Protein AF-A0A0F9BBF3-F1 (afdb_monomer)

Radius of gyration: 29.32 Å; Cα contacts (8 Å, |Δi|>4): 911; chains: 1; bounding box: 81×58×68 Å

Sequence (423 aa):
RLWSVSANNFSTTINLRSTDGNVNNGRLFLDITGDGILDYVLFKNDKLYTYPGNVTDDATYLVTNITNGLGAETEISYTSLADDSHYQTWGYNQTDSLFGVYNKTSSSAFYTALHNAWEPTLPSGSQTLGILSPVLEFSAPTQVVARVDSSAPKAGTNPNSVSTSAMSAISYYYGEARLQAAGRGFLGFERIKTKDEQTGVETTTTYRQDWPFIGHPLKTEVRTAQGHLLSKAENTWKLKSYASSWANTASTSGTSALGALQPYIANSVEKSYALESNGTLAGALLQTVTTDNVYDDYGNPTNITVTTNGGGKNFQKVTTNNYLATGLDTTYSQELGRLAQTTVVSKRDENGDGGYELTSTRTSAFSYYTSGTLKGLLATETIEPFDPLEPNIALTTTHSYDSFGNKVRAATTDASSNTRCNV

Secondary structure (DSSP, 8-state):
--EETTTTEEPS---S------TT-EEEEE-SS-SSS-EEEEEETTEEEEE-SSSS-PPTT---EEE-SSS-EEEEEEEETT-TTTEE--EES---TTTS--EE-SHHHHHHHHHSTT-S-PPTT-------S-EEE---S-EEEEEEEEE--EE-SSTT-EETT-EEEEEEEEEEEEEETTTTEEEEEEEEEEEETTT--EEEEEE--STT-TT-EEEEEEE-TT--EEEEEEEEEEETT--TTHHHHHHHH-GGGG-S--EEEEEEEEEEEEEEGGGTEEEEEEEEEEEEEEE-TTS-EEEEEEEEEETTEEEEEEEEEE---TTS-HHHHHHTT---EEEEEEEEESSSSS---EEEEEEEEEEE--SGGGTTSEEEEEESTT-SS-GGG-EEEEEEE-TTS-EEEEEEEETT--EEEE-

Solvent-accessible surface area (backbone atoms only — not comparable to full-atom values): 23359 Å² total; per-residue (Å²): 86,53,81,34,81,92,72,76,41,68,48,71,80,64,81,88,73,92,70,92,87,51,98,78,48,51,76,47,77,48,50,75,72,23,23,84,45,64,16,43,39,39,38,47,90,98,37,83,45,80,44,68,62,53,94,77,62,64,54,66,94,66,82,43,68,48,70,74,86,79,85,46,44,34,40,44,43,68,40,38,46,66,37,72,92,42,28,46,67,90,31,73,76,36,86,39,85,88,77,70,74,57,52,29,86,41,70,68,56,36,52,47,43,63,71,44,76,68,66,72,81,68,52,86,86,40,62,79,50,63,83,74,56,66,59,40,82,53,79,50,41,40,70,40,70,35,34,40,35,31,59,44,64,41,78,33,98,48,93,96,38,68,33,72,86,32,63,46,43,38,38,36,34,40,25,47,31,31,32,32,54,98,83,66,40,74,38,52,52,33,28,43,34,39,30,38,69,88,73,39,35,32,40,38,40,34,31,33,56,48,65,91,42,52,68,40,70,37,34,37,39,32,23,41,63,89,65,35,60,41,35,38,37,40,39,22,38,36,52,68,89,70,56,89,60,48,40,58,44,32,61,74,66,35,61,74,75,67,58,88,80,51,75,44,68,39,31,37,43,35,36,38,37,37,62,28,82,95,62,78,36,71,42,59,79,48,36,40,41,37,39,40,46,40,60,52,98,72,69,45,69,34,35,39,38,38,38,37,41,39,91,71,28,40,37,36,40,39,38,41,41,39,35,63,25,75,77,50,56,59,66,63,16,40,72,68,59,34,57,20,36,41,38,38,39,40,35,31,20,86,84,46,79,84,55,68,83,46,73,49,75,48,42,36,38,34,43,45,35,64,55,77,91,50,46,75,42,73,32,35,42,24,39,35,75,74,42,88,88,51,63,70,68,19,37,36,36,40,48,41,58,52,94,84,64,50,78,65,37,39,37,39,30,39,55,85,68,55,71,50,75,51,117

Structure (mmCIF, N/CA/C/O backbone):
data_AF-A0A0F9BBF3-F1
#
_entry.id   AF-A0A0F9BBF3-F1
#
loop_
_atom_site.group_PDB
_atom_site.id
_atom_site.type_symbol
_atom_site.label_atom_id
_atom_site.label_alt_id
_atom_site.label_comp_id
_atom_site.label_asym_id
_atom_site.label_entity_id
_atom_site.label_seq_id
_atom_site.pdbx_PDB_ins_code
_atom_site.Cartn_x
_atom_site.Cartn_y
_atom_site.Cartn_z
_atom_site.occupancy
_atom_site.B_iso_or_equiv
_atom_site.auth_seq_id
_atom_site.auth_comp_id
_atom_site.auth_asym_id
_atom_site.auth_atom_id
_atom_site.pdbx_PDB_model_num
ATOM 1 N N . ARG A 1 1 ? 36.966 -23.148 -10.539 1.00 69.38 1 ARG A N 1
ATOM 2 C CA . ARG A 1 1 ? 37.094 -24.036 -9.357 1.00 69.38 1 ARG A CA 1
ATOM 3 C C . ARG A 1 1 ? 35.808 -23.888 -8.563 1.00 69.38 1 ARG A C 1
ATOM 5 O O . ARG A 1 1 ? 35.362 -22.759 -8.430 1.00 69.38 1 ARG A O 1
ATOM 12 N N . LEU A 1 2 ? 35.215 -24.966 -8.073 1.00 78.00 2 LEU A N 1
ATOM 13 C CA . LEU A 1 2 ? 34.047 -24.917 -7.182 1.00 78.00 2 LEU A CA 1
ATOM 14 C C . LEU A 1 2 ? 34.491 -25.083 -5.728 1.00 78.00 2 LEU A C 1
ATOM 16 O O . LEU A 1 2 ? 35.409 -25.865 -5.468 1.00 78.00 2 LEU A O 1
ATOM 20 N N . TRP A 1 3 ? 33.861 -24.355 -4.808 1.00 83.12 3 TRP A N 1
ATOM 21 C CA . TRP A 1 3 ? 34.064 -24.526 -3.369 1.00 83.12 3 TRP A CA 1
ATOM 22 C C . TRP A 1 3 ? 33.456 -25.855 -2.906 1.00 83.12 3 TRP A C 1
ATOM 24 O O . TRP A 1 3 ? 32.285 -26.123 -3.166 1.00 83.12 3 TRP A O 1
ATOM 34 N N . SER A 1 4 ? 34.247 -26.689 -2.232 1.00 82.00 4 SER A N 1
ATOM 35 C CA . SER A 1 4 ? 33.787 -27.927 -1.607 1.00 82.00 4 SER A CA 1
ATOM 36 C C . SER A 1 4 ? 33.620 -27.707 -0.110 1.00 82.00 4 SER A C 1
ATOM 38 O O . SER A 1 4 ? 34.603 -27.533 0.610 1.00 82.00 4 SER A O 1
ATOM 40 N N . VAL A 1 5 ? 32.374 -27.751 0.367 1.00 78.69 5 VAL A N 1
ATOM 41 C CA . VAL A 1 5 ? 32.052 -27.587 1.794 1.00 78.69 5 VAL A CA 1
ATOM 42 C C . VAL A 1 5 ? 32.654 -28.719 2.630 1.00 78.69 5 VAL A C 1
ATOM 44 O O . VAL A 1 5 ? 33.181 -28.473 3.709 1.00 78.69 5 VAL A O 1
ATOM 47 N N . SER A 1 6 ? 32.641 -29.953 2.118 1.00 85.75 6 SER A N 1
ATOM 48 C CA . SER A 1 6 ? 33.170 -31.124 2.830 1.00 85.75 6 SER A CA 1
ATOM 49 C C . SER A 1 6 ? 34.697 -31.144 2.909 1.00 85.75 6 SER A C 1
ATOM 51 O O . SER A 1 6 ? 35.250 -31.651 3.879 1.00 85.75 6 SER A O 1
ATOM 53 N N . ALA A 1 7 ? 35.382 -30.585 1.909 1.00 85.44 7 ALA A N 1
ATOM 54 C CA . ALA A 1 7 ? 36.843 -30.529 1.868 1.00 85.44 7 ALA A CA 1
ATOM 55 C C . ALA A 1 7 ? 37.416 -29.180 2.338 1.00 85.44 7 ALA A C 1
ATOM 57 O O . ALA A 1 7 ? 38.636 -29.026 2.395 1.00 85.44 7 ALA A O 1
ATOM 58 N N . ASN A 1 8 ? 36.547 -28.210 2.649 1.00 88.81 8 ASN A N 1
ATOM 59 C CA . ASN A 1 8 ? 36.880 -26.834 3.023 1.00 88.81 8 ASN A CA 1
ATOM 60 C C . ASN A 1 8 ? 37.933 -26.192 2.095 1.00 88.81 8 ASN A C 1
ATOM 62 O O . ASN A 1 8 ? 38.840 -25.484 2.539 1.00 88.81 8 ASN A O 1
ATOM 66 N N . ASN A 1 9 ? 37.864 -26.507 0.798 1.00 91.56 9 ASN A N 1
ATOM 67 C CA . ASN A 1 9 ? 38.822 -26.064 -0.209 1.00 91.56 9 ASN A CA 1
ATOM 68 C C . ASN A 1 9 ? 38.165 -25.898 -1.589 1.00 91.56 9 ASN A C 1
ATOM 70 O O . ASN A 1 9 ? 37.039 -26.331 -1.837 1.00 91.56 9 ASN A O 1
ATOM 74 N N . PHE A 1 10 ? 38.882 -25.251 -2.509 1.00 84.06 10 PHE A N 1
ATOM 75 C CA . PHE A 1 10 ? 38.485 -25.188 -3.912 1.00 84.06 10 PHE A CA 1
ATOM 76 C C . PHE A 1 10 ? 38.922 -26.458 -4.653 1.00 84.06 10 PHE A C 1
ATOM 78 O O . PHE A 1 10 ? 40.081 -26.862 -4.569 1.00 84.06 10 PHE A O 1
ATOM 85 N N . SER A 1 11 ? 38.012 -27.034 -5.440 1.00 84.75 11 SER A N 1
ATOM 86 C CA . SER A 1 11 ? 38.301 -28.126 -6.382 1.00 84.75 11 SER A CA 1
ATOM 87 C C . SER A 1 11 ? 39.328 -27.727 -7.451 1.00 84.75 11 SER A C 1
ATOM 89 O O . SER A 1 11 ? 39.725 -26.562 -7.573 1.00 84.75 11 SER A O 1
ATOM 91 N N . THR A 1 12 ? 39.758 -28.704 -8.255 1.00 83.19 12 THR A N 1
ATOM 92 C CA . THR A 1 12 ? 40.636 -28.468 -9.405 1.00 83.19 12 THR A CA 1
ATOM 93 C C . THR A 1 12 ? 40.055 -27.412 -10.348 1.00 83.19 12 THR A C 1
ATOM 95 O O . THR A 1 12 ? 38.855 -27.115 -10.374 1.00 83.19 12 THR A O 1
ATOM 98 N N . THR A 1 13 ? 40.937 -26.753 -11.100 1.00 75.50 13 THR A N 1
ATOM 99 C CA . THR A 1 13 ? 40.516 -25.742 -12.069 1.00 75.50 13 THR A CA 1
ATOM 100 C C . THR A 1 13 ? 39.628 -26.391 -13.124 1.00 75.50 13 THR A C 1
ATOM 102 O O . THR A 1 13 ? 40.097 -27.168 -13.946 1.00 75.50 13 THR A O 1
ATOM 105 N N . ILE A 1 14 ? 38.344 -26.048 -13.090 1.00 74.69 14 ILE A N 1
ATOM 106 C CA . ILE A 1 14 ? 37.395 -26.374 -14.151 1.00 74.69 14 ILE A CA 1
ATOM 107 C C . ILE A 1 14 ? 37.675 -25.417 -15.305 1.00 74.69 14 ILE A C 1
ATOM 109 O O . ILE A 1 14 ? 37.594 -24.200 -15.129 1.00 74.69 14 ILE A O 1
ATOM 113 N N . ASN A 1 15 ? 38.042 -25.969 -16.457 1.00 65.44 15 ASN A N 1
ATOM 114 C CA . ASN A 1 15 ? 38.145 -25.210 -17.692 1.00 65.44 15 ASN A CA 1
ATOM 115 C C . ASN A 1 15 ? 36.741 -25.110 -18.299 1.00 65.44 15 ASN A C 1
ATOM 117 O O . ASN A 1 15 ? 36.182 -26.121 -18.713 1.00 65.44 15 ASN A O 1
ATOM 121 N N . LEU A 1 16 ? 36.166 -23.906 -18.289 1.00 64.81 16 LEU A N 1
ATOM 122 C CA . LEU A 1 16 ? 34.843 -23.651 -18.864 1.00 64.81 16 LEU A CA 1
ATOM 123 C C . LEU A 1 16 ? 34.906 -23.584 -20.396 1.00 64.81 16 LEU A C 1
ATOM 125 O O . LEU A 1 16 ? 34.011 -24.082 -21.072 1.00 64.81 16 LEU A O 1
ATOM 129 N N . ARG A 1 17 ? 35.968 -22.979 -20.947 1.00 61.88 17 ARG A N 1
ATOM 130 C CA . ARG A 1 17 ? 36.200 -22.853 -22.388 1.00 61.88 17 ARG A CA 1
ATOM 131 C C . ARG A 1 17 ? 37.664 -22.507 -22.663 1.00 61.88 17 ARG A C 1
ATOM 133 O O . ARG A 1 17 ? 38.183 -21.527 -22.132 1.00 61.88 17 ARG A O 1
ATOM 140 N N . SER A 1 18 ? 38.310 -23.262 -23.548 1.00 62.12 18 SER A N 1
ATOM 141 C CA . SER A 1 18 ? 39.619 -22.892 -24.095 1.00 62.12 18 SER A CA 1
ATOM 142 C C . SER A 1 18 ? 39.435 -21.894 -25.237 1.00 62.12 18 SER A C 1
ATOM 144 O O . SER A 1 18 ? 38.627 -22.117 -26.136 1.00 62.12 18 SER A O 1
ATOM 146 N N . THR A 1 19 ? 40.185 -20.794 -25.212 1.00 61.56 19 THR A N 1
ATOM 147 C CA . THR A 1 19 ? 40.167 -19.772 -26.268 1.00 61.56 19 THR A CA 1
ATOM 148 C C . THR A 1 19 ? 41.592 -19.460 -26.714 1.00 61.56 19 THR A C 1
ATOM 150 O O . THR A 1 19 ? 42.467 -19.349 -25.856 1.00 61.56 19 THR A O 1
ATOM 153 N N . ASP A 1 20 ? 41.821 -19.243 -28.010 1.00 64.69 20 ASP A N 1
ATOM 154 C CA . ASP A 1 20 ? 43.152 -18.950 -28.570 1.00 64.69 20 ASP A CA 1
ATOM 155 C C . ASP A 1 20 ? 43.737 -17.648 -27.994 1.00 64.69 20 ASP A C 1
ATOM 157 O O . ASP A 1 20 ? 43.326 -16.549 -28.362 1.00 64.69 20 ASP A O 1
ATOM 161 N N . GLY A 1 21 ? 44.669 -17.727 -27.045 1.00 58.16 21 GLY A N 1
ATOM 162 C CA . GLY A 1 21 ? 45.195 -16.560 -26.332 1.00 58.16 21 GLY A CA 1
ATOM 163 C C . GLY A 1 21 ? 46.069 -15.653 -27.211 1.00 58.16 21 GLY A C 1
ATOM 164 O O . GLY A 1 21 ? 47.145 -16.053 -27.635 1.00 58.16 21 GLY A O 1
ATOM 165 N N . ASN A 1 22 ? 45.641 -14.408 -27.438 1.00 67.19 22 ASN A N 1
ATOM 166 C CA . ASN A 1 22 ? 46.498 -13.300 -27.872 1.00 67.19 22 ASN A CA 1
ATOM 167 C C . ASN A 1 22 ? 46.349 -12.192 -26.820 1.00 67.19 22 ASN A C 1
ATOM 169 O O . ASN A 1 22 ? 45.220 -11.897 -26.422 1.00 67.19 22 ASN A O 1
ATOM 173 N N . VAL A 1 23 ? 47.468 -11.614 -26.370 1.00 67.75 23 VAL A N 1
ATOM 174 C CA . VAL A 1 23 ? 47.527 -10.520 -25.379 1.00 67.75 23 VAL A CA 1
ATOM 175 C C . VAL A 1 23 ? 46.736 -9.277 -25.799 1.00 67.75 23 VAL A C 1
ATOM 177 O O . VAL A 1 23 ? 46.359 -8.483 -24.948 1.00 67.75 23 VAL A O 1
ATOM 180 N N . ASN A 1 24 ? 46.423 -9.149 -27.090 1.00 72.81 24 ASN A N 1
ATOM 181 C 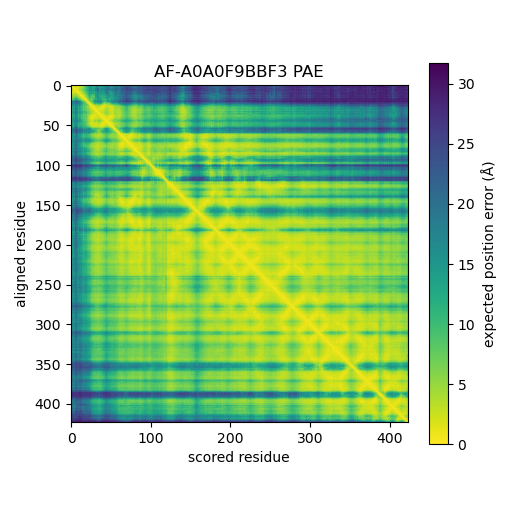CA . ASN A 1 24 ? 45.640 -8.049 -27.649 1.00 72.81 24 ASN A CA 1
ATOM 182 C C . ASN A 1 24 ? 44.122 -8.319 -27.684 1.00 72.81 24 ASN A C 1
ATOM 184 O O . ASN A 1 24 ? 43.374 -7.488 -28.192 1.00 72.81 24 ASN A O 1
ATOM 188 N N . ASN A 1 25 ? 43.653 -9.473 -27.190 1.00 82.88 25 ASN A N 1
ATOM 189 C CA . ASN A 1 25 ? 42.232 -9.826 -27.199 1.00 82.88 25 ASN A CA 1
ATOM 190 C C . ASN A 1 25 ? 41.631 -9.731 -25.791 1.00 82.88 25 ASN A C 1
ATOM 192 O O . ASN A 1 25 ? 41.986 -10.521 -24.912 1.00 82.88 25 ASN A O 1
ATOM 196 N N . GLY A 1 26 ? 40.653 -8.845 -25.607 1.00 84.25 26 GLY A N 1
ATOM 197 C CA . GLY A 1 26 ? 39.818 -8.808 -24.407 1.00 84.25 26 GLY A CA 1
ATOM 198 C C . GLY A 1 26 ? 38.730 -9.878 -24.473 1.00 84.25 26 GLY A C 1
ATOM 199 O O . GLY A 1 26 ? 38.078 -10.033 -25.504 1.00 84.25 26 GLY A O 1
ATOM 200 N N . ARG A 1 27 ? 38.534 -10.639 -23.393 1.00 84.38 27 ARG A N 1
ATOM 201 C CA . ARG A 1 27 ? 37.491 -11.672 -23.293 1.00 84.38 27 ARG A CA 1
ATOM 202 C C . ARG A 1 27 ? 36.708 -11.477 -22.015 1.00 84.38 27 ARG A C 1
ATOM 204 O O . ARG A 1 27 ? 37.308 -11.472 -20.944 1.00 84.38 27 ARG A O 1
ATOM 211 N N . LEU A 1 28 ? 35.396 -11.356 -22.138 1.00 87.25 28 LEU A N 1
ATOM 212 C CA . LEU A 1 28 ? 34.493 -11.242 -21.006 1.00 87.25 28 LEU A CA 1
ATOM 213 C C . LEU A 1 28 ? 33.426 -12.331 -21.112 1.00 87.25 28 LEU A C 1
ATOM 215 O O . LEU A 1 28 ? 32.998 -12.687 -22.210 1.00 87.25 28 LEU A O 1
ATOM 219 N N . PHE A 1 29 ? 33.037 -12.856 -19.956 1.00 87.12 29 PHE A N 1
ATOM 220 C CA . PHE A 1 29 ? 31.899 -13.750 -19.810 1.00 87.12 29 PHE A CA 1
ATOM 221 C C . PHE A 1 29 ? 30.938 -13.078 -18.843 1.00 87.12 29 PHE A C 1
ATOM 223 O O . PHE A 1 29 ? 31.250 -12.946 -17.659 1.00 87.12 29 PHE A O 1
ATOM 230 N N . LEU A 1 30 ? 29.830 -12.588 -19.372 1.00 86.00 30 LEU A N 1
ATOM 231 C CA . LEU A 1 30 ? 28.765 -11.945 -18.620 1.00 86.00 30 LEU A CA 1
ATOM 232 C C . LEU A 1 30 ? 27.465 -12.160 -19.383 1.00 86.00 30 LEU A C 1
ATOM 234 O O . LEU A 1 30 ? 27.497 -12.316 -20.597 1.00 86.00 30 LEU A O 1
ATOM 238 N N . ASP A 1 31 ? 26.359 -12.175 -18.664 1.00 82.75 31 ASP A N 1
ATOM 239 C CA . ASP A 1 31 ? 25.029 -12.183 -19.256 1.00 82.75 31 ASP A CA 1
ATOM 240 C C . ASP A 1 31 ? 24.717 -10.758 -19.749 1.00 82.75 31 ASP A C 1
ATOM 242 O O . ASP A 1 31 ? 24.534 -9.848 -18.938 1.00 82.75 31 ASP A O 1
ATOM 246 N N . ILE A 1 32 ? 24.807 -10.526 -21.061 1.00 81.88 32 ILE A N 1
ATOM 247 C CA . ILE A 1 32 ? 24.503 -9.231 -21.694 1.00 81.88 32 ILE A CA 1
ATOM 248 C C . ILE A 1 32 ? 23.076 -9.176 -22.235 1.00 81.88 32 ILE A C 1
ATOM 250 O O . ILE A 1 32 ? 22.565 -8.076 -22.441 1.00 81.88 32 ILE A O 1
ATOM 254 N N . THR A 1 33 ? 22.460 -10.330 -22.486 1.00 79.94 33 THR A N 1
ATOM 255 C CA . THR A 1 33 ? 21.086 -10.450 -23.000 1.00 79.94 33 THR A CA 1
ATOM 256 C C . THR A 1 33 ? 20.056 -10.444 -21.868 1.00 79.94 33 THR A C 1
ATOM 258 O O . THR A 1 33 ? 18.931 -9.976 -22.036 1.00 79.94 33 THR A O 1
ATOM 261 N N . GLY A 1 34 ? 20.475 -10.856 -20.676 1.00 79.62 34 GLY A N 1
ATOM 262 C CA . GLY A 1 34 ? 19.671 -10.929 -19.466 1.00 79.62 34 GLY A CA 1
ATOM 263 C C . GLY A 1 34 ? 18.833 -12.187 -19.381 1.00 79.62 34 GLY A C 1
ATOM 264 O O . GLY A 1 34 ? 17.811 -12.193 -18.693 1.00 79.62 34 GLY A O 1
ATOM 265 N N . ASP A 1 35 ? 19.209 -13.228 -20.112 1.00 79.38 35 ASP A N 1
ATOM 266 C CA . ASP A 1 35 ? 18.478 -14.488 -20.203 1.00 79.38 35 ASP A CA 1
ATOM 267 C C . ASP A 1 35 ? 18.848 -15.485 -19.078 1.00 79.38 35 ASP A C 1
ATOM 269 O O . ASP A 1 35 ? 18.298 -16.593 -18.985 1.00 79.38 35 ASP A O 1
ATOM 273 N N . GLY A 1 36 ? 19.759 -15.077 -18.188 1.00 77.81 36 GLY A N 1
ATOM 274 C CA . GLY A 1 36 ? 20.305 -15.882 -17.104 1.00 77.81 36 GLY A CA 1
ATOM 275 C C . GLY A 1 36 ? 21.445 -16.808 -17.538 1.00 77.81 36 GLY A C 1
ATOM 276 O O . GLY A 1 36 ? 21.931 -17.595 -16.717 1.00 77.81 36 GLY A O 1
ATOM 277 N N . ILE A 1 37 ? 21.883 -16.743 -18.798 1.00 81.69 37 ILE A N 1
ATOM 278 C CA . ILE A 1 37 ? 22.942 -17.562 -19.385 1.00 81.69 37 ILE A CA 1
ATOM 279 C C . ILE A 1 37 ? 24.165 -16.675 -19.665 1.00 81.69 37 ILE A C 1
ATOM 281 O O . ILE A 1 37 ? 24.088 -15.509 -20.023 1.00 81.69 37 ILE A O 1
ATOM 285 N N . LEU A 1 38 ? 25.365 -17.221 -19.441 1.00 85.44 38 LEU A N 1
ATOM 286 C CA . LEU A 1 38 ? 26.601 -16.479 -19.695 1.00 85.44 38 LEU A CA 1
ATOM 287 C C . LEU A 1 38 ? 26.855 -16.325 -21.197 1.00 85.44 38 LEU A C 1
ATOM 289 O O . LEU A 1 38 ? 27.116 -17.317 -21.885 1.00 85.44 38 LEU A O 1
ATOM 293 N N . ASP A 1 39 ? 26.942 -15.081 -21.655 1.00 85.94 39 ASP A N 1
ATOM 294 C CA . ASP A 1 39 ? 27.372 -14.753 -23.009 1.00 85.94 39 ASP A CA 1
ATOM 295 C C . ASP A 1 39 ? 28.894 -14.628 -23.096 1.00 85.94 39 ASP A C 1
ATOM 297 O O . ASP A 1 39 ? 29.599 -14.362 -22.115 1.00 85.94 39 ASP A O 1
ATOM 301 N N . TYR A 1 40 ? 29.429 -14.812 -24.303 1.00 89.38 40 TYR A N 1
ATOM 302 C CA . TYR A 1 40 ? 30.843 -14.595 -24.586 1.00 89.38 40 TYR A CA 1
ATOM 303 C C . TYR A 1 40 ? 31.041 -13.312 -25.390 1.00 89.38 40 TYR A C 1
ATOM 305 O O . TYR A 1 40 ? 30.568 -13.180 -26.517 1.00 89.38 40 TYR A O 1
ATOM 313 N N . VAL A 1 41 ? 31.806 -12.380 -24.827 1.00 88.94 41 VAL A N 1
ATOM 314 C CA . VAL A 1 41 ? 32.141 -11.103 -25.456 1.00 88.94 41 VAL A CA 1
ATOM 315 C C . VAL A 1 41 ? 33.635 -11.067 -25.775 1.00 88.94 41 VAL A C 1
ATOM 317 O O . VAL A 1 41 ? 34.484 -11.262 -24.899 1.00 88.94 41 VAL A O 1
ATOM 320 N N . LEU A 1 42 ? 33.970 -10.818 -27.042 1.00 88.06 42 LEU A N 1
ATOM 321 C CA . LEU A 1 42 ? 35.341 -10.756 -27.547 1.00 88.06 42 LEU A CA 1
ATOM 322 C C . LEU A 1 42 ? 35.632 -9.378 -28.142 1.00 88.06 42 LEU A C 1
ATOM 324 O O . LEU A 1 42 ? 35.030 -8.981 -29.135 1.00 88.06 42 LEU A O 1
ATOM 328 N N . PHE A 1 43 ? 36.642 -8.712 -27.596 1.00 87.44 43 PHE A N 1
ATOM 329 C CA . PHE A 1 43 ? 37.278 -7.553 -28.210 1.00 87.44 43 PHE A CA 1
ATOM 330 C C . PHE A 1 43 ? 38.535 -8.012 -28.947 1.00 87.44 43 PHE A C 1
ATOM 332 O O . PHE A 1 43 ? 39.466 -8.527 -28.325 1.00 87.44 43 PHE A O 1
ATOM 339 N N . LYS A 1 44 ? 38.560 -7.868 -30.274 1.00 86.38 44 LYS A N 1
ATOM 340 C CA . LYS A 1 44 ? 39.689 -8.277 -31.125 1.00 86.3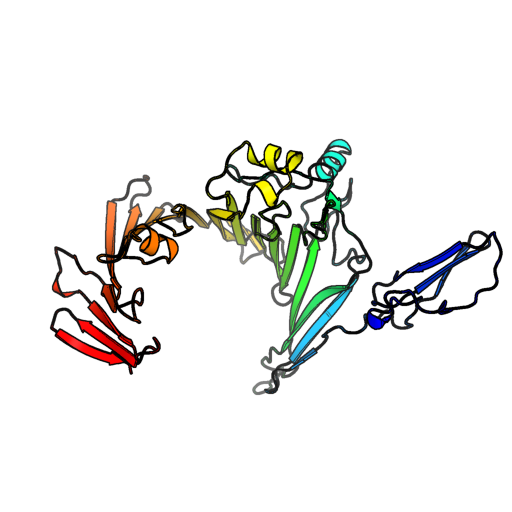8 44 LYS A CA 1
ATOM 341 C C . LYS A 1 44 ? 39.768 -7.398 -32.368 1.00 86.38 44 LYS A C 1
ATOM 343 O O . LYS A 1 44 ? 38.777 -7.276 -33.081 1.00 86.38 44 LYS A O 1
ATOM 348 N N . ASN A 1 45 ? 40.962 -6.888 -32.680 1.00 85.50 45 ASN A N 1
ATOM 349 C CA . ASN A 1 45 ? 41.223 -6.049 -33.860 1.00 85.50 45 ASN A CA 1
ATOM 350 C C . ASN A 1 45 ? 40.241 -4.864 -33.958 1.00 85.50 45 ASN A C 1
ATOM 352 O O . ASN A 1 45 ? 39.583 -4.703 -34.986 1.00 85.50 45 ASN A O 1
ATOM 356 N N . ASP A 1 46 ? 40.077 -4.122 -32.858 1.00 83.94 46 ASP A N 1
ATOM 357 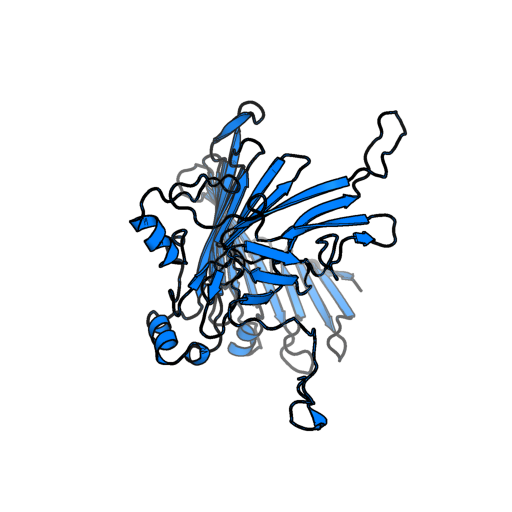C CA . ASP A 1 46 ? 39.153 -2.982 -32.728 1.00 83.94 46 ASP A CA 1
ATOM 358 C C . ASP A 1 46 ? 37.683 -3.301 -33.053 1.00 83.94 46 ASP A C 1
ATOM 360 O O . ASP A 1 46 ? 36.891 -2.422 -33.386 1.00 83.94 46 ASP A O 1
ATOM 364 N N . LYS A 1 47 ? 37.297 -4.578 -32.951 1.00 85.19 47 LYS A N 1
ATOM 365 C CA . LYS A 1 47 ? 35.923 -5.048 -33.136 1.00 85.19 47 LYS A CA 1
ATOM 366 C C . LYS A 1 47 ? 35.413 -5.735 -31.880 1.00 85.19 47 LYS A C 1
ATOM 368 O O . LYS A 1 47 ? 36.144 -6.490 -31.234 1.00 85.19 47 LYS A O 1
ATOM 373 N N . LEU A 1 48 ? 34.141 -5.487 -31.594 1.00 88.75 48 LEU A N 1
ATOM 374 C CA . LEU A 1 48 ? 33.356 -6.183 -30.588 1.00 88.75 48 LEU A CA 1
ATOM 375 C C . LEU A 1 48 ? 32.577 -7.315 -31.261 1.00 88.75 48 LEU A C 1
ATOM 377 O O . LEU A 1 48 ? 31.857 -7.082 -32.228 1.00 88.75 48 LEU A O 1
ATOM 381 N N . TYR A 1 49 ? 32.731 -8.528 -30.744 1.00 87.75 49 TYR A N 1
ATOM 382 C CA . TYR A 1 49 ? 31.942 -9.691 -31.131 1.00 87.75 49 TYR A CA 1
ATOM 383 C C . TYR A 1 49 ? 31.181 -10.184 -29.909 1.00 87.75 49 TYR A C 1
ATOM 385 O O . TYR A 1 49 ? 31.786 -10.419 -28.859 1.00 87.75 49 TYR A O 1
ATOM 393 N N . THR A 1 50 ? 29.879 -10.367 -30.063 1.00 86.69 50 THR A N 1
ATOM 394 C CA . THR A 1 50 ? 29.005 -10.967 -29.060 1.00 86.69 50 THR A CA 1
ATOM 395 C C . THR A 1 50 ? 28.599 -12.354 -29.533 1.00 86.69 50 THR A C 1
ATOM 397 O O . THR A 1 50 ? 28.256 -12.563 -30.696 1.00 86.69 50 THR A O 1
ATOM 400 N N . TYR A 1 51 ? 28.696 -13.322 -28.633 1.00 87.69 51 TYR A N 1
ATOM 401 C CA . TYR A 1 51 ? 28.268 -14.693 -28.856 1.00 87.69 51 TYR A CA 1
ATOM 402 C C . TYR A 1 51 ? 27.294 -15.039 -27.730 1.00 87.69 51 TYR A C 1
ATOM 404 O O . TYR A 1 51 ? 27.764 -15.439 -26.656 1.00 87.69 51 TYR A O 1
ATOM 412 N N . PRO A 1 52 ? 25.984 -14.837 -27.954 1.00 84.31 52 PRO A N 1
ATOM 413 C CA . PRO A 1 52 ? 24.961 -15.198 -26.989 1.00 84.31 52 PRO A CA 1
ATOM 414 C C . PRO A 1 52 ? 25.066 -16.670 -26.579 1.00 84.31 52 PRO A C 1
ATOM 416 O O . PRO A 1 52 ? 25.366 -17.538 -27.411 1.00 84.31 52 PRO A O 1
ATOM 419 N N . GLY A 1 53 ? 24.896 -16.947 -25.289 1.00 78.56 53 GLY A N 1
ATOM 420 C CA . GLY A 1 53 ? 24.898 -18.300 -24.737 1.00 78.56 53 GLY A CA 1
ATOM 421 C C . GLY A 1 53 ? 23.637 -19.081 -25.111 1.00 78.56 53 GLY A C 1
ATOM 422 O O . GLY A 1 53 ? 23.703 -20.303 -25.278 1.00 78.56 53 GLY A O 1
ATOM 423 N N . ASN A 1 54 ? 22.528 -18.369 -25.312 1.00 77.12 54 ASN A N 1
ATOM 424 C CA . ASN A 1 54 ? 21.283 -18.861 -25.887 1.00 77.12 54 ASN A CA 1
ATOM 425 C C . ASN A 1 54 ? 21.030 -18.208 -27.252 1.00 77.12 54 ASN A C 1
ATOM 427 O O . ASN A 1 54 ? 21.415 -17.073 -27.488 1.00 77.12 54 ASN A O 1
ATOM 431 N N . VAL A 1 55 ? 20.387 -18.925 -28.174 1.00 66.44 55 VAL A N 1
ATOM 432 C CA . VAL A 1 55 ? 20.116 -18.416 -29.533 1.00 66.44 55 VAL A CA 1
ATOM 433 C C . VAL A 1 55 ? 18.784 -17.664 -29.599 1.00 66.44 55 VAL A C 1
ATOM 435 O O . VAL A 1 55 ? 18.553 -16.927 -30.555 1.00 66.44 55 VAL A O 1
ATOM 438 N N . THR A 1 56 ? 17.897 -17.877 -28.622 1.00 66.88 56 THR A N 1
ATOM 439 C CA . THR A 1 56 ? 16.560 -17.269 -28.608 1.00 66.88 56 THR A CA 1
ATOM 440 C C . THR A 1 56 ? 16.457 -16.023 -27.732 1.00 66.88 56 THR A C 1
ATOM 442 O O . THR A 1 56 ? 15.421 -15.376 -27.781 1.00 66.88 56 THR A O 1
ATOM 445 N N . ASP A 1 57 ? 17.495 -15.690 -26.949 1.00 63.69 57 ASP A N 1
ATOM 446 C CA . ASP A 1 57 ? 17.490 -14.649 -25.900 1.00 63.69 57 ASP A CA 1
ATOM 447 C C . ASP A 1 57 ? 16.327 -14.785 -24.886 1.00 63.69 57 ASP A C 1
ATOM 449 O O . ASP A 1 57 ? 16.061 -13.884 -24.089 1.00 63.69 57 ASP A O 1
ATOM 453 N N . ASP A 1 58 ? 15.634 -15.932 -24.879 1.00 67.25 58 ASP A N 1
ATOM 454 C CA . ASP A 1 58 ? 14.557 -16.201 -23.937 1.00 67.25 58 ASP A CA 1
ATOM 455 C C . ASP A 1 58 ? 15.155 -16.508 -22.573 1.00 67.25 58 ASP A C 1
ATOM 457 O O . ASP A 1 58 ? 15.923 -17.465 -22.404 1.00 67.25 58 ASP A O 1
ATOM 461 N N . ALA A 1 59 ? 14.744 -15.732 -21.578 1.00 68.81 59 ALA A N 1
ATOM 462 C CA . ALA A 1 59 ? 15.149 -15.979 -20.215 1.00 68.81 59 ALA A CA 1
ATOM 463 C C . ALA A 1 59 ? 14.709 -17.361 -19.737 1.00 68.81 59 ALA A C 1
ATOM 465 O O . ALA A 1 59 ? 13.536 -17.745 -19.785 1.00 68.81 59 ALA A O 1
ATOM 466 N N . THR A 1 60 ? 15.683 -18.119 -19.249 1.00 70.56 60 THR A N 1
ATOM 467 C CA . THR A 1 60 ? 15.443 -19.473 -18.764 1.00 70.56 60 THR A CA 1
ATOM 468 C C . THR A 1 60 ? 14.886 -19.453 -17.336 1.00 70.56 60 THR A C 1
ATOM 470 O O . THR A 1 60 ? 15.221 -18.593 -16.527 1.00 70.56 60 THR A O 1
ATOM 473 N N . TYR A 1 61 ? 14.030 -20.430 -17.008 1.00 81.00 61 TYR A N 1
ATOM 474 C CA . TYR A 1 61 ? 13.459 -20.641 -15.663 1.00 81.00 61 TYR A CA 1
ATOM 475 C C . TYR A 1 61 ? 12.462 -19.580 -15.159 1.00 81.00 61 TYR A C 1
ATOM 477 O O . TYR A 1 61 ? 12.320 -19.390 -13.949 1.00 81.00 61 TYR A O 1
ATOM 485 N N . LEU A 1 62 ? 11.719 -18.938 -16.063 1.00 87.56 62 LEU A N 1
ATOM 486 C CA . LEU A 1 62 ? 10.602 -18.058 -15.710 1.00 87.56 62 LEU A CA 1
ATOM 487 C C . LEU A 1 62 ? 9.251 -18.783 -15.776 1.00 87.56 62 LEU A C 1
ATOM 489 O O . LEU A 1 62 ? 9.044 -19.682 -16.591 1.00 87.56 62 LEU A O 1
ATOM 493 N N . VAL A 1 63 ? 8.315 -18.373 -14.917 1.00 92.88 63 VAL A N 1
ATOM 494 C CA . VAL A 1 63 ? 6.919 -18.824 -14.990 1.00 92.88 63 VAL A CA 1
ATOM 495 C C . VAL A 1 63 ? 6.206 -17.970 -16.029 1.00 92.88 63 VAL A C 1
ATOM 497 O O . VAL A 1 63 ? 5.911 -16.812 -15.769 1.00 92.88 63 VAL A O 1
ATOM 500 N N . THR A 1 64 ? 5.928 -18.538 -17.199 1.00 93.69 64 THR A N 1
ATOM 501 C CA . THR A 1 64 ? 5.279 -17.823 -18.313 1.00 93.69 64 THR A CA 1
ATOM 502 C C . THR A 1 64 ? 3.797 -18.155 -18.470 1.00 93.69 64 THR A C 1
ATOM 504 O O . THR A 1 64 ? 3.077 -17.427 -19.144 1.00 93.69 64 THR A O 1
ATOM 507 N N . ASN A 1 65 ? 3.314 -19.225 -17.834 1.00 94.50 65 ASN A N 1
ATOM 508 C CA . ASN A 1 65 ? 1.904 -19.605 -17.833 1.00 94.50 65 ASN A CA 1
ATOM 509 C C . ASN A 1 65 ? 1.519 -20.238 -16.484 1.00 94.50 65 ASN A C 1
ATOM 511 O O . ASN A 1 65 ? 2.260 -21.056 -15.930 1.00 94.50 65 ASN A O 1
ATOM 515 N N . ILE A 1 66 ? 0.356 -19.853 -15.963 1.00 96.00 66 ILE A N 1
ATOM 516 C CA . ILE A 1 66 ? -0.293 -20.434 -14.789 1.00 96.00 66 ILE A CA 1
ATOM 517 C C . ILE A 1 66 ? -1.696 -20.883 -15.193 1.00 96.00 66 ILE A C 1
ATOM 519 O O . ILE A 1 66 ? -2.484 -20.089 -15.703 1.00 96.00 66 ILE A O 1
ATOM 523 N N . THR A 1 67 ? -2.052 -22.126 -14.869 1.00 94.44 67 THR A N 1
ATOM 524 C CA . THR A 1 67 ? -3.425 -22.625 -15.013 1.00 94.44 67 THR A CA 1
ATOM 525 C C . THR A 1 67 ? -4.017 -22.934 -13.644 1.00 94.44 67 THR A C 1
ATOM 527 O O . THR A 1 67 ? -3.339 -23.454 -12.756 1.00 94.44 67 THR A O 1
ATOM 530 N N . ASN A 1 68 ? -5.299 -22.627 -13.451 1.00 91.69 68 ASN A N 1
ATOM 531 C CA . ASN A 1 68 ? -5.983 -22.906 -12.183 1.00 91.69 68 ASN A CA 1
ATOM 532 C C . ASN A 1 68 ? -6.568 -24.330 -12.097 1.00 91.69 68 ASN A C 1
ATOM 534 O O . ASN A 1 68 ? -7.267 -24.648 -11.137 1.00 91.69 68 ASN A O 1
ATOM 538 N N . GLY A 1 69 ? -6.350 -25.169 -13.117 1.00 90.56 69 GLY A N 1
ATOM 539 C CA . GLY A 1 69 ? -6.933 -26.512 -13.222 1.00 90.56 69 GLY A CA 1
ATOM 540 C C . GLY A 1 69 ? -8.448 -26.549 -13.484 1.00 90.56 69 GLY A C 1
ATOM 541 O O . GLY A 1 69 ? -9.019 -27.631 -13.582 1.00 90.56 69 GLY A O 1
ATOM 542 N N . LEU A 1 70 ? -9.098 -25.389 -13.621 1.00 89.94 70 LEU A N 1
ATOM 543 C CA . LEU A 1 70 ? -10.535 -25.217 -13.871 1.00 89.94 70 LEU A CA 1
ATOM 544 C C . LEU A 1 70 ? -10.815 -24.500 -15.207 1.00 89.94 70 LEU A C 1
ATOM 546 O O . LEU A 1 70 ? -11.938 -24.064 -15.450 1.00 89.94 70 LEU A O 1
ATOM 550 N N . GLY A 1 71 ? -9.800 -24.381 -16.069 1.00 85.81 71 GLY A N 1
ATOM 551 C CA . GLY A 1 71 ? -9.907 -23.811 -17.416 1.00 85.81 71 GLY A CA 1
ATOM 552 C C . GLY A 1 71 ? -9.592 -22.319 -17.534 1.00 85.81 71 GLY A C 1
ATOM 553 O O . GLY A 1 71 ? -9.754 -21.777 -18.621 1.00 85.81 71 GLY A O 1
ATOM 554 N N . ALA A 1 72 ? -9.150 -21.653 -16.460 1.00 90.56 72 ALA A N 1
ATOM 555 C CA . ALA A 1 72 ? -8.592 -20.306 -16.562 1.00 90.56 72 ALA A CA 1
ATOM 556 C C . ALA A 1 72 ? -7.063 -20.364 -16.635 1.00 90.56 72 ALA A C 1
ATOM 558 O O . ALA A 1 72 ? -6.418 -21.073 -15.853 1.00 90.56 72 ALA A O 1
ATOM 559 N N . GLU A 1 73 ? -6.518 -19.575 -17.551 1.00 95.06 73 GLU A N 1
ATOM 560 C CA . GLU A 1 73 ? -5.088 -19.410 -17.790 1.00 95.06 73 GLU A CA 1
ATOM 561 C C . GLU A 1 73 ? -4.668 -17.956 -17.565 1.00 95.06 73 GLU A C 1
ATOM 563 O O . GLU A 1 73 ? -5.421 -17.022 -17.874 1.00 95.06 73 GLU A O 1
ATOM 568 N N . THR A 1 74 ? -3.456 -17.791 -17.044 1.00 96.88 74 THR A N 1
ATOM 569 C CA . THR A 1 74 ? -2.745 -16.522 -16.917 1.00 96.88 74 THR A CA 1
ATOM 570 C C . THR A 1 74 ? -1.394 -16.658 -17.607 1.00 96.88 74 THR A C 1
ATOM 572 O O . THR A 1 74 ? -0.600 -17.518 -17.232 1.00 96.88 74 THR A O 1
ATOM 575 N N . GLU A 1 75 ? -1.124 -15.805 -18.586 1.00 96.56 75 GLU A N 1
ATOM 576 C CA . GLU A 1 75 ? 0.144 -15.740 -19.311 1.00 96.56 75 GLU A CA 1
ATOM 577 C C . GLU A 1 75 ? 0.965 -14.549 -18.810 1.00 96.56 75 GLU A C 1
ATOM 579 O O . GLU A 1 75 ? 0.422 -13.491 -18.491 1.00 96.56 75 GLU A O 1
ATOM 584 N N . ILE A 1 76 ? 2.281 -14.725 -18.713 1.00 96.69 76 ILE A N 1
ATOM 585 C CA . ILE A 1 76 ? 3.210 -13.718 -18.199 1.00 96.69 76 ILE A CA 1
ATOM 586 C C . ILE A 1 76 ? 4.320 -13.528 -19.227 1.00 96.69 76 ILE A C 1
ATOM 588 O O . ILE A 1 76 ? 5.070 -14.456 -19.528 1.00 96.69 76 ILE A O 1
ATOM 592 N N . SER A 1 77 ? 4.429 -12.306 -19.740 1.00 94.81 77 SER A N 1
ATOM 593 C CA . SER A 1 77 ? 5.514 -11.878 -20.621 1.00 94.81 77 SER A CA 1
ATOM 594 C C . SER A 1 77 ? 6.539 -11.076 -19.832 1.00 94.81 77 SER A C 1
ATOM 596 O O . SER A 1 77 ? 6.180 -10.242 -18.996 1.00 94.81 77 SER A O 1
ATOM 598 N N . TYR A 1 78 ? 7.813 -11.299 -20.131 1.00 92.00 78 TYR A N 1
ATOM 599 C CA . TYR A 1 78 ? 8.938 -10.612 -19.507 1.00 92.00 78 TYR A CA 1
ATOM 600 C C . TYR A 1 78 ? 9.700 -9.787 -20.541 1.00 92.00 78 TYR A C 1
ATOM 602 O O . TYR A 1 78 ? 9.664 -10.093 -21.730 1.00 92.00 78 TYR A O 1
ATOM 610 N N . THR A 1 79 ? 10.383 -8.748 -20.074 1.00 88.69 79 THR A N 1
ATOM 611 C CA . THR A 1 79 ? 11.380 -8.012 -20.854 1.00 88.69 79 THR A CA 1
ATOM 612 C C . THR A 1 79 ? 12.590 -7.700 -19.984 1.00 88.69 79 THR A C 1
ATOM 614 O O . THR A 1 79 ? 12.513 -7.710 -18.751 1.00 88.69 79 THR A O 1
ATOM 617 N N . SER A 1 80 ? 13.714 -7.409 -20.626 1.00 86.75 80 SER A N 1
ATOM 618 C CA . SER A 1 80 ? 14.924 -6.969 -19.947 1.00 86.75 80 SER A CA 1
ATOM 619 C C . SER A 1 80 ? 14.716 -5.585 -19.338 1.00 86.75 80 SER A C 1
ATOM 621 O O . SER A 1 80 ? 14.141 -4.700 -19.956 1.00 86.75 80 SER A O 1
ATOM 623 N N . LEU A 1 81 ? 15.257 -5.341 -18.149 1.00 87.00 81 LEU A N 1
ATOM 624 C CA . LEU A 1 81 ? 15.289 -4.021 -17.525 1.00 87.00 81 LEU A CA 1
ATOM 625 C C . LEU A 1 81 ? 16.134 -3.024 -18.343 1.00 87.00 81 LEU A C 1
ATOM 627 O O . LEU A 1 81 ? 16.034 -1.824 -18.135 1.00 87.00 81 LEU A O 1
ATOM 631 N N . ALA A 1 82 ? 16.942 -3.494 -19.297 1.00 82.81 82 ALA A N 1
ATOM 632 C CA . ALA A 1 82 ? 17.611 -2.631 -20.269 1.00 82.81 82 ALA A CA 1
ATOM 633 C C . ALA A 1 82 ? 16.671 -2.092 -21.373 1.00 82.81 82 ALA A C 1
ATOM 635 O O . ALA A 1 82 ? 17.095 -1.240 -22.151 1.00 82.81 82 ALA A O 1
ATOM 636 N N . ASP A 1 83 ? 15.430 -2.583 -21.458 1.00 85.12 83 ASP A N 1
ATOM 637 C CA . ASP A 1 83 ? 14.411 -2.145 -22.413 1.00 85.12 83 ASP A CA 1
ATOM 638 C C . ASP A 1 83 ? 13.772 -0.818 -21.971 1.00 85.12 83 ASP A C 1
ATOM 640 O O . ASP A 1 83 ? 13.030 -0.748 -20.984 1.00 85.12 83 ASP A O 1
ATOM 644 N N . ASP A 1 84 ? 14.035 0.241 -22.733 1.00 83.12 84 ASP A N 1
ATOM 645 C CA . ASP A 1 84 ? 13.543 1.594 -22.463 1.00 83.12 84 ASP A CA 1
ATOM 646 C C . ASP A 1 84 ? 12.037 1.772 -22.729 1.00 83.12 84 ASP A C 1
ATOM 648 O O . ASP A 1 84 ? 11.450 2.783 -22.338 1.00 83.12 84 ASP A O 1
ATOM 652 N N . SER A 1 85 ? 11.375 0.775 -23.325 1.00 88.81 85 SER A N 1
ATOM 653 C CA . SER A 1 85 ? 9.920 0.766 -23.502 1.00 88.81 85 SER A CA 1
ATOM 654 C C . SER A 1 85 ? 9.156 0.314 -22.251 1.00 88.81 85 SER A C 1
ATOM 656 O O . SER A 1 85 ? 7.961 0.596 -22.127 1.00 88.81 85 SER A O 1
ATOM 658 N N . HIS A 1 86 ? 9.841 -0.324 -21.294 1.00 91.94 86 HIS A N 1
ATOM 659 C CA . HIS A 1 86 ? 9.276 -0.782 -20.019 1.00 91.94 86 HIS A CA 1
ATOM 660 C C . HIS A 1 86 ? 10.012 -0.251 -18.784 1.00 91.94 86 HIS A C 1
ATOM 662 O O . HIS A 1 86 ? 9.467 -0.326 -17.677 1.00 91.94 86 HIS A O 1
ATOM 668 N N . TYR A 1 87 ? 11.207 0.321 -18.945 1.00 91.88 87 TYR A N 1
ATOM 669 C CA . TYR A 1 87 ? 11.990 0.879 -17.853 1.00 91.88 87 TYR A CA 1
ATOM 670 C C . TYR A 1 87 ? 12.505 2.288 -18.146 1.00 91.88 87 TYR A C 1
ATOM 672 O O . TYR A 1 87 ? 13.073 2.552 -19.198 1.00 91.88 87 TYR A O 1
ATOM 680 N N . GLN A 1 88 ? 12.359 3.193 -17.176 1.00 88.94 88 GLN A N 1
ATOM 681 C CA . GLN A 1 88 ? 12.890 4.552 -17.263 1.00 88.94 88 GLN A CA 1
ATOM 682 C C . GLN A 1 88 ? 13.843 4.853 -16.106 1.00 88.94 88 GLN A C 1
ATOM 684 O O . GLN A 1 88 ? 13.503 4.687 -14.931 1.00 88.94 88 GLN A O 1
ATOM 689 N N . THR A 1 89 ? 15.006 5.392 -16.449 1.00 84.31 89 THR A N 1
ATOM 690 C CA . THR A 1 89 ? 15.940 5.997 -15.498 1.00 84.31 89 THR A CA 1
ATOM 691 C C . THR A 1 89 ? 15.954 7.520 -15.599 1.00 84.31 89 THR A C 1
ATOM 693 O O . THR A 1 89 ? 15.354 8.103 -16.513 1.00 84.31 89 THR A O 1
ATOM 696 N N . TRP A 1 90 ? 16.660 8.197 -14.690 1.00 77.25 90 TRP A N 1
ATOM 697 C CA . TRP A 1 90 ? 16.806 9.642 -14.767 1.00 77.25 90 TRP A CA 1
ATOM 698 C C . TRP A 1 90 ? 17.544 10.075 -16.033 1.00 77.25 90 TRP A C 1
ATOM 700 O O . TRP A 1 90 ? 18.699 9.736 -16.283 1.00 77.25 90 TRP A O 1
ATOM 710 N N . GLY A 1 91 ? 16.874 10.923 -16.811 1.00 73.75 91 GLY A N 1
ATOM 711 C CA . GLY A 1 91 ? 17.429 11.544 -18.004 1.00 73.75 91 GLY A CA 1
ATOM 712 C C . GLY A 1 91 ? 17.773 13.018 -17.791 1.00 73.75 91 GLY A C 1
ATOM 713 O O . GLY A 1 91 ? 16.998 13.790 -17.219 1.00 73.75 91 GLY A O 1
ATOM 714 N N . TYR A 1 92 ? 18.923 13.440 -18.316 1.00 76.19 92 TYR A N 1
ATOM 715 C CA . TYR A 1 92 ? 19.226 14.853 -18.539 1.00 76.19 92 TYR A CA 1
ATOM 716 C C . TYR A 1 92 ? 18.701 15.282 -19.913 1.00 76.19 92 TYR A C 1
ATOM 718 O O . TYR A 1 92 ? 19.145 14.741 -20.925 1.00 76.19 92 TYR A O 1
ATOM 726 N N . ASN A 1 93 ? 17.783 16.254 -19.963 1.00 73.25 93 ASN A N 1
ATOM 727 C CA . ASN A 1 93 ? 17.150 16.722 -21.206 1.00 73.25 93 ASN A CA 1
ATOM 728 C C . ASN A 1 93 ? 16.497 15.609 -22.053 1.00 73.25 93 ASN A C 1
ATOM 730 O O . ASN A 1 93 ? 16.388 15.747 -23.271 1.00 73.25 93 ASN A O 1
ATOM 734 N N . GLN A 1 94 ? 16.034 14.525 -21.426 1.00 71.44 94 GLN A N 1
ATOM 735 C CA . GLN A 1 94 ? 15.337 13.437 -22.115 1.00 71.44 94 GLN A CA 1
ATOM 736 C C . GLN A 1 94 ? 13.847 13.458 -21.789 1.00 71.44 94 GLN A C 1
ATOM 738 O O . GLN A 1 94 ? 13.445 13.755 -20.664 1.00 71.44 94 GLN A O 1
ATOM 743 N N . THR A 1 95 ? 13.017 13.154 -22.781 1.00 69.56 95 THR A N 1
ATOM 744 C CA . THR A 1 95 ? 11.579 13.002 -22.571 1.00 69.56 95 THR A CA 1
ATOM 745 C C . THR A 1 95 ? 11.313 11.683 -21.853 1.00 69.56 95 THR A C 1
ATOM 747 O O . THR A 1 95 ? 11.620 10.626 -22.385 1.00 69.56 95 THR A O 1
ATOM 750 N N . ASP A 1 96 ? 10.712 11.753 -20.665 1.00 78.44 96 ASP A N 1
ATOM 751 C CA . ASP A 1 96 ? 10.186 10.588 -19.947 1.00 78.44 96 ASP A CA 1
ATOM 752 C C . ASP A 1 96 ? 8.843 10.196 -20.585 1.00 78.44 96 ASP A C 1
ATOM 754 O O . ASP A 1 96 ? 7.804 10.779 -20.270 1.00 78.44 96 ASP A O 1
ATOM 758 N N . SER A 1 97 ? 8.873 9.272 -21.546 1.00 78.94 97 SER A N 1
ATOM 759 C CA . SER A 1 97 ? 7.681 8.803 -22.268 1.00 78.94 97 SER A CA 1
ATOM 760 C C . SER A 1 97 ? 6.823 7.848 -21.434 1.00 78.94 97 SER A C 1
ATOM 762 O O . SER A 1 97 ? 5.623 7.736 -21.686 1.00 78.94 97 SER A O 1
ATOM 764 N N . LEU A 1 98 ? 7.415 7.195 -20.427 1.00 87.75 98 LEU A N 1
ATOM 765 C CA . LEU A 1 98 ? 6.736 6.197 -19.606 1.00 87.75 98 LEU A CA 1
ATOM 766 C C . LEU A 1 98 ? 5.983 6.816 -18.441 1.00 87.75 98 LEU A C 1
ATOM 768 O O . LEU A 1 98 ? 4.906 6.338 -18.111 1.00 87.75 98 LEU A O 1
ATOM 772 N N . PHE A 1 99 ? 6.489 7.879 -17.821 1.00 85.19 99 PHE A N 1
ATOM 773 C CA . PHE A 1 99 ? 5.882 8.493 -16.639 1.00 85.19 99 PHE A CA 1
ATOM 774 C C . PHE A 1 99 ? 5.654 10.002 -16.772 1.00 85.19 99 PHE A C 1
ATOM 776 O O . PHE A 1 99 ? 4.940 10.559 -15.942 1.00 85.19 99 PHE A O 1
ATOM 783 N N . GLY A 1 100 ? 6.214 10.672 -17.785 1.00 69.75 100 GLY A N 1
ATOM 784 C CA . GLY A 1 100 ? 5.905 12.068 -18.124 1.00 69.75 100 GLY A CA 1
ATOM 785 C C . GLY A 1 100 ? 6.410 13.140 -17.151 1.00 69.75 100 GLY A C 1
ATOM 786 O O . GLY A 1 100 ? 6.084 14.311 -17.341 1.00 69.75 100 GLY A O 1
ATOM 787 N N . VAL A 1 101 ? 7.161 12.786 -16.097 1.00 5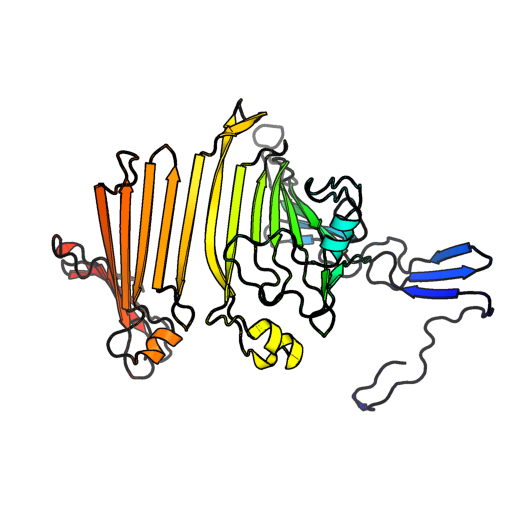7.84 101 VAL A N 1
ATOM 788 C CA . VAL A 1 101 ? 7.400 13.686 -14.944 1.00 57.84 101 VAL A CA 1
ATOM 789 C C . VAL A 1 101 ? 8.889 13.940 -14.643 1.00 57.84 101 VAL A C 1
ATOM 791 O O . VAL A 1 101 ? 9.202 14.914 -13.959 1.00 57.84 101 VAL A O 1
ATOM 794 N N . TYR A 1 102 ? 9.835 13.161 -15.182 1.00 60.16 102 TYR A N 1
ATOM 795 C CA . TYR A 1 102 ? 11.237 13.207 -14.729 1.00 60.16 102 TYR A CA 1
ATOM 796 C C . TYR A 1 102 ? 12.248 13.594 -15.816 1.00 60.16 102 TYR A C 1
ATOM 798 O O . TYR A 1 102 ? 13.222 12.890 -16.062 1.00 60.16 102 TYR A O 1
ATOM 806 N N . ASN A 1 103 ? 12.070 14.778 -16.410 1.00 63.62 103 ASN A N 1
ATOM 807 C CA . ASN A 1 103 ? 13.130 15.436 -17.179 1.00 63.62 103 ASN A CA 1
ATOM 808 C C . ASN A 1 103 ? 13.789 16.536 -16.330 1.00 63.62 103 ASN A C 1
ATOM 810 O O . ASN A 1 103 ? 13.142 17.527 -15.974 1.00 63.62 103 ASN A O 1
ATOM 814 N N . LYS A 1 104 ? 15.077 16.388 -15.996 1.00 69.19 104 LYS A N 1
ATOM 815 C CA . LYS A 1 104 ? 15.854 17.479 -15.389 1.00 69.19 104 LYS A CA 1
ATOM 816 C C . LYS A 1 104 ? 16.487 18.310 -16.503 1.00 69.19 104 LYS A C 1
ATOM 818 O O . LYS A 1 104 ? 17.406 17.866 -17.185 1.00 69.19 104 LYS A O 1
ATOM 823 N N . THR A 1 105 ? 16.018 19.547 -16.646 1.00 68.56 105 THR A N 1
ATOM 824 C CA . THR A 1 105 ? 16.466 20.475 -17.699 1.00 68.56 105 THR A CA 1
ATOM 825 C C . THR A 1 105 ? 17.774 21.201 -17.372 1.00 68.56 105 THR A C 1
ATOM 827 O O . THR A 1 105 ? 18.354 21.867 -18.229 1.00 68.56 105 THR A O 1
ATOM 830 N N . SER A 1 106 ? 18.282 21.070 -16.140 1.00 79.88 106 SER A N 1
ATOM 831 C CA . SER A 1 106 ? 19.585 21.601 -15.736 1.00 79.88 106 SER A CA 1
ATOM 832 C C . SER A 1 106 ? 20.503 20.489 -15.241 1.00 79.88 106 SER A C 1
ATOM 834 O O . SER A 1 106 ? 20.079 19.579 -14.528 1.00 79.88 106 SER A O 1
ATOM 836 N N . SER A 1 107 ? 21.785 20.583 -15.600 1.00 80.50 107 SER A N 1
ATOM 837 C CA . SER A 1 107 ? 22.810 19.629 -15.168 1.00 80.50 107 SER A CA 1
ATOM 838 C C . SER A 1 107 ? 22.929 19.598 -13.644 1.00 80.50 107 SER A C 1
ATOM 840 O O . SER A 1 107 ? 23.012 18.528 -13.054 1.00 80.50 107 SER A O 1
ATOM 842 N N . SER A 1 108 ? 22.843 20.759 -12.989 1.00 78.62 108 SER A N 1
ATOM 843 C CA . SER A 1 108 ? 22.827 20.862 -11.526 1.00 78.62 108 SER A CA 1
ATOM 844 C C . SER A 1 108 ? 21.653 20.102 -10.902 1.00 78.62 108 SER A C 1
ATOM 846 O O . SER A 1 108 ? 21.857 19.344 -9.958 1.00 78.62 108 SER A O 1
ATOM 848 N N . ALA A 1 109 ? 20.435 20.226 -11.444 1.00 75.19 109 ALA A N 1
ATOM 849 C CA . ALA A 1 109 ? 19.278 19.491 -10.933 1.00 75.19 109 ALA A CA 1
ATOM 850 C C . ALA A 1 109 ? 19.370 17.986 -11.221 1.00 75.19 109 ALA A C 1
ATOM 852 O O . ALA A 1 109 ? 18.917 17.194 -10.401 1.00 75.19 109 ALA A O 1
ATOM 853 N N . PHE A 1 110 ? 19.974 17.595 -12.347 1.00 77.56 110 PHE A N 1
ATOM 854 C CA . PHE A 1 110 ? 20.262 16.197 -12.662 1.00 77.56 110 PHE A CA 1
ATOM 855 C C . PHE A 1 110 ? 21.255 15.589 -11.664 1.00 77.56 110 PHE A C 1
ATOM 857 O O . PHE A 1 110 ? 20.940 14.592 -11.026 1.00 77.56 110 PHE A O 1
ATOM 864 N N . TYR A 1 111 ? 22.407 16.227 -11.439 1.00 75.50 111 TYR A N 1
ATOM 865 C CA . TYR A 1 111 ? 23.387 15.749 -10.458 1.00 75.50 111 TYR A CA 1
ATOM 866 C C . TYR A 1 111 ? 22.871 15.828 -9.021 1.00 75.50 111 TYR A C 1
ATOM 868 O O . TYR A 1 111 ? 23.187 14.962 -8.212 1.00 75.50 111 TYR A O 1
ATOM 876 N N . THR A 1 112 ? 22.051 16.833 -8.702 1.00 74.00 112 THR A N 1
ATOM 877 C CA . THR A 1 112 ? 21.377 16.919 -7.402 1.00 74.00 112 THR A CA 1
ATOM 878 C C . THR A 1 112 ? 20.407 15.767 -7.230 1.00 74.00 112 THR A C 1
ATOM 880 O O . THR A 1 112 ? 20.399 15.192 -6.158 1.00 74.00 112 THR A O 1
ATOM 883 N N . ALA A 1 113 ? 19.626 15.400 -8.249 1.00 72.12 113 ALA A N 1
ATOM 884 C CA . ALA A 1 113 ? 18.773 14.220 -8.182 1.00 72.12 113 ALA A CA 1
ATOM 885 C C . ALA A 1 113 ? 19.636 12.970 -7.977 1.00 72.12 113 ALA A C 1
ATOM 887 O O . ALA A 1 113 ? 19.468 12.286 -6.973 1.00 72.12 113 ALA A O 1
ATOM 888 N N . LEU A 1 114 ? 20.641 12.752 -8.837 1.00 71.56 114 LEU A N 1
ATOM 889 C CA . LEU A 1 114 ? 21.561 11.610 -8.763 1.00 71.56 114 LEU A CA 1
ATOM 890 C C . LEU A 1 114 ? 22.205 11.455 -7.374 1.00 71.56 114 LEU A C 1
ATOM 892 O O . LEU A 1 114 ? 22.379 10.342 -6.890 1.00 71.56 114 LEU A O 1
ATOM 896 N N . HIS A 1 115 ? 22.532 12.574 -6.723 1.00 65.69 115 HIS A N 1
ATOM 897 C CA . HIS A 1 115 ? 23.131 12.607 -5.391 1.00 65.69 115 HIS A CA 1
ATOM 898 C C . HIS A 1 115 ? 22.100 12.566 -4.249 1.00 65.69 115 HIS A C 1
ATOM 900 O O . HIS A 1 115 ? 22.358 11.969 -3.207 1.00 65.69 115 HIS A O 1
ATOM 906 N N . ASN A 1 116 ? 20.933 13.187 -4.421 1.00 65.50 116 ASN A N 1
ATOM 907 C CA . ASN A 1 116 ? 19.814 13.184 -3.482 1.00 65.50 116 ASN A CA 1
ATOM 908 C C . ASN A 1 116 ? 18.781 12.155 -3.947 1.00 65.50 116 ASN A C 1
ATOM 910 O O . ASN A 1 116 ? 17.693 12.504 -4.404 1.00 65.50 116 ASN A O 1
ATOM 914 N N . ALA A 1 117 ? 19.128 10.878 -3.781 1.00 58.25 117 ALA A N 1
ATOM 915 C CA . ALA A 1 117 ? 18.352 9.711 -4.207 1.00 58.25 117 ALA A CA 1
ATOM 916 C C . ALA A 1 117 ? 16.897 9.631 -3.687 1.00 58.25 117 ALA A C 1
ATOM 918 O O . ALA A 1 117 ? 16.179 8.709 -4.055 1.00 58.25 117 ALA A O 1
ATOM 919 N N . TRP A 1 118 ? 16.460 10.556 -2.825 1.00 67.94 118 TRP A N 1
ATOM 920 C CA . TRP A 1 118 ? 15.136 10.563 -2.193 1.00 67.94 118 TRP A CA 1
ATOM 921 C C . TRP A 1 118 ? 14.147 11.548 -2.819 1.00 67.94 118 TRP A C 1
ATOM 923 O O . TRP A 1 118 ? 13.159 11.896 -2.180 1.00 67.94 118 TRP A O 1
ATOM 933 N N . GLU A 1 119 ? 14.406 12.009 -4.041 1.00 56.59 119 GLU A N 1
ATOM 934 C CA . GLU A 1 119 ? 13.394 12.699 -4.839 1.00 56.59 119 GLU A CA 1
ATOM 935 C C . GLU A 1 119 ? 12.366 11.692 -5.396 1.00 56.59 119 GLU A C 1
ATOM 937 O O . GLU A 1 119 ? 12.776 10.622 -5.841 1.00 56.59 119 GLU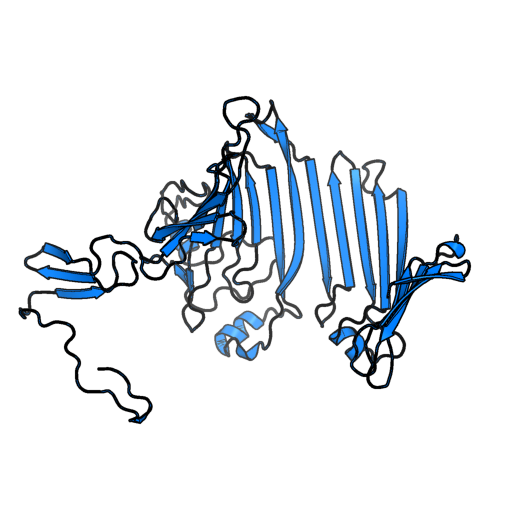 A O 1
ATOM 942 N N . PRO A 1 120 ? 11.054 12.012 -5.389 1.00 58.44 120 PRO A N 1
ATOM 943 C CA . PRO A 1 120 ? 10.473 13.333 -5.172 1.00 58.44 120 PRO A CA 1
ATOM 944 C C . PRO A 1 120 ? 10.501 13.755 -3.703 1.00 58.44 120 PRO A C 1
ATOM 946 O O . PRO A 1 120 ? 10.401 12.921 -2.805 1.00 58.44 120 PRO A O 1
ATOM 949 N N . THR A 1 121 ? 10.602 15.067 -3.474 1.00 71.00 121 THR A N 1
ATOM 950 C CA . THR A 1 121 ? 10.539 15.678 -2.142 1.00 71.00 121 THR A CA 1
ATOM 951 C C . THR A 1 121 ? 9.421 15.046 -1.306 1.00 71.00 121 THR A C 1
ATOM 953 O O . THR A 1 121 ? 8.255 15.026 -1.707 1.00 71.00 121 THR A O 1
ATOM 956 N N . LEU A 1 122 ? 9.786 14.505 -0.145 1.00 85.81 122 LEU A N 1
ATOM 957 C CA . LEU A 1 122 ? 8.853 13.811 0.737 1.00 85.81 122 LEU A CA 1
ATOM 958 C C . LEU A 1 122 ? 7.702 14.744 1.161 1.00 85.81 122 LEU A C 1
ATOM 960 O O . LEU A 1 122 ? 7.951 15.929 1.409 1.00 85.81 122 LEU A O 1
ATOM 964 N N . PRO A 1 123 ? 6.463 14.234 1.319 1.00 88.00 123 PRO A N 1
ATOM 965 C CA . PRO A 1 123 ? 5.362 15.008 1.876 1.00 88.00 123 PRO A CA 1
ATOM 966 C C . PRO A 1 123 ? 5.756 15.657 3.202 1.00 88.00 123 PRO A C 1
ATOM 968 O O . PRO A 1 123 ? 6.446 15.041 4.023 1.00 88.00 123 PRO A O 1
ATOM 971 N N . SER A 1 124 ? 5.305 16.894 3.419 1.00 88.62 124 SER A N 1
ATOM 972 C CA . SER A 1 124 ? 5.603 17.648 4.640 1.00 88.62 124 SER A CA 1
ATOM 973 C C . SER A 1 124 ? 5.283 16.832 5.896 1.00 88.62 124 SER A C 1
ATOM 975 O O . SER A 1 124 ? 4.226 16.216 6.005 1.00 88.62 124 SER A O 1
ATOM 977 N N . GLY A 1 125 ? 6.212 16.817 6.852 1.00 91.00 125 GLY A N 1
ATOM 978 C CA . GLY A 1 125 ? 6.092 16.033 8.082 1.00 91.00 125 GLY A CA 1
ATOM 979 C C . GLY A 1 125 ? 6.533 14.570 7.968 1.00 91.00 125 GLY A C 1
ATOM 980 O O . GLY A 1 125 ? 6.581 13.892 8.999 1.00 91.00 125 GLY A O 1
ATOM 981 N N . SER A 1 126 ? 6.893 14.089 6.772 1.00 93.62 126 SER A N 1
ATOM 982 C CA . SER A 1 126 ? 7.527 12.777 6.605 1.00 93.62 126 SER A CA 1
ATOM 983 C C . SER A 1 126 ? 8.905 12.766 7.258 1.00 93.62 126 SER A C 1
ATOM 985 O O . SER A 1 126 ? 9.642 13.751 7.210 1.00 93.62 126 SER A O 1
ATOM 987 N N . GLN A 1 127 ? 9.270 11.639 7.859 1.00 93.75 127 GLN A N 1
ATOM 988 C CA . GLN A 1 127 ? 10.588 11.444 8.459 1.00 93.75 127 GLN A CA 1
ATOM 989 C C . GLN A 1 127 ? 11.495 10.643 7.527 1.00 93.75 127 GLN A C 1
ATOM 991 O O . GLN A 1 127 ? 11.038 9.798 6.761 1.00 93.75 127 GLN A O 1
ATOM 996 N N . THR A 1 128 ? 12.797 10.889 7.603 1.00 90.88 128 THR A N 1
ATOM 997 C CA . THR A 1 128 ? 13.831 10.124 6.900 1.00 90.88 128 THR A CA 1
ATOM 998 C C . THR A 1 128 ? 15.112 10.146 7.722 1.00 90.88 128 THR A C 1
ATOM 1000 O O . THR A 1 128 ? 15.365 11.103 8.452 1.00 90.88 128 THR A O 1
ATOM 1003 N N . LEU A 1 129 ? 15.921 9.096 7.599 1.00 90.50 129 LEU A N 1
ATOM 1004 C CA . LEU A 1 129 ? 17.287 9.077 8.127 1.00 90.50 129 LEU A CA 1
ATOM 1005 C C . LEU A 1 129 ? 18.307 9.600 7.105 1.00 90.50 129 LEU A C 1
ATOM 1007 O O . LEU A 1 129 ? 19.507 9.589 7.373 1.00 90.50 129 LEU A O 1
ATOM 1011 N N . GLY A 1 130 ? 17.836 10.086 5.952 1.00 86.50 130 GLY A N 1
ATOM 1012 C CA . GLY A 1 130 ? 18.679 10.603 4.888 1.00 86.50 130 GLY A CA 1
ATOM 1013 C C . GLY A 1 130 ? 19.463 9.502 4.179 1.00 86.50 130 GLY A C 1
ATOM 1014 O O . GLY A 1 130 ? 19.141 8.316 4.244 1.00 86.50 130 GLY A O 1
ATOM 1015 N N . ILE A 1 131 ? 20.473 9.910 3.416 1.00 84.75 131 ILE A N 1
ATOM 1016 C CA . ILE A 1 131 ? 21.352 8.993 2.686 1.00 84.75 131 ILE A CA 1
ATOM 1017 C C . ILE A 1 131 ? 22.497 8.602 3.619 1.00 84.75 131 ILE A C 1
ATOM 1019 O O . ILE A 1 131 ? 23.398 9.394 3.876 1.00 84.75 131 ILE A O 1
ATOM 1023 N N . LEU A 1 132 ? 22.451 7.377 4.142 1.00 83.94 132 LEU A N 1
ATOM 1024 C CA . LEU A 1 132 ? 23.469 6.861 5.069 1.00 83.94 132 LEU A CA 1
ATOM 1025 C C . LEU A 1 132 ? 24.674 6.233 4.352 1.00 83.94 132 LEU A C 1
ATOM 1027 O O . LEU A 1 132 ? 25.709 5.979 4.963 1.00 83.94 132 LEU A O 1
ATOM 1031 N N . SER A 1 133 ? 24.538 5.911 3.068 1.00 85.69 133 SER A N 1
ATOM 1032 C CA . SER A 1 133 ? 25.587 5.315 2.234 1.00 85.69 133 SER A CA 1
ATOM 1033 C C . SER A 1 133 ? 25.300 5.630 0.766 1.00 85.69 133 SER A C 1
ATOM 1035 O O . SER A 1 133 ? 24.141 5.897 0.453 1.00 85.69 133 SER A O 1
ATOM 1037 N N . PRO A 1 134 ? 26.298 5.566 -0.135 1.00 86.94 134 PRO A N 1
ATOM 1038 C CA . PRO A 1 134 ? 26.080 5.818 -1.554 1.00 86.94 134 PRO A CA 1
ATOM 1039 C C . PRO A 1 134 ? 24.940 4.971 -2.127 1.00 86.94 134 PRO A C 1
ATOM 1041 O O . PRO A 1 134 ? 24.890 3.753 -1.916 1.00 86.94 134 PRO A O 1
ATOM 1044 N N . VAL A 1 135 ? 24.047 5.642 -2.849 1.00 86.81 135 VAL A N 1
ATOM 1045 C CA . VAL A 1 135 ? 22.949 5.044 -3.606 1.00 86.81 135 VAL A CA 1
ATOM 1046 C C . VAL A 1 135 ? 23.249 5.276 -5.077 1.00 86.81 135 VAL A C 1
ATOM 1048 O O . VAL A 1 135 ? 23.597 6.385 -5.474 1.00 86.81 135 VAL A O 1
ATOM 1051 N N . LEU A 1 136 ? 23.158 4.216 -5.864 1.00 85.75 136 LEU A N 1
ATOM 1052 C CA . LEU A 1 136 ? 23.406 4.228 -7.294 1.00 85.75 136 LEU A CA 1
ATOM 1053 C C . LEU A 1 136 ? 22.127 3.826 -8.009 1.00 85.75 136 LEU A C 1
ATOM 1055 O O . LEU A 1 136 ? 21.379 2.970 -7.538 1.00 85.75 136 LEU A O 1
ATOM 1059 N N . GLU A 1 137 ? 21.897 4.432 -9.160 1.00 86.56 137 GLU A N 1
ATOM 1060 C CA . GLU A 1 137 ? 20.914 3.931 -10.105 1.00 86.56 137 GLU A CA 1
ATOM 1061 C C . GLU A 1 137 ? 21.308 2.525 -10.574 1.00 86.56 137 GLU A C 1
ATOM 1063 O O . GLU A 1 137 ? 22.493 2.191 -10.677 1.00 86.56 137 GLU A O 1
ATOM 1068 N N . PHE A 1 138 ? 20.310 1.686 -10.824 1.00 87.19 138 PHE A N 1
ATOM 1069 C CA . PHE A 1 138 ? 20.493 0.324 -11.286 1.00 87.19 138 PHE A CA 1
ATOM 1070 C C . PHE A 1 138 ? 19.851 0.142 -12.654 1.00 87.19 138 PHE A C 1
ATOM 1072 O O . PHE A 1 138 ? 18.644 0.291 -12.816 1.00 87.19 138 PHE A O 1
ATOM 1079 N N . SER A 1 139 ? 20.674 -0.220 -13.629 1.00 85.38 139 SER A N 1
ATOM 1080 C CA . SER A 1 139 ? 20.247 -0.725 -14.925 1.00 85.38 139 SER A CA 1
ATOM 1081 C C . SER A 1 139 ? 21.144 -1.905 -15.267 1.00 85.38 139 SER A C 1
ATOM 1083 O O . SER A 1 139 ? 22.369 -1.827 -15.140 1.00 85.38 139 SER A O 1
ATOM 1085 N N . ALA A 1 140 ? 20.524 -3.026 -15.599 1.00 80.94 140 ALA A N 1
ATOM 1086 C CA . ALA A 1 140 ? 21.192 -4.278 -15.899 1.00 80.94 140 ALA A CA 1
ATOM 1087 C C . ALA A 1 140 ? 20.283 -5.102 -16.813 1.00 80.94 140 ALA A C 1
ATOM 1089 O O . ALA A 1 140 ? 19.072 -4.881 -16.810 1.00 80.94 140 ALA A O 1
ATOM 1090 N N . PRO A 1 141 ? 20.828 -6.063 -17.569 1.00 79.31 141 PRO A N 1
ATOM 1091 C CA . PRO A 1 141 ? 20.016 -6.983 -18.340 1.00 79.31 141 PRO A CA 1
ATOM 1092 C C . PRO A 1 141 ? 19.394 -8.009 -17.379 1.00 79.31 141 PRO A C 1
ATOM 1094 O O . PRO A 1 141 ? 19.896 -9.107 -17.189 1.00 79.31 141 PRO A O 1
ATOM 1097 N N . THR A 1 142 ? 18.348 -7.613 -16.658 1.00 85.19 142 THR A N 1
ATOM 1098 C CA . THR A 1 142 ? 17.610 -8.471 -15.725 1.00 85.19 142 THR A CA 1
ATOM 1099 C C . THR A 1 142 ? 16.140 -8.466 -16.092 1.00 85.19 142 THR A C 1
ATOM 1101 O O . THR A 1 142 ? 15.590 -7.427 -16.429 1.00 85.19 142 THR A O 1
ATOM 1104 N N . GLN A 1 143 ? 15.480 -9.615 -16.026 1.00 88.19 143 GLN A N 1
ATOM 1105 C CA . GLN A 1 143 ? 14.097 -9.713 -16.487 1.00 88.19 143 GLN A CA 1
ATOM 1106 C C . GLN A 1 143 ? 13.111 -9.111 -15.488 1.00 88.19 143 GLN A C 1
ATOM 1108 O O . GLN A 1 143 ? 13.166 -9.384 -14.285 1.00 88.19 143 GLN A O 1
ATOM 1113 N N . VAL A 1 144 ? 12.164 -8.343 -16.011 1.00 91.94 144 VAL A N 1
ATOM 1114 C CA . VAL A 1 144 ? 11.001 -7.814 -15.301 1.00 91.94 144 VAL A CA 1
ATOM 1115 C C . VAL A 1 144 ? 9.724 -8.219 -16.024 1.00 91.94 144 VAL A C 1
ATOM 1117 O O . VAL A 1 144 ? 9.733 -8.483 -17.224 1.00 91.94 144 VAL A O 1
ATOM 1120 N N . VAL A 1 145 ? 8.614 -8.300 -15.291 1.00 95.44 145 VAL A N 1
ATOM 1121 C CA . VAL A 1 145 ? 7.308 -8.609 -15.888 1.00 95.44 145 VAL A CA 1
ATOM 1122 C C . VAL A 1 145 ? 6.897 -7.437 -16.770 1.00 95.44 145 VAL A C 1
ATOM 1124 O O . VAL A 1 145 ? 6.717 -6.337 -16.273 1.00 95.44 145 VAL A O 1
ATOM 1127 N N . ALA A 1 146 ? 6.729 -7.661 -18.065 1.00 95.62 146 ALA A N 1
ATOM 1128 C CA . ALA A 1 146 ? 6.293 -6.636 -19.007 1.00 95.62 146 ALA A CA 1
ATOM 1129 C C . ALA A 1 146 ? 4.765 -6.580 -19.101 1.00 95.62 146 ALA A C 1
ATOM 1131 O O . ALA A 1 146 ? 4.170 -5.503 -19.171 1.00 95.62 146 ALA A O 1
ATOM 1132 N N . ARG A 1 147 ? 4.121 -7.753 -19.097 1.00 97.50 147 ARG A N 1
ATOM 1133 C CA . ARG A 1 147 ? 2.689 -7.895 -19.365 1.00 97.50 147 ARG A CA 1
ATOM 1134 C C . ARG A 1 147 ? 2.140 -9.166 -18.732 1.00 97.50 147 ARG A C 1
ATOM 1136 O O . ARG A 1 147 ? 2.811 -10.196 -18.734 1.00 97.50 147 ARG A O 1
ATOM 1143 N N . VAL A 1 148 ? 0.928 -9.086 -18.198 1.00 98.31 148 VAL A N 1
ATOM 1144 C CA . VAL A 1 148 ? 0.183 -10.236 -17.678 1.00 98.31 148 VAL A CA 1
ATOM 1145 C C . VAL A 1 148 ? -1.175 -10.283 -18.354 1.00 98.31 148 VAL A C 1
ATOM 1147 O O . VAL A 1 148 ? -1.960 -9.345 -18.224 1.00 98.31 148 VAL A O 1
ATOM 1150 N N . ASP A 1 149 ? -1.464 -11.390 -19.023 1.00 97.75 149 ASP A N 1
ATOM 1151 C CA . ASP A 1 149 ? -2.748 -11.674 -19.648 1.00 97.75 149 ASP A CA 1
ATOM 1152 C C . ASP A 1 149 ? -3.491 -12.710 -18.809 1.00 97.75 149 ASP A C 1
ATOM 1154 O O . ASP A 1 149 ? -2.908 -13.668 -18.317 1.00 97.75 149 ASP A O 1
ATOM 1158 N N . SER A 1 150 ? -4.792 -12.545 -18.611 1.00 96.50 150 SER A N 1
ATOM 1159 C CA . SER A 1 150 ? -5.628 -13.506 -17.890 1.00 96.50 150 SER A CA 1
ATOM 1160 C C . SER A 1 150 ? -6.910 -13.789 -18.647 1.00 96.50 150 SER A C 1
ATOM 1162 O O . SER A 1 150 ? -7.499 -12.897 -19.257 1.00 96.50 150 SER A O 1
ATOM 1164 N N . SER A 1 151 ? -7.354 -15.042 -18.587 1.00 95.56 151 SER A N 1
ATOM 1165 C CA . SER A 1 151 ? -8.583 -15.498 -19.233 1.00 95.56 151 SER A CA 1
ATOM 1166 C C . SER A 1 151 ? -9.779 -14.644 -18.810 1.00 95.56 151 SER A C 1
ATOM 1168 O O . SER A 1 151 ? -10.116 -14.555 -17.630 1.00 95.56 151 SER A O 1
ATOM 1170 N N . ALA A 1 152 ? -10.449 -14.046 -19.791 1.00 93.62 152 ALA A N 1
ATOM 1171 C CA . ALA A 1 152 ? -11.631 -13.215 -19.612 1.00 93.62 152 ALA A CA 1
ATOM 1172 C C . ALA A 1 152 ? -12.669 -13.531 -20.706 1.00 93.62 152 ALA A C 1
ATOM 1174 O O . ALA A 1 152 ? -12.866 -12.728 -21.626 1.00 93.62 152 ALA A O 1
ATOM 1175 N N . PRO A 1 153 ? -13.333 -14.706 -20.643 1.00 91.38 153 PRO A N 1
ATOM 1176 C CA . PRO A 1 153 ? -14.333 -15.089 -21.629 1.00 91.38 153 PRO A CA 1
ATOM 1177 C C . PRO A 1 153 ? -15.426 -14.029 -21.764 1.00 91.38 153 PRO A C 1
ATOM 1179 O O . PRO A 1 153 ? -15.978 -13.550 -20.774 1.00 91.38 153 PRO A O 1
ATOM 1182 N N . LYS A 1 154 ? -15.768 -13.679 -23.003 1.00 90.25 154 LYS A N 1
ATOM 1183 C CA . LYS A 1 154 ? -16.790 -12.667 -23.308 1.00 90.25 154 LYS A CA 1
ATOM 1184 C C . LYS A 1 154 ? -17.788 -13.173 -24.336 1.00 90.25 154 LYS A C 1
ATOM 1186 O O . LYS A 1 154 ? -17.556 -14.192 -24.988 1.00 90.25 154 LYS A O 1
ATOM 1191 N N . ALA A 1 155 ? -18.887 -12.445 -24.516 1.00 90.19 155 ALA A N 1
ATOM 1192 C CA . ALA A 1 155 ? -19.814 -12.711 -25.609 1.00 90.19 155 ALA A CA 1
ATOM 1193 C C . ALA A 1 155 ? -19.073 -12.688 -26.959 1.00 90.19 155 ALA A C 1
ATOM 1195 O O . ALA A 1 155 ? -18.263 -11.799 -27.232 1.00 90.19 155 ALA A O 1
ATOM 1196 N N . GLY A 1 156 ? -19.325 -13.704 -27.781 1.00 86.44 156 GLY A N 1
ATOM 1197 C CA . GLY A 1 156 ? -18.821 -13.791 -29.145 1.00 86.44 156 GLY A CA 1
ATOM 1198 C C . GLY A 1 156 ? -19.562 -12.842 -30.086 1.00 86.44 156 GLY A C 1
ATOM 1199 O O . GLY A 1 156 ? -20.483 -12.129 -29.696 1.00 86.44 156 GLY A O 1
ATOM 1200 N N . THR A 1 157 ? -19.172 -12.848 -31.358 1.00 88.88 157 THR A N 1
ATOM 1201 C CA . THR A 1 157 ? -19.739 -11.958 -32.386 1.00 88.88 157 THR A CA 1
ATOM 1202 C C . THR A 1 157 ? -21.197 -12.267 -32.743 1.00 88.88 157 THR A C 1
ATOM 1204 O O . THR A 1 157 ? -21.887 -11.393 -33.258 1.00 88.88 157 THR A O 1
ATOM 1207 N N . ASN A 1 158 ? -21.679 -13.480 -32.453 1.00 91.81 158 ASN A N 1
ATOM 1208 C CA . ASN A 1 158 ? -23.049 -13.921 -32.718 1.00 91.81 158 ASN A CA 1
ATOM 1209 C C . ASN A 1 158 ? -23.835 -14.142 -31.410 1.00 91.81 158 ASN A C 1
ATOM 1211 O O . ASN A 1 158 ? -23.235 -14.549 -30.408 1.00 91.81 158 ASN A O 1
ATOM 1215 N N . PRO A 1 159 ? -25.174 -13.968 -31.412 1.00 88.81 159 PRO A N 1
ATOM 1216 C CA . PRO A 1 159 ? -26.019 -14.369 -30.289 1.00 88.81 159 PRO A CA 1
ATOM 1217 C C . PRO A 1 159 ? -25.751 -15.823 -29.879 1.00 88.81 159 PRO A C 1
ATOM 1219 O O . PRO A 1 159 ? -25.632 -16.697 -30.736 1.00 88.81 159 PRO A O 1
ATOM 1222 N N . ASN A 1 160 ? -25.668 -16.080 -28.572 1.00 88.25 160 ASN A N 1
ATOM 1223 C CA . ASN A 1 160 ? -25.345 -17.388 -27.978 1.00 88.25 160 ASN A CA 1
ATOM 1224 C C . ASN A 1 160 ? -23.928 -17.928 -28.269 1.00 88.25 160 ASN A C 1
ATOM 1226 O O . ASN A 1 160 ? -23.657 -19.094 -27.996 1.00 88.25 160 ASN A O 1
ATOM 1230 N N . SER A 1 161 ? -23.011 -17.105 -28.787 1.00 91.06 161 SER A N 1
ATOM 1231 C CA . SER A 1 161 ? -21.591 -17.454 -28.909 1.00 91.06 161 SER A CA 1
ATOM 1232 C C . SER A 1 161 ? -20.798 -16.929 -27.711 1.00 91.06 161 SER A C 1
ATOM 1234 O O . SER A 1 161 ? -21.048 -15.820 -27.242 1.00 91.06 161 SER A O 1
ATOM 1236 N N . VAL A 1 162 ? -19.784 -17.675 -27.266 1.00 89.94 162 VAL A N 1
ATOM 1237 C CA . VAL A 1 162 ? -18.807 -17.242 -26.250 1.00 89.94 162 VAL A CA 1
ATOM 1238 C C . VAL A 1 162 ? -17.409 -17.280 -26.860 1.00 89.94 162 VAL A C 1
ATOM 1240 O O . VAL A 1 162 ? -17.020 -18.272 -27.468 1.00 89.94 162 VAL A O 1
ATOM 1243 N N . SER A 1 163 ? -16.655 -16.196 -26.705 1.00 89.81 163 SER A N 1
ATOM 1244 C CA . SER A 1 163 ? -15.226 -16.143 -27.004 1.00 89.81 163 SER A CA 1
ATOM 1245 C C . SER A 1 163 ? -14.461 -16.627 -25.779 1.00 89.81 163 SER A C 1
ATOM 1247 O O . SER A 1 163 ? -14.145 -15.831 -24.896 1.00 89.81 163 SER A O 1
ATOM 1249 N N . THR A 1 164 ? -14.185 -17.927 -25.710 1.00 88.56 164 THR A N 1
ATOM 1250 C CA . THR A 1 164 ? -13.491 -18.550 -24.570 1.00 88.56 164 THR A CA 1
ATOM 1251 C C . THR A 1 164 ? -12.006 -18.198 -24.503 1.00 88.56 164 THR A C 1
ATOM 1253 O O . THR A 1 164 ? -11.440 -18.227 -23.422 1.00 88.56 164 THR A O 1
ATOM 1256 N N . SER A 1 165 ? -11.397 -17.814 -25.627 1.00 89.38 165 SER A N 1
ATOM 1257 C CA . SER A 1 165 ? -9.991 -17.395 -25.727 1.00 89.38 165 SER A CA 1
ATOM 1258 C C . SER A 1 165 ? -9.773 -15.892 -25.515 1.00 89.38 165 SER A C 1
ATOM 1260 O O . SER A 1 165 ? -8.710 -15.371 -25.833 1.00 89.38 165 SER A O 1
ATOM 1262 N N . ALA A 1 166 ? -10.798 -15.150 -25.085 1.00 92.06 166 ALA A N 1
ATOM 1263 C CA . ALA A 1 166 ? -10.624 -13.732 -24.799 1.00 92.06 166 ALA A CA 1
ATOM 1264 C C . ALA A 1 166 ? -9.794 -13.554 -23.522 1.00 92.06 166 ALA A C 1
ATOM 1266 O O . ALA A 1 166 ? -9.991 -14.281 -22.549 1.00 92.06 166 ALA A O 1
ATOM 1267 N N . MET A 1 167 ? -8.897 -12.570 -23.530 1.00 93.81 167 MET A N 1
ATOM 1268 C CA . MET A 1 167 ? -8.020 -12.259 -22.405 1.00 93.81 167 MET A CA 1
ATOM 1269 C C . MET A 1 167 ? -8.139 -10.787 -22.007 1.00 93.81 167 MET A C 1
ATOM 1271 O O . MET A 1 167 ? -8.478 -9.929 -22.827 1.00 93.81 167 MET A O 1
ATOM 1275 N N . SER A 1 168 ? -7.861 -10.519 -20.734 1.00 96.44 168 SER A N 1
ATOM 1276 C CA . SER A 1 168 ? -7.639 -9.191 -20.171 1.00 96.44 168 SER A CA 1
ATOM 1277 C C . SER A 1 168 ? -6.162 -9.060 -19.838 1.00 96.44 168 SER A C 1
ATOM 1279 O O . SER A 1 168 ? -5.603 -9.941 -19.193 1.00 96.44 168 SER A O 1
ATOM 1281 N N . ALA A 1 169 ? -5.551 -7.971 -20.268 1.00 98.00 169 ALA A N 1
ATOM 1282 C CA . ALA A 1 169 ? -4.122 -7.734 -20.175 1.00 98.00 169 ALA A CA 1
ATOM 1283 C C . ALA A 1 169 ? -3.799 -6.481 -19.363 1.00 98.00 169 ALA A C 1
ATOM 1285 O O . ALA A 1 169 ? -4.413 -5.429 -19.571 1.00 98.00 169 ALA A O 1
ATOM 1286 N N . ILE A 1 170 ? -2.802 -6.605 -18.489 1.00 98.44 170 ILE A N 1
ATOM 1287 C CA . ILE A 1 170 ? -2.187 -5.507 -17.747 1.00 98.44 170 ILE A CA 1
ATOM 1288 C C . ILE A 1 170 ? -0.723 -5.398 -18.172 1.00 98.44 170 ILE A C 1
ATOM 1290 O O . ILE A 1 170 ? 0.043 -6.347 -18.011 1.00 98.44 170 ILE A O 1
ATOM 1294 N N . SER A 1 171 ? -0.330 -4.228 -18.666 1.00 98.31 171 SER A N 1
ATOM 1295 C CA . SER A 1 171 ? 1.070 -3.888 -18.939 1.00 98.31 171 SER A CA 1
ATOM 1296 C C . SER A 1 171 ? 1.721 -3.239 -17.715 1.00 98.31 171 SER A C 1
ATOM 1298 O O . SER A 1 171 ? 1.074 -2.470 -16.997 1.00 98.31 171 SER A O 1
ATOM 1300 N N . TYR A 1 172 ? 3.001 -3.523 -17.486 1.00 98.06 172 TYR A N 1
ATOM 1301 C CA . TYR A 1 172 ? 3.790 -3.040 -16.352 1.00 98.06 172 TYR A CA 1
ATOM 1302 C C . TYR A 1 172 ? 4.980 -2.214 -16.835 1.00 98.06 172 TYR A C 1
ATOM 1304 O O . TYR A 1 172 ? 5.676 -2.597 -17.770 1.00 98.06 172 TYR A O 1
ATOM 1312 N N . TYR A 1 173 ? 5.236 -1.098 -16.160 1.00 96.69 173 TYR A N 1
ATOM 1313 C CA . TYR A 1 173 ? 6.360 -0.207 -16.430 1.00 96.69 173 TYR A CA 1
ATOM 1314 C C . TYR A 1 173 ? 7.040 0.162 -15.117 1.00 96.69 173 TYR A C 1
ATOM 1316 O O . TYR A 1 173 ? 6.380 0.385 -14.097 1.00 96.69 173 TYR A O 1
ATOM 1324 N N . TYR A 1 174 ? 8.359 0.272 -15.142 1.00 95.56 174 TYR A N 1
ATOM 1325 C CA . TYR A 1 174 ? 9.184 0.460 -13.957 1.00 95.56 174 TYR A CA 1
ATOM 1326 C C . TYR A 1 174 ? 10.040 1.712 -14.094 1.00 95.56 174 TYR A C 1
ATOM 1328 O O . TYR A 1 174 ? 10.407 2.115 -15.195 1.00 95.56 174 TYR A O 1
ATOM 1336 N N . GLY A 1 175 ? 10.364 2.347 -12.973 1.00 91.25 175 GLY A N 1
ATOM 1337 C CA . GLY A 1 175 ? 11.201 3.537 -12.980 1.00 91.25 175 GLY A CA 1
ATOM 1338 C C . GLY A 1 175 ? 12.134 3.609 -11.786 1.00 91.25 175 GLY A C 1
ATOM 1339 O O . GLY A 1 175 ? 11.736 3.293 -10.662 1.00 91.25 175 GLY A O 1
ATOM 1340 N N . GLU A 1 176 ? 13.355 4.074 -12.043 1.00 89.12 176 GLU A N 1
ATOM 1341 C CA . GLU A 1 176 ? 14.376 4.392 -11.037 1.00 89.12 176 GLU A CA 1
ATOM 1342 C C . GLU A 1 176 ? 14.654 3.246 -10.057 1.00 89.12 176 GLU A C 1
ATOM 1344 O O . GLU A 1 176 ? 14.470 3.351 -8.839 1.00 89.12 176 GLU A O 1
ATOM 1349 N N . ALA A 1 177 ? 15.088 2.108 -10.582 1.00 91.94 177 ALA A N 1
ATOM 1350 C CA . ALA A 1 177 ? 15.637 1.057 -9.747 1.00 91.94 177 ALA A CA 1
ATOM 1351 C C . ALA A 1 177 ? 16.954 1.547 -9.126 1.00 91.94 177 ALA A C 1
ATOM 1353 O O . ALA A 1 177 ? 17.765 2.186 -9.799 1.00 91.94 177 ALA A O 1
ATOM 1354 N N . ARG A 1 178 ? 17.180 1.272 -7.836 1.00 89.81 178 ARG A N 1
ATOM 1355 C CA . ARG A 1 178 ? 18.387 1.734 -7.128 1.00 89.81 178 ARG A CA 1
ATOM 1356 C C . ARG A 1 178 ? 19.052 0.625 -6.322 1.00 89.81 178 ARG A C 1
ATOM 1358 O O . ARG A 1 178 ? 18.395 -0.267 -5.788 1.00 89.81 178 ARG A O 1
ATOM 1365 N N . LEU A 1 179 ? 20.373 0.707 -6.213 1.00 90.56 179 LEU A N 1
ATOM 1366 C CA . LEU A 1 179 ? 21.216 -0.122 -5.358 1.00 90.56 179 LEU A CA 1
ATOM 1367 C C . LEU A 1 179 ? 21.875 0.747 -4.290 1.00 90.56 179 LEU A C 1
ATOM 1369 O O . LEU A 1 179 ? 22.453 1.787 -4.598 1.00 90.56 179 LEU A O 1
ATOM 1373 N N . GLN A 1 180 ? 21.866 0.293 -3.042 1.00 89.06 180 GLN A N 1
ATOM 1374 C CA . GLN A 1 180 ? 22.620 0.924 -1.964 1.00 89.06 180 GLN A CA 1
ATOM 1375 C C . GLN A 1 180 ? 23.781 0.038 -1.514 1.00 89.06 180 GLN A C 1
ATOM 1377 O O . GLN A 1 180 ? 23.628 -1.159 -1.250 1.00 89.06 180 GLN A O 1
ATOM 1382 N N . ALA A 1 181 ? 24.952 0.664 -1.387 1.00 84.62 181 ALA A N 1
ATOM 1383 C CA . ALA A 1 181 ? 26.152 0.035 -0.850 1.00 84.62 181 ALA A CA 1
ATOM 1384 C C . ALA A 1 181 ? 26.000 -0.320 0.648 1.00 84.62 181 ALA A C 1
ATOM 1386 O O . ALA A 1 181 ? 24.940 -0.158 1.253 1.00 84.62 181 ALA A O 1
ATOM 1387 N N . ALA A 1 182 ? 27.073 -0.823 1.267 1.00 83.12 182 ALA A N 1
ATOM 1388 C CA . ALA A 1 182 ? 27.112 -1.161 2.697 1.00 83.12 182 ALA A CA 1
ATOM 1389 C C . ALA A 1 182 ? 26.068 -2.211 3.150 1.00 83.12 182 ALA A C 1
ATOM 1391 O O . ALA A 1 182 ? 25.675 -2.245 4.313 1.00 83.12 182 ALA A O 1
ATOM 1392 N N . GLY A 1 183 ? 25.652 -3.100 2.239 1.00 80.12 183 GLY A N 1
ATOM 1393 C CA . GLY A 1 183 ? 24.918 -4.326 2.574 1.00 80.12 183 GLY A CA 1
ATOM 1394 C C . GLY A 1 183 ? 23.397 -4.286 2.404 1.00 80.12 183 GLY A C 1
ATOM 1395 O O . GLY A 1 183 ? 22.759 -5.289 2.700 1.00 80.12 183 GLY A O 1
ATOM 1396 N N . ARG A 1 184 ? 22.801 -3.188 1.912 1.00 87.31 184 ARG A N 1
ATOM 1397 C CA . ARG A 1 184 ? 21.355 -3.162 1.596 1.00 87.31 184 ARG A CA 1
ATOM 1398 C C . ARG A 1 184 ? 21.028 -3.730 0.221 1.00 87.31 184 ARG A C 1
ATOM 1400 O O . ARG A 1 184 ? 20.004 -4.386 0.076 1.00 87.31 184 ARG A O 1
ATOM 1407 N N . GLY A 1 185 ? 21.899 -3.516 -0.764 1.00 91.62 185 GLY A N 1
ATOM 1408 C CA . GLY A 1 185 ? 21.695 -4.037 -2.111 1.00 91.62 185 GLY A CA 1
ATOM 1409 C C . GLY A 1 185 ? 20.516 -3.358 -2.803 1.00 91.62 185 GLY A C 1
ATOM 1410 O O . GLY A 1 185 ? 20.409 -2.133 -2.777 1.00 91.62 185 GLY A O 1
ATOM 1411 N N . PHE A 1 186 ? 19.675 -4.149 -3.465 1.00 92.62 186 PHE A N 1
ATOM 1412 C CA . PHE A 1 186 ? 18.582 -3.659 -4.306 1.00 92.62 186 PHE A CA 1
ATOM 1413 C C . PHE A 1 186 ? 17.448 -3.061 -3.475 1.00 92.62 186 PHE A C 1
ATOM 1415 O O . PHE A 1 186 ? 16.884 -3.725 -2.611 1.00 92.62 186 PHE A O 1
ATOM 1422 N N . LEU A 1 187 ? 17.117 -1.799 -3.751 1.00 92.88 187 LEU A N 1
ATOM 1423 C CA . LEU A 1 187 ? 16.088 -1.032 -3.046 1.00 92.88 187 LEU A CA 1
ATOM 1424 C C . LEU A 1 187 ? 14.701 -1.151 -3.702 1.00 92.88 187 LEU A C 1
ATOM 1426 O O . LEU A 1 187 ? 13.746 -0.544 -3.223 1.00 92.88 187 LEU A O 1
ATOM 1430 N N . GLY A 1 188 ? 14.583 -1.907 -4.797 1.00 93.69 188 GLY A N 1
ATOM 1431 C CA . GLY A 1 188 ? 13.376 -1.957 -5.622 1.00 93.69 188 GLY A CA 1
ATOM 1432 C C . GLY A 1 188 ? 13.299 -0.792 -6.607 1.00 93.69 188 GLY A C 1
ATOM 1433 O O . GLY A 1 188 ? 14.282 -0.083 -6.822 1.00 93.69 188 GLY A O 1
ATOM 1434 N N . PHE A 1 189 ? 12.120 -0.591 -7.192 1.00 94.00 189 PHE A N 1
ATOM 1435 C CA . PHE A 1 189 ? 11.809 0.523 -8.092 1.00 94.00 189 PHE A CA 1
ATOM 1436 C C . PHE A 1 189 ? 11.190 1.684 -7.314 1.00 94.00 189 PHE A C 1
ATOM 1438 O O . PHE A 1 189 ? 10.347 1.461 -6.446 1.00 94.00 189 PHE A O 1
ATOM 1445 N N . GLU A 1 190 ? 11.560 2.923 -7.640 1.00 92.19 190 GLU A N 1
ATOM 1446 C CA . GLU A 1 190 ? 10.875 4.099 -7.094 1.00 92.19 190 GLU A CA 1
ATOM 1447 C C . GLU A 1 190 ? 9.456 4.173 -7.648 1.00 92.19 190 GLU A C 1
ATOM 1449 O O . GLU A 1 190 ? 8.550 4.610 -6.954 1.00 92.19 190 GLU A O 1
ATOM 1454 N N . ARG A 1 191 ? 9.242 3.762 -8.902 1.00 92.69 191 ARG A N 1
ATOM 1455 C CA . ARG A 1 191 ? 7.948 3.870 -9.577 1.00 92.69 191 ARG A CA 1
ATOM 1456 C C . ARG A 1 191 ? 7.570 2.553 -10.225 1.00 92.69 191 ARG A C 1
ATOM 1458 O O . ARG A 1 191 ? 8.373 1.947 -10.928 1.00 92.69 191 ARG A O 1
ATOM 1465 N N . ILE A 1 192 ? 6.322 2.153 -10.023 1.00 97.06 192 ILE A N 1
ATOM 1466 C CA . ILE A 1 192 ? 5.686 1.073 -10.773 1.00 97.06 192 ILE A CA 1
ATOM 1467 C C . ILE A 1 192 ? 4.399 1.637 -11.356 1.00 97.06 192 ILE A C 1
ATOM 1469 O O . ILE A 1 192 ? 3.547 2.133 -10.617 1.00 97.06 192 ILE A O 1
ATOM 1473 N N . LYS A 1 193 ? 4.268 1.578 -12.678 1.00 97.62 193 LYS A N 1
ATOM 1474 C CA . LYS A 1 193 ? 3.037 1.890 -13.395 1.00 97.62 193 LYS A CA 1
ATOM 1475 C C . LYS A 1 193 ? 2.433 0.600 -13.928 1.00 97.62 193 LYS A C 1
ATOM 1477 O O . LYS A 1 193 ? 3.125 -0.219 -14.518 1.00 97.62 193 LYS A O 1
ATOM 1482 N N . THR A 1 194 ? 1.130 0.460 -13.754 1.00 98.25 194 THR A N 1
ATOM 1483 C CA . THR A 1 194 ? 0.319 -0.542 -14.444 1.00 98.25 194 THR A CA 1
ATOM 1484 C C . THR A 1 194 ? -0.622 0.157 -15.407 1.00 98.25 194 THR A C 1
ATOM 1486 O O . THR A 1 194 ? -1.092 1.259 -15.119 1.00 98.25 194 THR A O 1
ATOM 1489 N N . LYS A 1 195 ? -0.888 -0.473 -16.545 1.00 98.25 195 LYS A N 1
ATOM 1490 C CA . LYS A 1 195 ? -1.857 -0.016 -17.534 1.00 98.25 195 LYS A CA 1
ATOM 1491 C C . LYS A 1 195 ? -2.818 -1.148 -17.841 1.00 98.25 195 LYS A C 1
ATOM 1493 O O . LYS A 1 195 ? -2.405 -2.185 -18.351 1.00 98.25 195 LYS A O 1
ATOM 1498 N N . ASP A 1 196 ? -4.088 -0.924 -17.544 1.00 98.12 196 ASP A N 1
ATOM 1499 C CA . ASP A 1 196 ? -5.166 -1.787 -18.005 1.00 98.12 196 ASP A CA 1
ATOM 1500 C C . ASP A 1 196 ? -5.343 -1.571 -19.513 1.00 98.12 196 ASP A C 1
ATOM 1502 O O . ASP A 1 196 ? -5.639 -0.463 -19.958 1.00 98.12 196 ASP A O 1
ATOM 1506 N N . GLU A 1 197 ? -5.102 -2.598 -20.328 1.00 97.69 197 GLU A N 1
ATOM 1507 C CA . GLU A 1 197 ? -5.118 -2.452 -21.791 1.00 97.69 197 GLU A CA 1
ATOM 1508 C C . GLU A 1 197 ? -6.535 -2.365 -22.373 1.00 97.69 197 GLU A C 1
ATOM 1510 O O . GLU A 1 197 ? -6.706 -1.974 -23.527 1.00 97.69 197 GLU A O 1
ATOM 1515 N N . GLN A 1 198 ? -7.561 -2.708 -21.593 1.00 95.25 198 GLN A N 1
ATOM 1516 C CA . GLN A 1 198 ? -8.956 -2.681 -22.030 1.00 95.25 198 GLN A CA 1
ATOM 1517 C C . GLN A 1 198 ? -9.510 -1.257 -21.950 1.00 95.25 198 GLN A C 1
ATOM 1519 O O . GLN A 1 198 ? -10.281 -0.831 -22.809 1.00 95.25 198 GLN A O 1
ATOM 1524 N N . THR A 1 199 ? -9.111 -0.522 -20.915 1.00 95.56 199 THR A N 1
ATOM 1525 C CA . THR A 1 199 ? -9.583 0.835 -20.611 1.00 95.56 199 THR A CA 1
ATOM 1526 C C . THR A 1 199 ? -8.535 1.910 -20.896 1.00 95.56 199 THR A C 1
ATOM 1528 O O . THR A 1 199 ? -8.872 3.084 -21.047 1.00 95.56 199 THR A O 1
ATOM 1531 N N . GLY A 1 200 ? -7.260 1.523 -20.959 1.00 96.44 200 GLY A N 1
ATOM 1532 C CA . GLY A 1 200 ? -6.108 2.417 -21.002 1.00 96.44 200 GLY A CA 1
ATOM 1533 C C . GLY A 1 200 ? -5.864 3.172 -19.693 1.00 96.44 200 GLY A C 1
ATOM 1534 O O . GLY A 1 200 ? -5.051 4.091 -19.689 1.00 96.44 200 GLY A O 1
ATOM 1535 N N . VAL A 1 201 ? -6.564 2.832 -18.604 1.00 97.56 201 VAL A N 1
ATOM 1536 C CA . VAL A 1 201 ? -6.363 3.457 -17.292 1.00 97.56 201 VAL A CA 1
ATOM 1537 C C . VAL A 1 201 ? -4.998 3.062 -16.746 1.00 97.56 201 VAL A C 1
ATOM 1539 O O . VAL A 1 201 ? -4.630 1.888 -16.725 1.00 97.56 201 VAL A O 1
ATOM 1542 N N . GLU A 1 202 ? -4.260 4.060 -16.276 1.00 97.94 202 GLU A N 1
ATOM 1543 C CA . GLU A 1 202 ? -2.919 3.891 -15.736 1.00 97.94 202 GLU A CA 1
ATOM 1544 C C . GLU A 1 202 ? -2.917 4.144 -14.232 1.00 97.94 202 GLU A C 1
ATOM 1546 O O . GLU A 1 202 ? -3.419 5.168 -13.769 1.00 97.94 202 GLU A O 1
ATOM 1551 N N . THR A 1 203 ? -2.304 3.245 -13.466 1.00 98.25 203 THR A N 1
ATOM 1552 C CA . THR A 1 203 ? -2.057 3.429 -12.032 1.00 98.25 203 THR A CA 1
ATOM 1553 C C . THR A 1 203 ? -0.562 3.465 -11.791 1.00 98.25 203 THR A C 1
ATOM 1555 O O . THR A 1 203 ? 0.122 2.478 -12.043 1.00 98.25 203 THR A O 1
ATOM 1558 N N . THR A 1 204 ? -0.048 4.593 -11.307 1.00 97.50 204 THR A N 1
ATOM 1559 C CA . THR A 1 204 ? 1.367 4.774 -10.961 1.00 97.50 204 THR A CA 1
ATOM 1560 C C . THR A 1 204 ? 1.525 4.893 -9.455 1.00 97.50 204 THR A C 1
ATOM 1562 O O . THR A 1 204 ? 1.003 5.834 -8.857 1.00 97.50 204 THR A O 1
ATOM 1565 N N . THR A 1 205 ? 2.297 3.991 -8.858 1.00 97.31 205 THR A N 1
ATOM 1566 C CA . THR A 1 205 ? 2.692 4.054 -7.448 1.00 97.31 205 THR A CA 1
ATOM 1567 C C . THR A 1 205 ? 4.157 4.451 -7.347 1.00 97.31 205 THR A C 1
ATOM 1569 O O . THR A 1 205 ? 5.027 3.800 -7.923 1.00 97.31 205 THR A O 1
ATOM 1572 N N . THR A 1 206 ? 4.425 5.519 -6.603 1.00 94.62 206 THR A N 1
ATOM 1573 C CA . THR A 1 206 ? 5.758 5.936 -6.174 1.00 94.62 206 THR A CA 1
ATOM 1574 C C . THR A 1 206 ? 6.032 5.368 -4.784 1.00 94.62 206 THR A C 1
ATOM 1576 O O . THR A 1 206 ? 5.246 5.584 -3.859 1.00 94.62 206 THR A O 1
ATOM 1579 N N . TYR A 1 207 ? 7.149 4.674 -4.623 1.00 95.25 207 TYR A N 1
ATOM 1580 C CA . TYR A 1 207 ? 7.608 4.037 -3.400 1.00 95.25 207 TYR A CA 1
ATOM 1581 C C . TYR A 1 207 ? 8.795 4.781 -2.808 1.00 95.25 207 TYR A C 1
ATOM 1583 O O . TYR A 1 207 ? 9.607 5.388 -3.504 1.00 95.25 207 TYR A O 1
ATOM 1591 N N . ARG A 1 208 ? 8.920 4.688 -1.491 1.00 93.88 208 ARG A N 1
ATOM 1592 C CA . ARG A 1 208 ? 10.128 5.089 -0.788 1.00 93.88 208 ARG A CA 1
ATOM 1593 C C . ARG A 1 208 ? 11.211 4.036 -0.984 1.00 93.88 208 ARG A C 1
ATOM 1595 O O . ARG A 1 208 ? 10.951 2.840 -0.890 1.00 93.88 208 ARG A O 1
ATOM 1602 N N . GLN A 1 209 ? 12.431 4.493 -1.228 1.00 92.06 209 GLN A N 1
ATOM 1603 C CA . GLN A 1 209 ? 13.612 3.637 -1.359 1.00 92.06 209 GLN A CA 1
ATOM 1604 C C . GLN A 1 209 ? 14.637 3.885 -0.246 1.00 92.06 209 GLN A C 1
ATOM 1606 O O . GLN A 1 209 ? 15.648 3.191 -0.177 1.00 92.06 209 GLN A O 1
ATOM 1611 N N . ASP A 1 210 ? 14.397 4.842 0.651 1.00 91.12 210 ASP A N 1
ATOM 1612 C CA . ASP A 1 210 ? 15.271 5.075 1.793 1.00 91.12 210 ASP A CA 1
ATOM 1613 C C . ASP A 1 210 ? 14.924 4.179 2.954 1.00 91.12 210 ASP A C 1
ATOM 1615 O O . ASP A 1 210 ? 13.765 3.994 3.311 1.00 91.12 210 ASP A O 1
ATOM 1619 N N . TRP A 1 211 ? 15.953 3.654 3.599 1.00 90.75 211 TRP A N 1
ATOM 1620 C CA . TRP A 1 211 ? 15.764 2.890 4.814 1.00 90.75 211 TRP A CA 1
ATOM 1621 C C . TRP A 1 211 ? 15.358 3.800 5.988 1.00 90.75 211 TRP A C 1
ATOM 1623 O O . TRP A 1 211 ? 15.957 4.864 6.165 1.00 90.75 211 TRP A O 1
ATOM 1633 N N . PRO A 1 212 ? 14.405 3.381 6.844 1.00 92.94 212 PRO A N 1
ATOM 1634 C CA . PRO A 1 212 ? 13.723 2.075 6.903 1.00 92.94 212 PRO A CA 1
ATOM 1635 C C . PRO A 1 212 ? 12.408 1.973 6.116 1.00 92.94 212 PRO A C 1
ATOM 1637 O O . PRO A 1 212 ? 11.631 1.058 6.352 1.00 92.94 212 PRO A O 1
ATOM 1640 N N . PHE A 1 213 ? 12.147 2.888 5.192 1.00 94.44 213 PHE A N 1
ATOM 1641 C CA . PHE A 1 213 ? 10.898 2.981 4.439 1.00 94.44 213 PHE A CA 1
ATOM 1642 C C . PHE A 1 213 ? 10.936 2.287 3.066 1.00 94.44 213 PHE A C 1
ATOM 1644 O O . PHE A 1 213 ? 10.031 2.495 2.264 1.00 94.44 213 PHE A O 1
ATOM 1651 N N . ILE A 1 214 ? 11.939 1.455 2.782 1.00 93.62 214 ILE A N 1
ATOM 1652 C CA . ILE A 1 214 ? 12.085 0.761 1.492 1.00 93.62 214 ILE A CA 1
ATOM 1653 C C . ILE A 1 214 ? 10.798 -0.009 1.149 1.00 93.62 214 ILE A C 1
ATOM 1655 O O . ILE A 1 214 ? 10.322 -0.810 1.950 1.00 93.62 214 ILE A O 1
ATOM 1659 N N . GLY A 1 215 ? 10.243 0.234 -0.039 1.00 94.44 215 GLY A N 1
ATOM 1660 C CA . GLY A 1 215 ? 9.042 -0.438 -0.544 1.00 94.44 215 GLY A CA 1
ATOM 1661 C C . GLY A 1 215 ? 7.719 0.104 0.004 1.00 94.44 215 GLY A C 1
ATOM 1662 O O . GLY A 1 215 ? 6.657 -0.388 -0.374 1.00 94.44 215 GLY A O 1
ATOM 1663 N N . HIS A 1 216 ? 7.737 1.131 0.858 1.00 96.44 216 HIS A N 1
ATOM 1664 C CA . HIS A 1 216 ? 6.510 1.751 1.351 1.00 96.44 216 HIS A CA 1
ATOM 1665 C C . HIS A 1 216 ? 5.931 2.744 0.325 1.00 96.44 216 HIS A C 1
ATOM 1667 O O . HIS A 1 216 ? 6.670 3.590 -0.183 1.00 96.44 216 HIS A O 1
ATOM 1673 N N . PRO A 1 217 ? 4.619 2.699 0.019 1.00 96.56 217 PRO A N 1
ATOM 1674 C CA . PRO A 1 217 ? 4.007 3.590 -0.965 1.00 96.56 217 PRO A CA 1
ATOM 1675 C C . PRO A 1 217 ? 3.978 5.036 -0.454 1.00 96.56 217 PRO A C 1
ATOM 1677 O O . PRO A 1 217 ? 3.357 5.343 0.567 1.00 96.56 217 PRO A O 1
ATOM 1680 N N . LEU A 1 218 ? 4.636 5.931 -1.183 1.00 95.38 218 LEU A N 1
ATOM 1681 C CA . LEU A 1 218 ? 4.673 7.371 -0.935 1.00 95.38 218 LEU A CA 1
ATOM 1682 C C . LEU A 1 218 ? 3.475 8.076 -1.573 1.00 95.38 218 LEU A C 1
ATOM 1684 O O . LEU A 1 218 ? 2.837 8.920 -0.947 1.00 95.38 218 LEU A O 1
ATOM 1688 N N . LYS A 1 219 ? 3.183 7.725 -2.828 1.00 95.31 219 LYS A N 1
ATOM 1689 C CA . LYS A 1 219 ? 2.146 8.360 -3.637 1.00 95.31 219 LYS A CA 1
ATOM 1690 C C . LYS A 1 219 ? 1.564 7.362 -4.628 1.00 95.31 219 LYS A C 1
ATOM 1692 O O . LYS A 1 219 ? 2.311 6.582 -5.198 1.00 95.31 219 LYS A O 1
ATOM 1697 N N . THR A 1 220 ? 0.261 7.411 -4.865 1.00 97.69 220 THR A N 1
ATOM 1698 C CA . THR A 1 220 ? -0.404 6.667 -5.945 1.00 97.69 220 THR A CA 1
ATOM 1699 C C . THR A 1 220 ? -1.240 7.630 -6.771 1.00 97.69 220 THR A C 1
ATOM 1701 O O . THR A 1 220 ? -1.955 8.455 -6.209 1.00 97.69 220 THR A O 1
ATOM 1704 N N . GLU A 1 221 ? -1.154 7.546 -8.092 1.00 97.44 221 GLU A N 1
ATOM 1705 C CA . GLU A 1 221 ? -1.964 8.326 -9.028 1.00 97.44 221 GLU A CA 1
ATOM 1706 C C . GLU A 1 221 ? -2.656 7.383 -10.008 1.00 97.44 221 GLU A C 1
ATOM 1708 O O . GLU A 1 221 ? -2.008 6.507 -10.579 1.00 97.44 221 GLU A O 1
ATOM 1713 N N . VAL A 1 222 ? -3.952 7.594 -10.230 1.00 98.31 222 VAL A N 1
ATOM 1714 C CA . VAL A 1 222 ? -4.725 6.889 -11.257 1.00 98.31 222 VAL A CA 1
ATOM 1715 C C . VAL A 1 222 ? -5.132 7.888 -12.326 1.00 98.31 222 VAL A C 1
ATOM 1717 O O . VAL A 1 222 ? -5.671 8.949 -12.004 1.00 98.31 222 VAL A O 1
ATOM 1720 N N . ARG A 1 223 ? -4.877 7.569 -13.594 1.00 97.38 223 ARG A N 1
ATOM 1721 C CA . ARG A 1 223 ? -5.146 8.441 -14.740 1.00 97.38 223 ARG A CA 1
ATOM 1722 C C . ARG A 1 223 ? -5.918 7.709 -15.829 1.00 97.38 223 ARG A C 1
ATOM 1724 O O . ARG A 1 223 ? -5.761 6.506 -16.004 1.00 97.38 223 ARG A O 1
ATOM 1731 N N . THR A 1 224 ? -6.743 8.437 -16.572 1.00 96.50 224 THR A N 1
ATOM 1732 C CA . THR A 1 224 ? -7.376 7.919 -17.792 1.00 96.50 224 THR A CA 1
ATOM 1733 C C . THR A 1 224 ? -6.335 7.661 -18.882 1.00 96.50 224 THR A C 1
ATOM 1735 O O . THR A 1 224 ? -5.209 8.154 -18.804 1.00 96.50 224 THR A O 1
ATOM 1738 N N . ALA A 1 225 ? -6.747 6.993 -19.962 1.00 93.69 225 ALA A N 1
ATOM 1739 C CA . ALA A 1 225 ? -5.922 6.809 -21.158 1.00 93.69 225 ALA A CA 1
ATOM 1740 C C . ALA A 1 225 ? -5.438 8.128 -21.794 1.00 93.69 225 ALA A C 1
ATOM 1742 O O . ALA A 1 225 ? -4.429 8.151 -22.491 1.00 93.69 225 ALA A O 1
ATOM 1743 N N . GLN A 1 226 ? -6.155 9.234 -21.567 1.00 92.00 226 GLN A N 1
ATOM 1744 C CA . GLN A 1 226 ? -5.796 10.576 -22.042 1.00 92.00 226 GLN A CA 1
ATOM 1745 C C . GLN A 1 226 ? -4.897 11.339 -21.051 1.00 92.00 226 GLN A C 1
ATOM 1747 O O . GLN A 1 226 ? -4.547 12.488 -21.307 1.00 92.00 226 GLN A O 1
ATOM 1752 N N . GLY A 1 227 ? -4.537 10.729 -19.916 1.00 92.38 227 GLY A N 1
ATOM 1753 C CA . GLY A 1 227 ? -3.680 11.319 -18.885 1.00 92.38 227 GLY A CA 1
ATOM 1754 C C . GLY A 1 227 ? -4.414 12.138 -17.815 1.00 92.38 227 GLY A C 1
ATOM 1755 O O . GLY A 1 227 ? -3.760 12.704 -16.928 1.00 92.38 227 GLY A O 1
ATOM 1756 N N . HIS A 1 228 ? -5.751 12.189 -17.845 1.00 95.25 228 HIS A N 1
ATOM 1757 C CA . HIS A 1 228 ? -6.550 12.944 -16.871 1.00 95.25 228 HIS A CA 1
ATOM 1758 C C . HIS A 1 228 ? -6.548 12.242 -15.517 1.00 95.25 228 HIS A C 1
ATOM 1760 O O . HIS A 1 228 ? -6.801 11.044 -15.440 1.00 95.25 228 HIS A O 1
ATOM 1766 N N . LEU A 1 229 ? -6.262 12.977 -14.443 1.00 96.62 229 LEU A N 1
ATOM 1767 C CA . LEU A 1 229 ? -6.204 12.423 -13.090 1.00 96.62 229 LEU A CA 1
ATOM 1768 C C . LEU A 1 229 ? -7.607 12.031 -12.608 1.00 96.62 229 LEU A C 1
ATOM 1770 O O . LEU A 1 229 ? -8.522 12.844 -12.663 1.00 96.62 229 LEU A O 1
ATOM 1774 N N . LEU A 1 230 ? -7.753 10.801 -12.118 1.00 97.88 230 LEU A N 1
ATOM 1775 C CA . LEU A 1 230 ? -8.976 10.256 -11.521 1.00 97.88 230 LEU A CA 1
ATOM 1776 C C . LEU A 1 230 ? -8.885 10.241 -10.000 1.00 97.88 230 LEU A C 1
ATOM 1778 O O . LEU A 1 230 ? -9.822 10.633 -9.302 1.00 97.88 230 LEU A O 1
ATOM 1782 N N . SER A 1 231 ? -7.736 9.816 -9.480 1.00 98.44 231 SER A N 1
ATOM 1783 C CA . SER A 1 231 ? -7.464 9.819 -8.051 1.00 98.44 231 SER A CA 1
ATOM 1784 C C . SER A 1 231 ? -5.984 10.010 -7.750 1.00 98.44 231 SER A C 1
ATOM 1786 O O . SER A 1 231 ? -5.110 9.728 -8.574 1.00 98.44 231 SER A O 1
ATOM 1788 N N . LYS A 1 232 ? -5.710 10.520 -6.549 1.00 97.94 232 LYS A N 1
ATOM 1789 C CA . LYS A 1 232 ? -4.366 10.691 -6.002 1.00 97.94 232 LYS A CA 1
ATOM 1790 C C . LYS A 1 232 ? -4.379 10.355 -4.518 1.00 97.94 232 LYS A C 1
ATOM 1792 O O . LYS A 1 232 ? -5.187 10.924 -3.796 1.00 97.94 232 LYS A O 1
ATOM 1797 N N . ALA A 1 233 ? -3.470 9.502 -4.069 1.00 98.06 233 ALA A N 1
ATOM 1798 C CA . ALA A 1 233 ? -3.220 9.218 -2.660 1.00 98.06 233 ALA A CA 1
ATOM 1799 C C . ALA A 1 233 ? -1.777 9.597 -2.307 1.00 98.06 233 ALA A C 1
ATOM 1801 O O . ALA A 1 233 ? -0.865 9.265 -3.061 1.00 98.06 233 ALA A O 1
ATOM 1802 N N . GLU A 1 234 ? -1.554 10.276 -1.185 1.00 97.44 234 GLU A N 1
ATOM 1803 C CA . GLU A 1 234 ? -0.231 10.657 -0.672 1.00 97.44 234 GLU A CA 1
ATOM 1804 C C . GLU A 1 234 ? -0.104 10.270 0.803 1.00 97.44 234 GLU A C 1
ATOM 1806 O O . GLU A 1 234 ? -0.976 10.594 1.606 1.00 97.44 234 GLU A O 1
ATOM 1811 N N . ASN A 1 235 ? 0.992 9.598 1.165 1.00 97.88 235 ASN A N 1
ATOM 1812 C CA . ASN A 1 235 ? 1.227 9.088 2.514 1.00 97.88 235 ASN A CA 1
ATOM 1813 C C . ASN A 1 235 ? 2.407 9.792 3.187 1.00 97.88 235 ASN A C 1
ATOM 1815 O O . ASN A 1 235 ? 3.520 9.831 2.660 1.00 97.88 235 ASN A O 1
ATOM 1819 N N . THR A 1 236 ? 2.179 10.262 4.409 1.00 97.38 236 THR A N 1
ATOM 1820 C CA . THR A 1 236 ? 3.203 10.820 5.292 1.00 97.38 236 THR A CA 1
ATOM 1821 C C . THR A 1 236 ? 3.681 9.743 6.260 1.00 97.38 236 THR A C 1
ATOM 1823 O O . THR A 1 236 ? 2.968 9.353 7.191 1.00 97.38 236 THR A O 1
ATOM 1826 N N . TRP A 1 237 ? 4.909 9.272 6.053 1.00 96.75 237 TRP A N 1
ATOM 1827 C CA . TRP A 1 237 ? 5.511 8.197 6.841 1.00 96.75 237 TRP A CA 1
ATOM 1828 C C . TRP A 1 237 ? 6.337 8.732 8.013 1.00 96.75 237 TRP A C 1
ATOM 1830 O O . TRP A 1 237 ? 7.122 9.672 7.863 1.00 96.75 237 TRP A O 1
ATOM 1840 N N . LYS A 1 238 ? 6.199 8.098 9.180 1.00 96.00 238 LYS A N 1
ATOM 1841 C CA . LYS A 1 238 ? 6.975 8.393 10.392 1.00 96.00 238 LYS A CA 1
ATOM 1842 C C . LYS A 1 238 ? 7.513 7.117 11.031 1.00 96.00 238 LYS A C 1
ATOM 1844 O O . LYS A 1 238 ? 7.088 6.014 10.698 1.00 96.00 238 LYS A O 1
ATOM 1849 N N . LEU A 1 239 ? 8.452 7.285 11.954 1.00 94.69 239 LEU A N 1
ATOM 1850 C CA . LEU A 1 239 ? 8.991 6.240 12.810 1.00 94.69 239 LEU A CA 1
ATOM 1851 C C . LEU A 1 239 ? 8.474 6.398 14.232 1.00 94.69 239 LEU A C 1
ATOM 1853 O O . LEU A 1 239 ? 8.391 7.508 14.770 1.00 94.69 239 LEU A O 1
ATOM 1857 N N . LYS A 1 240 ? 8.135 5.270 14.855 1.00 92.50 240 LYS A N 1
ATOM 1858 C CA . LYS A 1 240 ? 7.874 5.235 16.293 1.00 92.50 240 LYS A CA 1
ATOM 1859 C C . LYS A 1 240 ? 9.131 5.648 17.057 1.00 92.50 240 LYS A C 1
ATOM 1861 O O . LYS A 1 240 ? 10.236 5.262 16.687 1.00 92.50 240 LYS A O 1
ATOM 1866 N N . SER A 1 241 ? 8.942 6.478 18.082 1.00 89.38 241 SER A N 1
ATOM 1867 C CA . SER A 1 241 ? 10.008 6.982 18.963 1.00 89.38 241 SER A CA 1
ATOM 1868 C C . SER A 1 241 ? 11.174 7.666 18.239 1.00 89.38 241 SER A C 1
ATOM 1870 O O . SER A 1 241 ? 12.296 7.672 18.739 1.00 89.38 241 SER A O 1
ATOM 1872 N N . TYR A 1 242 ? 10.909 8.250 17.065 1.00 91.81 242 TYR A N 1
ATOM 1873 C CA . TYR A 1 242 ? 11.920 8.915 16.250 1.00 91.81 242 TYR A CA 1
ATOM 1874 C C . TYR A 1 242 ? 12.727 9.944 17.047 1.00 91.81 242 TYR A C 1
ATOM 1876 O O . TYR A 1 242 ? 12.159 10.870 17.631 1.00 91.81 242 TYR A O 1
ATOM 1884 N N . ALA A 1 243 ? 14.053 9.839 16.976 1.00 91.81 243 ALA A N 1
ATOM 1885 C CA . ALA A 1 243 ? 14.960 10.869 17.459 1.00 91.81 243 ALA A CA 1
ATOM 1886 C C . ALA A 1 243 ? 15.795 11.428 16.304 1.00 91.81 243 ALA A C 1
ATOM 1888 O O . ALA A 1 243 ? 16.331 10.687 15.481 1.00 91.81 243 ALA A O 1
ATOM 1889 N N . SER A 1 244 ? 15.966 12.750 16.272 1.00 88.69 244 SER A N 1
ATOM 1890 C CA . SER A 1 244 ? 16.759 13.433 15.239 1.00 88.69 244 SER A CA 1
ATOM 1891 C C . SER A 1 244 ? 18.232 13.007 15.220 1.00 88.69 244 SER A C 1
ATOM 1893 O O . SER A 1 244 ? 18.891 13.126 14.190 1.00 88.69 244 SER A O 1
ATOM 1895 N N . SER A 1 245 ? 18.750 12.468 16.328 1.00 92.75 245 SER A N 1
ATOM 1896 C CA . SER A 1 245 ? 20.107 11.924 16.424 1.00 92.75 245 SER A CA 1
ATOM 1897 C C . SER A 1 245 ? 20.297 10.604 15.673 1.00 92.75 245 SER A C 1
ATOM 1899 O O . SER A 1 245 ? 21.437 10.246 15.385 1.00 92.75 245 SER A O 1
ATOM 1901 N N . TRP A 1 246 ? 19.225 9.887 15.320 1.00 94.44 246 TRP A N 1
ATOM 1902 C CA . TRP A 1 246 ? 19.314 8.542 14.748 1.00 94.44 246 TRP A CA 1
ATOM 1903 C C . TRP A 1 246 ? 20.061 8.480 13.424 1.00 94.44 246 TRP A C 1
ATOM 1905 O O . TRP A 1 246 ? 20.773 7.509 13.192 1.00 94.44 246 TRP A O 1
ATOM 1915 N N . ALA A 1 247 ? 19.960 9.509 12.580 1.00 90.88 247 ALA A N 1
ATOM 1916 C CA . ALA A 1 247 ? 20.737 9.564 11.343 1.00 90.88 247 ALA A CA 1
ATOM 1917 C C . ALA A 1 247 ? 22.248 9.557 11.640 1.00 90.88 247 ALA A C 1
ATOM 1919 O O . ALA A 1 247 ? 23.001 8.797 11.035 1.00 90.88 247 ALA A O 1
ATOM 1920 N N . ASN A 1 248 ? 22.679 10.335 12.639 1.00 93.00 248 ASN A N 1
ATOM 1921 C CA . ASN A 1 248 ? 24.071 10.370 13.084 1.00 93.00 248 ASN A CA 1
ATOM 1922 C C . ASN A 1 248 ? 24.485 9.077 13.804 1.00 93.00 248 ASN A C 1
ATOM 1924 O O . ASN A 1 248 ? 25.586 8.573 13.601 1.00 93.00 248 ASN A O 1
ATOM 1928 N N . THR A 1 249 ? 23.616 8.504 14.635 1.00 94.75 249 THR A N 1
ATOM 1929 C CA . THR A 1 249 ? 23.891 7.212 15.278 1.00 94.75 249 THR A CA 1
ATOM 1930 C C . THR A 1 249 ? 24.054 6.109 14.233 1.00 94.75 249 THR A C 1
ATOM 1932 O O . THR A 1 249 ? 25.013 5.348 14.303 1.00 94.75 249 THR A O 1
ATOM 1935 N N . ALA A 1 250 ? 23.185 6.058 13.222 1.00 91.94 250 ALA A N 1
ATOM 1936 C CA . ALA A 1 250 ? 23.267 5.072 12.153 1.00 91.94 250 ALA A CA 1
ATOM 1937 C C . ALA A 1 250 ? 24.528 5.231 11.295 1.00 91.94 250 ALA A C 1
ATOM 1939 O O . ALA A 1 250 ? 25.123 4.224 10.915 1.00 91.94 250 ALA A O 1
ATOM 1940 N N . SER A 1 251 ? 24.949 6.466 11.002 1.00 88.69 251 SER A N 1
ATOM 1941 C CA . SER A 1 251 ? 26.155 6.717 10.207 1.00 88.69 251 SER A CA 1
ATOM 1942 C C . SER A 1 251 ? 27.449 6.414 10.969 1.00 88.69 251 SER A C 1
ATOM 1944 O O . SER A 1 251 ? 28.404 5.922 10.374 1.00 88.69 251 SER A O 1
ATOM 1946 N N . THR A 1 252 ? 27.491 6.677 12.278 1.00 92.44 252 THR A N 1
ATOM 1947 C CA . THR A 1 252 ? 28.708 6.528 13.099 1.00 92.44 252 THR A CA 1
ATOM 1948 C C . THR A 1 252 ? 28.842 5.156 13.751 1.00 92.44 252 THR A C 1
ATOM 1950 O O . THR A 1 252 ? 29.944 4.628 13.856 1.00 92.44 252 THR A O 1
ATOM 1953 N N . SER A 1 253 ? 27.727 4.582 14.203 1.00 92.81 253 SER A N 1
ATOM 1954 C CA . SER A 1 253 ? 27.682 3.354 15.011 1.00 92.81 253 SER A CA 1
ATOM 1955 C C . SER A 1 253 ? 27.021 2.183 14.277 1.00 92.81 253 SER A C 1
ATOM 1957 O O . SER A 1 253 ? 26.906 1.091 14.830 1.00 92.81 253 SER A O 1
ATOM 1959 N N . GLY A 1 254 ? 26.593 2.395 13.028 1.00 89.81 254 GLY A N 1
ATOM 1960 C CA . GLY A 1 254 ? 25.858 1.415 12.237 1.00 89.81 254 GLY A CA 1
ATOM 1961 C C . GLY A 1 254 ? 24.368 1.367 12.581 1.00 89.81 254 GLY A C 1
ATOM 1962 O O . GLY A 1 254 ? 23.914 1.787 13.644 1.00 89.81 254 GLY A O 1
ATOM 1963 N N . THR A 1 255 ? 23.570 0.830 11.661 1.00 89.81 255 THR A N 1
ATOM 1964 C CA . THR A 1 255 ? 22.102 0.837 11.781 1.00 89.81 255 THR A CA 1
ATOM 1965 C C . THR A 1 255 ? 21.574 -0.118 12.848 1.00 89.81 255 THR A C 1
ATOM 1967 O O . THR A 1 255 ? 20.461 0.070 13.326 1.00 89.81 255 THR A O 1
ATOM 1970 N N . SER A 1 256 ? 22.363 -1.118 13.251 1.00 91.19 256 SER A N 1
ATOM 1971 C CA . SER A 1 256 ? 22.024 -2.027 14.354 1.00 91.19 256 SER A CA 1
ATOM 1972 C C . SER A 1 256 ? 21.914 -1.306 15.700 1.00 91.19 256 SER A C 1
ATOM 1974 O O . SER A 1 256 ? 21.146 -1.743 16.553 1.00 91.19 256 SER A O 1
ATOM 1976 N N . ALA A 1 257 ? 22.614 -0.179 15.878 1.00 93.75 257 ALA A N 1
ATOM 1977 C CA . ALA A 1 257 ? 22.545 0.635 17.091 1.00 93.75 257 ALA A CA 1
ATOM 1978 C C . ALA A 1 257 ? 21.168 1.291 17.308 1.00 93.75 257 ALA A C 1
ATOM 1980 O O . ALA A 1 257 ? 20.870 1.722 18.418 1.00 93.75 257 ALA A O 1
ATOM 1981 N N . LEU A 1 258 ? 20.327 1.360 16.269 1.00 93.31 258 LEU A N 1
ATOM 1982 C CA . LEU A 1 258 ? 18.958 1.870 16.373 1.00 93.31 258 LEU A CA 1
ATOM 1983 C C . LEU A 1 258 ? 17.948 0.804 16.823 1.00 93.31 258 LEU A C 1
ATOM 1985 O O . LEU A 1 258 ? 16.810 1.141 17.136 1.00 93.31 258 LEU A O 1
ATOM 1989 N N . GLY A 1 259 ? 18.346 -0.471 16.859 1.00 91.88 259 GLY A N 1
ATOM 1990 C CA . GLY A 1 259 ? 17.438 -1.576 17.144 1.00 91.88 259 GLY A CA 1
ATOM 1991 C C . GLY A 1 259 ? 16.361 -1.753 16.070 1.00 91.88 259 GLY A C 1
ATOM 1992 O O . GLY A 1 259 ? 16.554 -1.427 14.895 1.00 91.88 259 GLY A O 1
ATOM 1993 N N . ALA A 1 260 ? 15.226 -2.323 16.475 1.00 90.62 260 ALA A N 1
ATOM 1994 C CA . ALA A 1 260 ? 14.081 -2.503 15.594 1.00 90.62 260 ALA A CA 1
ATOM 1995 C C . ALA A 1 260 ? 13.394 -1.156 15.332 1.00 90.62 260 ALA A C 1
ATOM 1997 O O . ALA A 1 260 ? 13.053 -0.426 16.260 1.00 90.62 260 ALA A O 1
ATOM 1998 N N . LEU A 1 261 ? 13.172 -0.850 14.055 1.00 93.06 261 LEU A N 1
ATOM 1999 C CA . LEU A 1 261 ? 12.465 0.347 13.622 1.00 93.06 261 LEU A CA 1
ATOM 2000 C C . LEU A 1 261 ? 11.066 -0.021 13.136 1.00 93.06 261 LEU A C 1
ATOM 2002 O O . LEU A 1 261 ? 10.898 -1.011 12.427 1.00 93.06 261 LEU A O 1
ATOM 2006 N N . GLN A 1 262 ? 10.080 0.808 13.478 1.00 93.81 262 GLN A N 1
ATOM 2007 C CA . GLN A 1 262 ? 8.685 0.610 13.090 1.00 93.81 262 GLN A CA 1
ATOM 2008 C C . GLN A 1 262 ? 8.174 1.824 12.301 1.00 93.81 262 GLN A C 1
ATOM 2010 O O . GLN A 1 262 ? 7.781 2.836 12.899 1.00 93.81 262 GLN A O 1
ATOM 2015 N N . PRO A 1 263 ? 8.212 1.759 10.958 1.00 95.56 263 PRO A N 1
ATOM 2016 C CA . PRO A 1 263 ? 7.544 2.720 10.093 1.00 95.56 263 PRO A CA 1
ATOM 2017 C C . PRO A 1 263 ? 6.024 2.633 10.231 1.00 95.56 263 PRO A C 1
ATOM 2019 O O . PRO A 1 263 ? 5.463 1.543 10.320 1.00 95.56 263 PRO A O 1
ATOM 2022 N N . TYR A 1 264 ? 5.347 3.775 10.185 1.00 96.31 264 TYR A N 1
ATOM 2023 C CA . TYR A 1 264 ? 3.889 3.840 10.125 1.00 96.31 264 TYR A CA 1
ATOM 2024 C C . TYR A 1 264 ? 3.415 5.051 9.314 1.00 96.31 264 TYR A C 1
ATOM 2026 O O . TYR A 1 264 ? 4.129 6.050 9.176 1.00 96.31 264 TYR A O 1
ATOM 2034 N N . ILE A 1 265 ? 2.189 4.968 8.796 1.00 97.12 265 ILE A N 1
ATOM 2035 C CA . ILE A 1 265 ? 1.517 6.086 8.125 1.00 97.12 265 ILE A CA 1
ATOM 2036 C C . ILE A 1 265 ? 0.900 6.979 9.199 1.00 97.12 265 ILE A C 1
ATOM 2038 O O . ILE A 1 265 ? -0.082 6.601 9.840 1.00 97.12 265 ILE A O 1
ATOM 2042 N N . ALA A 1 266 ? 1.473 8.163 9.396 1.00 97.44 266 ALA A N 1
ATOM 2043 C CA . ALA A 1 266 ? 0.952 9.149 10.341 1.00 97.44 266 ALA A CA 1
ATOM 2044 C C . ALA A 1 266 ? -0.223 9.936 9.754 1.00 97.44 266 ALA A C 1
ATOM 2046 O O . ALA A 1 266 ? -1.146 10.298 10.475 1.00 97.44 266 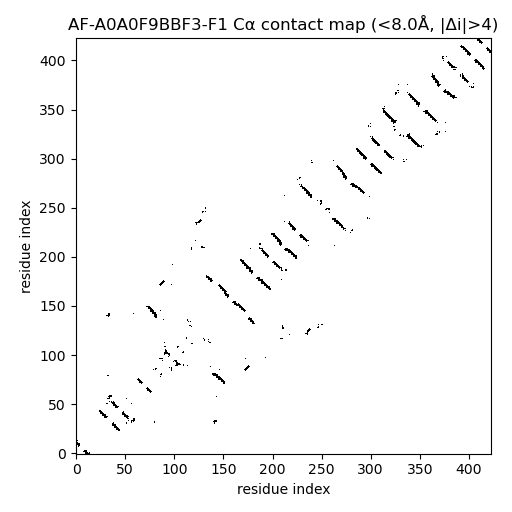ALA A O 1
ATOM 2047 N N . ASN A 1 267 ? -0.178 10.188 8.447 1.00 98.12 267 ASN A N 1
ATOM 2048 C CA . ASN A 1 267 ? -1.216 10.898 7.719 1.00 98.12 267 ASN A CA 1
ATOM 2049 C C . ASN A 1 267 ? -1.315 10.345 6.289 1.00 98.12 267 ASN A C 1
ATOM 2051 O O . ASN A 1 267 ? -0.291 10.017 5.688 1.00 98.12 267 ASN A O 1
ATOM 2055 N N . SER A 1 268 ? -2.530 10.241 5.760 1.00 98.19 268 SER A N 1
ATOM 2056 C CA . SER A 1 268 ? -2.799 9.925 4.358 1.00 98.19 268 SER A CA 1
ATOM 2057 C C . SER A 1 268 ? -3.804 10.922 3.793 1.00 98.19 268 SER A C 1
ATOM 2059 O O . SER A 1 268 ? -4.776 11.259 4.469 1.00 98.19 268 SER A O 1
ATOM 2061 N N . VAL A 1 269 ? -3.566 11.409 2.577 1.00 98.44 269 VAL A N 1
ATOM 2062 C CA . VAL A 1 269 ? -4.459 12.329 1.864 1.00 98.44 269 VAL A CA 1
ATOM 2063 C C . VAL A 1 269 ? -4.836 11.713 0.529 1.00 98.44 269 VAL A C 1
ATOM 2065 O O . VAL A 1 269 ? -3.987 11.525 -0.341 1.00 98.44 269 VAL A O 1
ATOM 2068 N N . GLU A 1 270 ? -6.123 11.458 0.349 1.00 98.50 270 GLU A N 1
ATOM 2069 C CA . GLU A 1 270 ? -6.711 10.893 -0.857 1.00 98.50 270 GLU A CA 1
ATOM 2070 C C . GLU A 1 270 ? -7.620 11.922 -1.526 1.00 98.50 270 GLU A C 1
ATOM 2072 O O . GLU A 1 270 ? -8.416 12.597 -0.879 1.00 98.50 270 GLU A O 1
ATOM 2077 N N . LYS A 1 271 ? -7.511 12.060 -2.842 1.00 98.56 271 LYS A N 1
ATOM 2078 C CA . LYS A 1 271 ? -8.303 12.977 -3.663 1.00 98.56 271 LYS A CA 1
ATOM 2079 C C . LYS A 1 271 ? -8.929 12.213 -4.810 1.00 98.56 271 LYS A C 1
ATOM 2081 O O . LYS A 1 271 ? -8.251 11.393 -5.428 1.00 98.56 271 LYS A O 1
ATOM 2086 N N . SER A 1 272 ? -10.177 12.528 -5.138 1.00 98.25 272 SER A N 1
ATOM 2087 C CA . SER A 1 272 ? -10.833 12.039 -6.353 1.00 98.25 272 SER A CA 1
ATOM 2088 C C . SER A 1 272 ? -11.323 13.195 -7.210 1.00 98.25 272 SER A C 1
ATOM 2090 O O . SER A 1 272 ? -11.743 14.234 -6.698 1.00 98.25 272 SER A O 1
ATOM 2092 N N . TYR A 1 273 ? -11.282 13.007 -8.520 1.00 98.25 273 TYR A N 1
ATOM 2093 C CA . TYR A 1 273 ? -11.529 14.048 -9.507 1.00 98.25 273 TYR A CA 1
ATOM 2094 C C . TYR A 1 273 ? -12.642 13.624 -10.459 1.00 98.25 273 TYR A C 1
ATOM 2096 O O . TYR A 1 273 ? -12.819 12.441 -10.752 1.00 98.25 273 TYR A O 1
ATOM 2104 N N . ALA A 1 274 ? -13.411 14.603 -10.919 1.00 97.00 274 ALA A N 1
ATOM 2105 C CA . ALA A 1 274 ? -14.393 14.411 -11.966 1.00 97.00 274 ALA A CA 1
ATOM 2106 C C . ALA A 1 274 ? -13.709 14.329 -13.333 1.00 97.00 274 ALA A C 1
ATOM 2108 O O . ALA A 1 274 ? -12.569 14.760 -13.516 1.00 97.00 274 ALA A O 1
ATOM 2109 N N . LEU A 1 275 ? -14.469 13.857 -14.313 1.00 96.31 275 LEU A N 1
ATOM 2110 C CA . LEU A 1 275 ? -14.190 14.099 -15.718 1.00 96.31 275 LEU A CA 1
ATOM 2111 C C . LEU A 1 275 ? -15.327 14.922 -16.315 1.00 96.31 275 LEU A C 1
ATOM 2113 O O . LEU A 1 275 ? -16.479 14.809 -15.894 1.00 96.31 275 LEU A O 1
ATOM 2117 N N . GLU A 1 276 ? -15.006 15.713 -17.327 1.00 95.94 276 GLU A N 1
ATOM 2118 C CA . GLU A 1 276 ? -15.965 16.528 -18.062 1.00 95.94 276 GLU A CA 1
ATOM 2119 C C . GLU A 1 276 ? -16.093 16.043 -19.506 1.00 95.94 276 GLU A C 1
ATOM 2121 O O . GLU A 1 276 ? -15.259 15.288 -20.012 1.00 95.94 276 GLU A O 1
ATOM 2126 N N . SER A 1 277 ? -17.163 16.475 -20.182 1.00 93.88 277 SER A N 1
ATOM 2127 C CA . SER A 1 277 ? -17.405 16.163 -21.598 1.00 93.88 277 SER A CA 1
ATOM 2128 C C . SER A 1 277 ? -17.308 14.660 -21.911 1.00 93.88 277 SER A C 1
ATOM 2130 O O . SER A 1 277 ? -16.636 14.247 -22.849 1.00 93.88 277 SER A O 1
ATOM 2132 N N . ASN A 1 278 ? -17.964 13.823 -21.096 1.00 88.06 278 ASN A N 1
ATOM 2133 C CA . ASN A 1 278 ? -17.931 12.357 -21.211 1.00 88.06 278 ASN A CA 1
ATOM 2134 C C . ASN A 1 278 ? -16.513 11.751 -21.181 1.00 88.06 278 ASN A C 1
ATOM 2136 O O . ASN A 1 278 ? -16.252 10.748 -21.840 1.00 88.06 278 ASN A O 1
ATOM 2140 N N . GLY A 1 279 ? -15.592 12.350 -20.423 1.00 88.25 279 GLY A N 1
ATOM 2141 C CA . GLY A 1 279 ? -14.249 11.804 -20.222 1.00 88.25 279 GLY A CA 1
ATOM 2142 C C . GLY A 1 279 ? -13.162 12.426 -21.090 1.00 88.25 279 GLY A C 1
ATOM 2143 O O . GLY A 1 279 ? -11.988 12.122 -20.888 1.00 88.25 279 GLY A O 1
ATOM 2144 N N . THR A 1 280 ? -13.510 13.308 -22.033 1.00 91.75 280 THR A N 1
ATOM 2145 C CA . THR A 1 280 ? -12.510 13.924 -22.918 1.00 91.75 280 THR A CA 1
ATOM 2146 C C . THR A 1 280 ? -11.703 15.021 -22.230 1.00 91.75 280 THR A C 1
ATOM 2148 O O . THR A 1 280 ? -10.589 15.309 -22.665 1.00 91.75 280 THR A O 1
ATOM 2151 N N . LEU A 1 281 ? -12.236 15.629 -21.166 1.00 95.19 281 LEU A N 1
ATOM 2152 C CA . LEU A 1 281 ? -11.581 16.689 -20.400 1.00 95.19 281 LEU A CA 1
ATOM 2153 C C . LEU A 1 281 ? -11.432 16.288 -18.927 1.00 95.19 281 LEU A C 1
ATOM 2155 O O . LEU A 1 281 ? -12.291 15.600 -18.369 1.00 95.19 281 LEU A O 1
ATOM 2159 N N . ALA A 1 282 ? -10.358 16.756 -18.290 1.00 96.00 282 ALA A N 1
ATOM 2160 C CA . ALA A 1 282 ? -10.230 16.706 -16.838 1.00 96.00 282 ALA A CA 1
ATOM 2161 C C . ALA A 1 282 ? -11.320 17.569 -16.185 1.00 96.00 282 ALA A C 1
ATOM 2163 O O . ALA A 1 282 ? -11.650 18.635 -16.700 1.00 96.00 282 ALA A O 1
ATOM 2164 N N . GLY A 1 283 ? -11.861 17.111 -15.058 1.00 95.88 283 GLY A N 1
ATOM 2165 C CA . GLY A 1 283 ? -12.853 17.847 -14.280 1.00 95.88 283 GLY A CA 1
ATOM 2166 C C . GLY A 1 283 ? -12.323 18.339 -12.934 1.00 95.88 283 GLY A C 1
ATOM 2167 O O . GLY A 1 283 ? -11.147 18.195 -12.589 1.00 95.88 283 GLY A O 1
ATOM 2168 N N . ALA A 1 284 ? -13.223 18.937 -12.155 1.00 96.25 284 ALA A N 1
ATOM 2169 C CA . ALA A 1 284 ? -12.919 19.476 -10.833 1.00 96.25 284 ALA A CA 1
ATOM 2170 C C . ALA A 1 284 ? -12.631 18.392 -9.773 1.00 96.25 284 ALA A C 1
ATOM 2172 O O . ALA A 1 284 ? -13.023 17.231 -9.898 1.00 96.25 284 ALA A O 1
ATOM 2173 N N . LEU A 1 285 ? -11.975 18.796 -8.680 1.00 97.56 285 LEU A N 1
ATOM 2174 C CA . LEU A 1 285 ? -11.826 17.982 -7.470 1.00 97.56 285 LEU A CA 1
ATOM 2175 C C . LEU A 1 285 ? -13.208 17.700 -6.860 1.00 97.56 285 LEU A C 1
ATOM 2177 O O . LEU A 1 285 ? -13.952 18.632 -6.564 1.00 97.56 285 LEU A O 1
ATOM 2181 N N . LEU A 1 286 ? -13.529 16.425 -6.641 1.00 96.88 286 LEU A N 1
ATOM 2182 C CA . LEU A 1 286 ? -14.805 15.998 -6.060 1.00 96.88 286 LEU A CA 1
ATOM 2183 C C . LEU A 1 286 ? -14.746 15.953 -4.536 1.00 96.88 286 LEU A C 1
ATOM 2185 O O . LEU A 1 286 ? -15.623 16.489 -3.858 1.00 96.88 286 LEU A O 1
ATOM 2189 N N . GLN A 1 287 ? -13.712 15.303 -4.003 1.00 97.50 287 GLN A N 1
ATOM 2190 C CA . GLN A 1 287 ? -13.528 15.167 -2.565 1.00 97.50 287 GLN A CA 1
ATOM 2191 C C . GLN A 1 287 ? -12.052 15.017 -2.198 1.00 97.50 287 GLN A C 1
ATOM 2193 O O . GLN A 1 287 ? -11.238 14.550 -2.997 1.00 97.50 287 GLN A O 1
ATOM 2198 N N . THR A 1 288 ? -11.728 15.393 -0.965 1.00 98.25 288 THR A N 1
ATOM 2199 C CA . THR A 1 288 ? -10.468 15.077 -0.290 1.00 98.25 288 THR A CA 1
ATOM 2200 C C . THR A 1 288 ? -10.773 14.333 1.001 1.00 98.25 288 THR A C 1
ATOM 2202 O O . THR A 1 288 ? -11.518 14.845 1.832 1.00 98.25 288 THR A O 1
ATOM 2205 N N . VAL A 1 289 ? -10.185 13.156 1.176 1.00 98.56 289 VAL A N 1
ATOM 2206 C CA . VAL A 1 289 ? -10.224 12.372 2.409 1.00 98.56 289 VAL A CA 1
ATOM 2207 C C . VAL A 1 289 ? -8.847 12.443 3.053 1.00 98.56 289 VAL A C 1
ATOM 2209 O O . VAL A 1 289 ? -7.855 12.052 2.449 1.00 98.56 289 VAL A O 1
ATOM 2212 N N . THR A 1 290 ? -8.781 12.943 4.279 1.00 98.25 290 THR A N 1
ATOM 2213 C CA . THR A 1 290 ? -7.561 12.986 5.084 1.00 98.25 290 THR A CA 1
ATOM 2214 C C . THR A 1 290 ? -7.718 12.043 6.264 1.00 98.25 290 THR A C 1
ATOM 2216 O O . THR A 1 290 ? -8.665 12.187 7.033 1.00 98.25 290 THR A O 1
ATOM 2219 N N . THR A 1 291 ? -6.791 11.106 6.424 1.00 98.56 291 THR A N 1
ATOM 2220 C CA . THR A 1 291 ? -6.743 10.181 7.559 1.00 98.56 291 THR A CA 1
ATOM 2221 C C . THR A 1 291 ? -5.514 10.472 8.403 1.00 98.56 291 THR A C 1
ATOM 2223 O O . THR A 1 291 ? -4.394 10.306 7.928 1.00 98.56 291 THR A O 1
ATOM 2226 N N . ASP A 1 292 ? -5.717 10.856 9.658 1.00 98.31 292 ASP A N 1
ATOM 2227 C CA . ASP A 1 292 ? -4.666 11.046 10.656 1.00 98.31 292 ASP A CA 1
ATOM 2228 C C . ASP A 1 292 ? -4.664 9.886 11.648 1.00 98.31 292 ASP A C 1
ATOM 2230 O O . ASP A 1 292 ? -5.700 9.558 12.230 1.00 98.31 292 ASP A O 1
ATOM 2234 N N . ASN A 1 293 ? -3.491 9.294 11.875 1.00 97.94 293 ASN A N 1
ATOM 2235 C CA . ASN A 1 293 ? -3.322 8.159 12.773 1.00 97.94 293 ASN A CA 1
ATOM 2236 C C . ASN A 1 293 ? -2.377 8.499 13.929 1.00 97.94 293 ASN A C 1
ATOM 2238 O O . ASN A 1 293 ? -1.258 8.980 13.731 1.00 97.94 293 ASN A O 1
ATOM 2242 N N . VAL A 1 294 ? -2.802 8.160 15.141 1.00 96.94 294 VAL A N 1
ATOM 2243 C CA . VAL A 1 294 ? -1.995 8.209 16.360 1.00 96.94 294 VAL A CA 1
ATOM 2244 C C . VAL A 1 294 ? -1.887 6.800 16.917 1.00 96.94 294 VAL A C 1
ATOM 2246 O O . VAL A 1 294 ? -2.884 6.086 17.019 1.00 96.94 294 VAL A O 1
ATOM 2249 N N . TYR A 1 295 ? -0.668 6.418 17.287 1.00 95.56 295 TYR A N 1
ATOM 2250 C CA . TYR A 1 295 ? -0.347 5.093 17.801 1.00 95.56 295 TYR A CA 1
ATOM 2251 C C . TYR A 1 295 ? 0.304 5.197 19.176 1.00 95.56 295 TYR A C 1
ATOM 2253 O O . TYR A 1 295 ? 1.100 6.113 19.407 1.00 95.56 295 TYR A O 1
ATOM 2261 N N . ASP A 1 296 ? 0.047 4.226 20.048 1.00 93.25 296 ASP A N 1
ATOM 2262 C CA . ASP A 1 296 ? 0.845 4.026 21.261 1.00 93.25 296 ASP A CA 1
ATOM 2263 C C . ASP A 1 296 ? 2.253 3.494 20.933 1.00 93.25 296 ASP A C 1
ATOM 2265 O O . ASP A 1 296 ? 2.605 3.295 19.766 1.00 93.25 296 ASP A O 1
ATOM 2269 N N . ASP A 1 297 ? 3.087 3.308 21.953 1.00 89.81 297 ASP A N 1
ATOM 2270 C CA . ASP A 1 297 ? 4.487 2.888 21.797 1.00 89.81 297 ASP A CA 1
ATOM 2271 C C . ASP A 1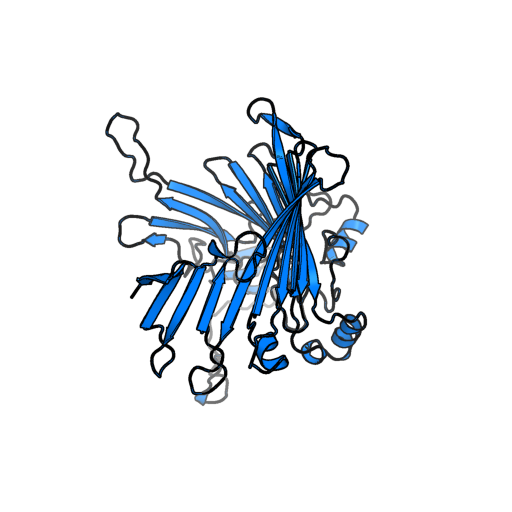 297 ? 4.661 1.443 21.315 1.00 89.81 297 ASP A C 1
ATOM 2273 O O . ASP A 1 297 ? 5.737 1.095 20.834 1.00 89.81 297 ASP A O 1
ATOM 2277 N N . TYR A 1 298 ? 3.597 0.638 21.358 1.00 91.38 298 TYR A N 1
ATOM 2278 C CA . TYR A 1 298 ? 3.576 -0.742 20.868 1.00 91.38 298 TYR A CA 1
ATOM 2279 C C . TYR A 1 298 ? 3.019 -0.848 19.439 1.00 91.38 298 TYR A C 1
ATOM 2281 O O . TYR A 1 298 ? 2.974 -1.931 18.858 1.00 91.38 298 TYR A O 1
ATOM 2289 N N . GLY A 1 299 ? 2.626 0.281 18.841 1.00 91.94 299 GLY A N 1
ATOM 2290 C CA . GLY A 1 299 ? 2.117 0.340 17.475 1.00 91.94 299 GLY A CA 1
ATOM 2291 C C . GLY A 1 299 ? 0.619 0.068 17.359 1.00 91.94 299 GLY A C 1
ATOM 2292 O O . GLY A 1 299 ? 0.140 -0.164 16.249 1.00 91.94 299 GLY A O 1
ATOM 2293 N N . ASN A 1 300 ? -0.142 0.136 18.455 1.00 95.56 300 ASN A N 1
ATOM 2294 C CA . ASN A 1 300 ? -1.597 0.051 18.392 1.00 95.56 300 ASN A CA 1
ATOM 2295 C C . ASN A 1 300 ? -2.201 1.422 18.057 1.00 95.56 300 ASN A C 1
ATOM 2297 O O . ASN A 1 300 ? -1.839 2.415 18.697 1.00 95.56 300 ASN A O 1
ATOM 2301 N N . PRO A 1 301 ? -3.143 1.520 17.100 1.00 96.56 301 PRO A N 1
ATOM 2302 C CA . PRO A 1 301 ? -3.777 2.788 16.758 1.00 96.56 301 PRO A CA 1
ATOM 2303 C C . PRO A 1 301 ? -4.725 3.214 17.877 1.00 96.56 301 PRO A C 1
ATOM 2305 O O . PRO A 1 301 ? -5.759 2.575 18.081 1.00 96.56 301 PRO A O 1
ATOM 2308 N N . THR A 1 302 ? -4.394 4.286 18.593 1.00 97.81 302 THR A N 1
ATOM 2309 C CA . THR A 1 302 ? -5.189 4.841 19.700 1.00 97.81 302 THR A CA 1
ATOM 2310 C C . THR A 1 302 ? -6.193 5.881 19.229 1.00 97.81 302 THR A C 1
ATOM 2312 O O . THR A 1 302 ? -7.269 5.993 19.811 1.00 97.81 302 THR A O 1
ATOM 2315 N N . ASN A 1 303 ? -5.877 6.618 18.162 1.00 98.25 303 ASN A N 1
ATOM 2316 C CA . ASN A 1 303 ? -6.806 7.557 17.550 1.00 98.25 303 ASN A CA 1
ATOM 2317 C C . ASN A 1 303 ? -6.665 7.556 16.027 1.00 98.25 303 ASN A C 1
ATOM 2319 O O . ASN A 1 303 ? -5.559 7.687 15.507 1.00 98.25 303 ASN A O 1
ATOM 2323 N N . ILE A 1 304 ? -7.788 7.444 15.324 1.00 98.56 304 ILE A N 1
ATOM 2324 C CA . ILE A 1 304 ? -7.872 7.550 13.867 1.00 98.56 304 ILE A CA 1
ATOM 2325 C C . ILE A 1 304 ? -8.917 8.611 13.548 1.00 98.56 304 ILE A C 1
ATOM 2327 O O . ILE A 1 304 ? -10.093 8.438 13.873 1.00 98.56 304 ILE A O 1
ATOM 2331 N N . THR A 1 305 ? -8.504 9.695 12.902 1.00 98.44 305 THR A N 1
ATOM 2332 C CA . THR A 1 305 ? -9.407 10.761 12.462 1.00 98.44 305 THR A CA 1
ATOM 2333 C C . THR A 1 305 ? -9.467 10.761 10.947 1.00 98.44 305 THR A C 1
ATOM 2335 O O . THR A 1 305 ? -8.479 11.065 10.293 1.00 98.44 305 THR A O 1
ATOM 2338 N N . VAL A 1 306 ? -10.635 10.460 10.389 1.00 98.50 306 VAL A N 1
ATOM 2339 C CA . VAL A 1 306 ? -10.904 10.569 8.953 1.00 98.50 306 VAL A CA 1
ATOM 2340 C C . VAL A 1 306 ? -11.730 11.823 8.719 1.00 98.50 306 VAL A C 1
ATOM 2342 O O . VAL A 1 306 ? -12.825 11.937 9.262 1.00 98.50 306 VAL A O 1
ATOM 2345 N N . THR A 1 307 ? -11.232 12.753 7.914 1.00 97.25 307 THR A N 1
ATOM 2346 C CA . THR A 1 307 ? -11.932 13.980 7.518 1.00 97.25 307 THR A CA 1
ATOM 2347 C C . THR A 1 307 ? -12.158 13.961 6.013 1.00 97.25 307 THR A C 1
ATOM 2349 O O . THR A 1 307 ? -11.205 13.920 5.247 1.00 97.25 307 THR A O 1
ATOM 2352 N N . THR A 1 308 ? -13.414 13.983 5.583 1.00 96.88 308 THR A N 1
ATOM 2353 C CA . THR A 1 308 ? -13.820 14.036 4.175 1.00 96.88 308 THR A CA 1
ATOM 2354 C C . THR A 1 308 ? -14.397 15.409 3.870 1.00 96.88 308 THR A C 1
ATOM 2356 O O . THR A 1 308 ? -15.411 15.785 4.451 1.00 96.88 308 THR A O 1
ATOM 2359 N N . ASN A 1 309 ? -13.779 16.133 2.943 1.00 95.25 309 ASN A N 1
ATOM 2360 C CA . ASN A 1 309 ? -14.265 17.416 2.444 1.00 95.25 309 ASN A CA 1
ATOM 2361 C C . ASN A 1 309 ? -14.709 17.225 0.992 1.00 95.25 309 ASN A C 1
ATOM 2363 O O . ASN A 1 309 ? -13.899 16.823 0.155 1.00 95.25 309 ASN A O 1
ATOM 2367 N N . GLY A 1 310 ? -15.974 17.493 0.681 1.00 93.00 310 GLY A N 1
ATOM 2368 C CA . GLY A 1 310 ? -16.530 17.286 -0.658 1.00 93.00 310 GLY A CA 1
ATOM 2369 C C . GLY A 1 310 ? -17.939 17.853 -0.788 1.00 93.00 310 GLY A C 1
ATOM 2370 O O . GLY A 1 310 ? -18.683 17.918 0.187 1.00 93.00 310 GLY A O 1
ATOM 2371 N N . GLY A 1 311 ? -18.304 18.316 -1.987 1.00 87.81 311 GLY A N 1
ATOM 2372 C CA . GLY A 1 311 ? -19.632 18.898 -2.237 1.00 87.81 311 GLY A CA 1
ATOM 2373 C C . GLY A 1 311 ? -19.973 20.120 -1.367 1.00 87.81 311 GLY A C 1
ATOM 2374 O O . GLY A 1 311 ? -21.144 20.348 -1.081 1.00 87.81 311 GLY A O 1
ATOM 2375 N N . GLY A 1 312 ? -18.962 20.870 -0.910 1.00 87.88 312 GLY A N 1
ATOM 2376 C CA . GLY A 1 312 ? -19.128 22.021 -0.011 1.00 87.88 312 GLY A CA 1
ATOM 2377 C C . GLY A 1 312 ? -19.407 21.667 1.454 1.00 87.88 312 GLY A C 1
ATOM 2378 O O . GLY A 1 312 ? -19.719 22.564 2.227 1.00 87.88 312 GLY A O 1
ATOM 2379 N N . LYS A 1 313 ? -19.305 20.388 1.835 1.00 91.00 313 LYS A N 1
ATOM 2380 C CA . LYS A 1 313 ? -19.541 19.894 3.198 1.00 91.00 313 LYS A CA 1
ATOM 2381 C C . LYS A 1 313 ? -18.316 19.182 3.758 1.00 91.00 313 LYS A C 1
ATOM 2383 O O . LYS A 1 313 ? -17.485 18.668 3.001 1.00 91.00 313 LYS A O 1
ATOM 2388 N N . ASN A 1 314 ? -18.272 19.087 5.085 1.00 92.31 314 ASN A N 1
ATOM 2389 C CA . ASN A 1 314 ? -17.216 18.405 5.824 1.00 92.31 314 ASN A CA 1
ATOM 2390 C C . ASN A 1 314 ? -17.803 17.277 6.685 1.00 92.31 314 ASN A C 1
ATOM 2392 O O . ASN A 1 314 ? -18.787 17.437 7.406 1.00 92.31 314 ASN A O 1
ATOM 2396 N N . PHE A 1 315 ? -17.184 16.106 6.628 1.00 95.12 315 PHE A N 1
ATOM 2397 C CA . PHE A 1 315 ? -17.574 14.940 7.412 1.00 95.12 315 PHE A CA 1
ATOM 2398 C C . PHE A 1 315 ? -16.358 14.444 8.171 1.00 95.12 315 PHE A C 1
ATOM 2400 O O . PHE A 1 315 ? -15.285 14.303 7.589 1.00 95.12 315 PHE A O 1
ATOM 2407 N N . GLN A 1 316 ? -16.514 14.141 9.454 1.00 96.44 316 GLN A N 1
ATOM 2408 C CA . GLN A 1 316 ? -15.419 13.629 10.265 1.00 96.44 316 GLN A CA 1
ATOM 2409 C C . GLN A 1 316 ? -15.830 12.356 10.988 1.00 96.44 316 GLN A C 1
ATOM 2411 O O . GLN A 1 316 ? -16.891 12.289 11.598 1.00 96.44 316 GLN A O 1
ATOM 2416 N N . LYS A 1 317 ? -14.965 11.349 10.959 1.00 97.81 317 LYS A N 1
ATOM 2417 C CA . LYS A 1 317 ? -15.096 10.131 11.751 1.00 97.81 317 LYS A CA 1
ATOM 2418 C C . LYS A 1 317 ? -13.875 10.004 12.647 1.00 97.81 317 LYS A C 1
ATOM 2420 O O . LYS A 1 317 ? -12.762 9.869 12.153 1.00 97.81 317 LYS A O 1
ATOM 2425 N N . VAL A 1 318 ? -14.088 10.054 13.956 1.00 97.94 318 VAL A N 1
ATOM 2426 C CA . VAL A 1 318 ? -13.038 9.892 14.966 1.00 97.94 318 VAL A CA 1
ATOM 2427 C C . VAL A 1 318 ? -13.220 8.535 15.622 1.00 97.94 318 VAL A C 1
ATOM 2429 O O . VAL A 1 318 ? -14.264 8.278 16.212 1.00 97.94 318 VAL A O 1
ATOM 2432 N N . THR A 1 319 ? -12.223 7.667 15.498 1.00 98.56 319 THR A N 1
ATOM 2433 C CA . THR A 1 319 ? -12.165 6.374 16.183 1.00 98.56 319 THR A CA 1
ATOM 2434 C C . THR A 1 319 ? -11.132 6.464 17.289 1.00 98.56 319 THR A C 1
ATOM 2436 O O . THR A 1 319 ? -9.957 6.678 17.005 1.00 98.56 319 THR A O 1
ATOM 2439 N N . THR A 1 320 ? -11.553 6.277 18.532 1.00 98.44 320 THR A N 1
ATOM 2440 C CA . THR A 1 320 ? -10.674 6.257 19.701 1.00 98.44 320 THR A CA 1
ATOM 2441 C C . THR A 1 320 ? -10.659 4.856 20.291 1.00 98.44 320 THR A C 1
ATOM 2443 O O . THR A 1 320 ? -11.711 4.296 20.588 1.00 98.44 320 THR A O 1
ATOM 2446 N N . ASN A 1 321 ? -9.466 4.296 20.463 1.00 98.31 321 ASN A N 1
ATOM 2447 C CA . ASN A 1 321 ? -9.247 2.939 20.944 1.00 98.31 321 ASN A CA 1
ATOM 2448 C C . ASN A 1 321 ? -8.482 2.961 22.265 1.00 98.31 321 ASN A C 1
ATOM 2450 O O . ASN A 1 321 ? -7.481 3.664 22.408 1.00 98.31 321 ASN A O 1
ATOM 2454 N N . ASN A 1 322 ? -8.922 2.134 23.207 1.00 97.50 322 ASN A N 1
ATOM 2455 C CA . ASN A 1 322 ? -8.263 1.926 24.486 1.00 97.50 322 ASN A CA 1
ATOM 2456 C C . ASN A 1 322 ? -7.812 0.466 24.599 1.00 97.50 322 ASN A C 1
ATOM 2458 O O . ASN A 1 322 ? -8.656 -0.424 24.596 1.00 97.50 322 ASN A O 1
ATOM 2462 N N . TYR A 1 323 ? -6.508 0.220 24.740 1.00 97.81 323 TYR A N 1
ATOM 2463 C CA . TYR A 1 323 ? -5.914 -1.125 24.827 1.00 97.81 323 TYR A CA 1
ATOM 2464 C C . TYR A 1 323 ? -5.599 -1.555 26.267 1.00 97.81 323 TYR A C 1
ATOM 2466 O O . TYR A 1 323 ? -4.670 -2.319 26.509 1.00 97.81 323 TYR A O 1
ATOM 2474 N N . LEU A 1 324 ? -6.355 -1.044 27.242 1.00 96.56 324 LEU A N 1
ATOM 2475 C CA . LEU A 1 324 ? -6.212 -1.374 28.661 1.00 96.56 324 LEU A CA 1
ATOM 2476 C C . LEU A 1 324 ? -7.309 -2.352 29.092 1.00 96.56 324 LEU A C 1
ATOM 2478 O O . LEU A 1 324 ? -8.287 -1.974 29.742 1.00 96.56 324 LEU A O 1
ATOM 2482 N N . ALA A 1 325 ? -7.176 -3.610 28.671 1.00 96.00 325 ALA A N 1
ATOM 2483 C CA . ALA A 1 325 ? -8.148 -4.657 28.964 1.00 96.00 325 ALA A CA 1
ATOM 2484 C C . ALA A 1 325 ? -8.258 -4.925 30.472 1.00 96.00 325 ALA A C 1
ATOM 2486 O O . ALA A 1 325 ? -7.279 -5.230 31.154 1.00 96.00 325 ALA A O 1
ATOM 2487 N N . THR A 1 326 ? -9.478 -4.846 31.003 1.00 95.31 326 THR A N 1
ATOM 2488 C CA . THR A 1 326 ? -9.729 -5.040 32.433 1.00 95.31 326 THR A CA 1
ATOM 2489 C C . THR A 1 326 ? -9.308 -6.437 32.892 1.00 95.31 326 THR A C 1
ATOM 2491 O O . THR A 1 326 ? -9.675 -7.443 32.290 1.00 95.31 326 THR A O 1
ATOM 2494 N N . GLY A 1 327 ? -8.551 -6.498 33.991 1.00 94.56 327 GLY A N 1
ATOM 2495 C CA . GLY A 1 327 ? -8.070 -7.751 34.580 1.00 94.56 327 GLY A CA 1
ATOM 2496 C C . GLY A 1 327 ? -6.847 -8.360 33.884 1.00 94.56 327 GLY A C 1
ATOM 2497 O O . GLY A 1 327 ? -6.378 -9.416 34.307 1.00 94.56 327 GLY A O 1
ATOM 2498 N N . LEU A 1 328 ? -6.308 -7.699 32.858 1.00 95.88 328 LEU A N 1
ATOM 2499 C CA . LEU A 1 328 ? -4.986 -7.973 32.309 1.00 95.88 328 LEU A CA 1
ATOM 2500 C C . LEU A 1 328 ? -3.998 -6.890 32.761 1.00 95.88 328 LEU A C 1
ATOM 2502 O O . LEU A 1 328 ? -4.385 -5.788 33.141 1.00 95.88 328 LEU A O 1
ATOM 2506 N N . ASP A 1 329 ? -2.711 -7.228 32.745 1.00 96.50 329 ASP A N 1
ATOM 2507 C CA . ASP A 1 329 ? -1.646 -6.253 32.979 1.00 96.50 329 ASP A CA 1
ATOM 2508 C C . ASP A 1 329 ? -1.630 -5.198 31.856 1.00 96.50 329 ASP A C 1
ATOM 2510 O O . ASP A 1 329 ? -1.926 -5.518 30.701 1.00 96.50 329 ASP A O 1
ATOM 2514 N N . THR A 1 330 ? -1.309 -3.946 32.190 1.00 95.56 330 THR A N 1
ATOM 2515 C CA . THR A 1 330 ? -1.318 -2.817 31.245 1.00 95.56 330 THR A CA 1
ATOM 2516 C C . THR A 1 330 ? -0.349 -3.047 30.092 1.00 95.56 330 THR A C 1
ATOM 2518 O O . THR A 1 330 ? -0.757 -2.978 28.933 1.00 95.56 330 THR A O 1
ATOM 2521 N N . THR A 1 331 ? 0.906 -3.377 30.402 1.00 95.75 331 THR A N 1
ATOM 2522 C CA . THR A 1 331 ? 1.944 -3.619 29.397 1.00 95.75 331 THR A CA 1
ATOM 2523 C C . THR A 1 331 ? 1.564 -4.808 28.528 1.00 95.75 331 THR A C 1
ATOM 2525 O O . THR A 1 331 ? 1.518 -4.682 27.310 1.00 95.75 331 THR A O 1
ATOM 2528 N N . TYR A 1 332 ? 1.157 -5.920 29.146 1.00 96.25 332 TYR A N 1
ATOM 2529 C CA . TYR A 1 332 ? 0.675 -7.102 28.427 1.00 96.25 332 TYR A CA 1
ATOM 2530 C C . TYR A 1 332 ? -0.496 -6.786 27.482 1.00 96.25 332 TYR A C 1
ATOM 2532 O O . TYR A 1 332 ? -0.570 -7.310 26.369 1.00 96.25 332 TYR A O 1
ATOM 2540 N N . SER A 1 333 ? -1.434 -5.944 27.923 1.00 96.81 333 SER A N 1
ATOM 2541 C CA . SER A 1 333 ? -2.605 -5.583 27.124 1.00 96.81 333 SER A CA 1
ATOM 2542 C C . SER A 1 333 ? -2.214 -4.774 25.895 1.00 96.81 333 SER A C 1
ATOM 2544 O O . SER A 1 333 ? -2.703 -5.060 24.806 1.00 96.81 333 SER A O 1
ATOM 2546 N N . GLN A 1 334 ? -1.302 -3.816 26.039 1.00 95.88 334 GLN A N 1
ATOM 2547 C CA . GLN A 1 334 ? -0.842 -3.003 24.920 1.00 95.88 334 GLN A CA 1
ATOM 2548 C C . GLN A 1 334 ? 0.080 -3.797 23.986 1.00 95.88 334 GLN A C 1
ATOM 2550 O O . GLN A 1 334 ? -0.156 -3.814 22.784 1.00 95.88 334 GLN A O 1
ATOM 2555 N N . GLU A 1 335 ? 1.057 -4.539 24.510 1.00 95.12 335 GLU A N 1
ATOM 2556 C CA . GLU A 1 335 ? 1.967 -5.369 23.704 1.00 95.12 335 GLU A CA 1
ATOM 2557 C C . GLU A 1 335 ? 1.224 -6.356 22.799 1.00 95.12 335 GLU A C 1
ATOM 2559 O O . GLU A 1 335 ? 1.637 -6.602 21.667 1.00 95.12 335 GLU A O 1
ATOM 2564 N N . LEU A 1 336 ? 0.110 -6.917 23.282 1.00 96.31 336 LEU A N 1
ATOM 2565 C CA . LEU A 1 336 ? -0.690 -7.873 22.521 1.00 96.31 336 LEU A CA 1
ATOM 2566 C C . LEU A 1 336 ? -1.884 -7.251 21.785 1.00 96.31 336 LEU A C 1
ATOM 2568 O O . LEU A 1 336 ? -2.637 -7.988 21.142 1.00 96.31 336 LEU A O 1
ATOM 2572 N N . GLY A 1 337 ? -2.101 -5.937 21.882 1.00 96.81 337 GLY A N 1
ATOM 2573 C CA . GLY A 1 337 ? -3.227 -5.252 21.240 1.00 96.81 337 GLY A CA 1
ATOM 2574 C C . GLY A 1 337 ? -4.593 -5.689 21.784 1.00 96.81 337 GLY A C 1
ATOM 2575 O O . GLY A 1 337 ? -5.541 -5.922 21.034 1.00 96.81 337 GLY A O 1
ATOM 2576 N N . ARG A 1 338 ? -4.717 -5.867 23.101 1.00 97.56 338 ARG A N 1
ATOM 2577 C CA . ARG A 1 338 ? -5.969 -6.215 23.791 1.00 97.56 338 ARG A CA 1
ATOM 2578 C C . ARG A 1 338 ? -6.840 -4.972 23.943 1.00 97.56 338 ARG A C 1
ATOM 2580 O O . ARG A 1 338 ? -6.850 -4.307 24.974 1.00 97.56 338 ARG A O 1
ATOM 2587 N N . LEU A 1 339 ? -7.570 -4.667 22.874 1.00 97.81 339 LEU A N 1
ATOM 2588 C CA . LEU A 1 339 ? -8.549 -3.587 22.810 1.00 97.81 339 LEU A CA 1
ATOM 2589 C C . LEU A 1 339 ? -9.629 -3.810 23.868 1.00 97.81 339 LEU A C 1
ATOM 2591 O O . LEU A 1 339 ? -10.282 -4.838 23.823 1.00 97.81 339 LEU A O 1
ATOM 2595 N N . ALA A 1 340 ? -9.814 -2.881 24.797 1.00 97.06 340 ALA A N 1
ATOM 2596 C CA . ALA A 1 340 ? -10.850 -2.898 25.829 1.00 97.06 340 ALA A CA 1
ATOM 2597 C C . ALA A 1 340 ? -12.113 -2.158 25.382 1.00 97.06 340 ALA A C 1
ATOM 2599 O O . ALA A 1 340 ? -13.229 -2.559 25.701 1.00 97.06 340 ALA A O 1
ATOM 2600 N N . GLN A 1 341 ? -11.931 -1.065 24.641 1.00 97.31 341 GLN A N 1
ATOM 2601 C CA . GLN A 1 341 ? -13.020 -0.232 24.154 1.00 97.31 341 GLN A CA 1
ATOM 2602 C C . GLN A 1 341 ? -12.620 0.461 22.857 1.00 97.31 341 GLN A C 1
ATOM 2604 O O . GLN A 1 341 ? -11.483 0.910 22.710 1.00 97.31 341 GLN A O 1
ATOM 2609 N N . THR A 1 342 ? -13.582 0.592 21.952 1.00 97.75 342 THR A N 1
ATOM 2610 C CA . THR A 1 342 ? -13.503 1.476 20.793 1.00 97.75 342 THR A CA 1
ATOM 2611 C C . THR A 1 342 ? -14.730 2.376 20.758 1.00 97.75 342 THR A C 1
ATOM 2613 O O . THR A 1 342 ? -15.853 1.921 20.985 1.00 97.75 342 THR A O 1
ATOM 2616 N N . THR A 1 343 ? -14.507 3.655 20.485 1.00 97.12 343 THR A N 1
ATOM 2617 C CA . THR A 1 343 ? -15.557 4.662 20.353 1.00 97.12 343 THR A CA 1
ATOM 2618 C C . THR A 1 343 ? -15.415 5.332 19.003 1.00 97.12 343 THR A C 1
ATOM 2620 O O . THR A 1 343 ? -14.351 5.845 18.665 1.00 97.12 343 THR A O 1
ATOM 2623 N N . VAL A 1 344 ? -16.499 5.351 18.237 1.00 97.81 344 VAL A N 1
ATOM 2624 C CA . VAL A 1 344 ? -16.560 5.950 16.909 1.00 97.81 344 VAL A CA 1
ATOM 2625 C C . VAL A 1 344 ? -17.534 7.115 16.944 1.00 97.81 344 VAL A C 1
ATOM 2627 O O . VAL A 1 344 ? -18.739 6.911 17.062 1.00 97.81 344 VAL A O 1
ATOM 2630 N N . VAL A 1 345 ? -17.020 8.331 16.793 1.00 96.94 345 VAL A N 1
ATOM 2631 C CA . VAL A 1 345 ? -17.821 9.553 16.684 1.00 96.94 345 VAL A CA 1
ATOM 2632 C C . VAL A 1 345 ? -17.862 9.988 15.227 1.00 96.94 345 VAL A C 1
ATOM 2634 O O . VAL A 1 345 ? -16.833 10.326 14.645 1.00 96.94 345 VAL A O 1
ATOM 2637 N N . SER A 1 346 ? -19.052 9.997 14.637 1.00 96.88 346 SER A N 1
ATOM 2638 C CA . SER A 1 346 ? -19.312 10.564 13.314 1.00 96.88 346 SER A CA 1
ATOM 2639 C C . SER A 1 346 ? -19.855 11.976 13.477 1.00 96.88 346 SER A C 1
ATOM 2641 O O . SER A 1 346 ? -20.800 12.184 14.232 1.00 96.88 346 SER A O 1
ATOM 2643 N N . LYS A 1 347 ? -19.268 12.937 12.772 1.00 95.12 347 LYS A N 1
ATOM 2644 C CA . LYS A 1 347 ? -19.642 14.347 12.778 1.00 95.12 347 LYS A CA 1
ATOM 2645 C C . LYS A 1 347 ? -19.930 14.809 11.359 1.00 95.12 347 LYS A C 1
ATOM 2647 O O . LYS A 1 347 ? -19.238 14.399 10.423 1.00 95.12 347 LYS A O 1
ATOM 2652 N N . ARG A 1 348 ? -20.928 15.669 11.206 1.00 93.62 348 ARG A N 1
ATOM 2653 C CA . ARG A 1 348 ? -21.314 16.245 9.922 1.00 93.62 348 ARG A CA 1
ATOM 2654 C C . ARG A 1 348 ? -21.496 17.750 10.055 1.00 93.62 348 ARG A C 1
ATOM 2656 O O . ARG A 1 348 ? -22.182 18.190 10.973 1.00 93.62 348 ARG A O 1
ATOM 2663 N N . ASP A 1 349 ? -20.869 18.456 9.125 1.00 90.94 349 ASP A N 1
ATOM 2664 C CA . ASP A 1 349 ? -21.065 19.868 8.818 1.00 90.94 349 ASP A CA 1
ATOM 2665 C C . ASP A 1 349 ? -22.147 19.967 7.731 1.00 90.94 349 ASP A C 1
ATOM 2667 O O . ASP A 1 349 ? -21.925 19.597 6.571 1.00 90.94 349 ASP A O 1
ATOM 2671 N N . GLU A 1 350 ? -23.359 20.352 8.120 1.00 83.69 350 GLU A N 1
ATOM 2672 C CA . GLU A 1 350 ? -24.483 20.509 7.192 1.00 83.69 350 GLU A CA 1
ATOM 2673 C C . GLU A 1 350 ? -24.484 21.877 6.497 1.00 83.69 350 GLU A C 1
ATOM 2675 O O . GLU A 1 350 ? -25.030 21.984 5.393 1.00 83.69 350 GLU A O 1
ATOM 2680 N N . ASN A 1 351 ? -23.865 22.893 7.109 1.00 84.44 351 ASN A N 1
ATOM 2681 C CA . ASN A 1 351 ? -23.904 24.284 6.650 1.00 84.44 351 ASN A CA 1
ATOM 2682 C C . ASN A 1 351 ? -22.675 24.697 5.821 1.00 84.44 351 ASN A C 1
ATOM 2684 O O . ASN A 1 351 ? -22.710 25.728 5.148 1.00 84.44 351 ASN A O 1
ATOM 2688 N N . GLY A 1 352 ? -21.613 23.892 5.829 1.00 79.88 352 GLY A N 1
ATOM 2689 C CA . GLY A 1 352 ? -20.352 24.138 5.132 1.00 79.88 352 GLY A CA 1
ATOM 2690 C C . GLY A 1 352 ? -19.479 25.217 5.781 1.00 79.88 352 GLY A C 1
ATOM 2691 O O . GLY A 1 352 ? -18.621 25.784 5.101 1.00 79.88 352 GLY A O 1
ATOM 2692 N N . ASP A 1 353 ? -19.706 25.547 7.056 1.00 82.56 353 ASP A N 1
ATOM 2693 C CA . ASP A 1 353 ? -19.012 26.633 7.765 1.00 82.56 353 ASP A CA 1
ATOM 2694 C C . ASP A 1 353 ? -17.830 26.153 8.631 1.00 82.56 353 ASP A C 1
ATOM 2696 O O . ASP A 1 353 ? -17.133 26.962 9.250 1.00 82.56 353 ASP A O 1
ATOM 2700 N N . GLY A 1 354 ? -17.559 24.842 8.635 1.00 77.31 354 GLY A N 1
ATOM 2701 C CA . GLY A 1 354 ? -16.518 24.209 9.444 1.00 77.31 354 GLY A CA 1
ATOM 2702 C C . GLY A 1 354 ? -16.962 23.855 10.868 1.00 77.31 354 GLY A C 1
ATOM 2703 O O . GLY A 1 354 ? -16.184 23.244 11.610 1.00 77.31 354 GLY A O 1
ATOM 2704 N N . GLY A 1 355 ? -18.190 24.205 11.257 1.00 83.12 355 GLY A N 1
ATOM 2705 C CA . GLY A 1 355 ? -18.868 23.698 12.442 1.00 83.12 355 GLY A CA 1
ATOM 2706 C C . GLY A 1 355 ? -19.425 22.291 12.215 1.00 83.12 355 GLY A C 1
ATOM 2707 O O . GLY A 1 355 ? -19.719 21.890 11.099 1.00 83.12 355 GLY A O 1
ATOM 2708 N N . TYR A 1 356 ? -19.554 21.503 13.285 1.00 87.94 356 TYR A N 1
ATOM 2709 C CA . TYR A 1 356 ? -20.234 20.205 13.227 1.00 87.94 356 TYR A CA 1
ATOM 2710 C C . TYR A 1 356 ? -21.541 20.291 14.013 1.00 87.94 356 TYR A C 1
ATOM 2712 O O . TYR A 1 356 ? -21.507 20.390 15.241 1.00 87.94 356 TYR A O 1
ATOM 2720 N N . GLU A 1 357 ? -22.685 20.233 13.334 1.00 85.88 357 GLU A N 1
ATOM 2721 C CA . GLU A 1 357 ? -24.007 20.348 13.965 1.00 85.88 357 GLU A CA 1
ATOM 2722 C C . GLU A 1 357 ? -24.585 18.991 14.350 1.00 85.88 357 GLU A C 1
ATOM 2724 O O . GLU A 1 357 ? -25.288 18.866 15.353 1.00 85.88 357 GLU A O 1
ATOM 2729 N N . LEU A 1 358 ? -24.286 17.958 13.560 1.00 84.50 358 LEU A N 1
ATOM 2730 C CA . LEU A 1 358 ? -24.762 16.604 13.808 1.00 84.50 358 LEU A CA 1
ATOM 2731 C C . LEU A 1 358 ? -23.606 15.724 14.254 1.00 84.50 358 LEU A C 1
ATOM 2733 O O . LEU A 1 358 ? -22.589 15.607 13.568 1.00 84.50 358 LEU A O 1
ATOM 2737 N N . THR A 1 359 ? -23.789 15.063 15.394 1.00 92.19 359 THR A N 1
ATOM 2738 C CA . THR A 1 359 ? -22.831 14.098 15.931 1.00 92.19 359 THR A CA 1
ATOM 2739 C C . THR A 1 359 ? -23.547 12.824 16.361 1.00 92.19 359 THR A C 1
ATOM 2741 O O . THR A 1 359 ? -24.658 12.866 16.882 1.00 92.19 359 THR A O 1
ATOM 2744 N N . SER A 1 360 ? -22.927 11.678 16.099 1.00 92.38 360 SER A N 1
ATOM 2745 C CA . SER A 1 360 ? -23.424 10.364 16.501 1.00 92.38 360 SER A CA 1
ATOM 2746 C C . SER A 1 360 ? -22.253 9.519 16.974 1.00 92.38 360 SER A C 1
ATOM 2748 O O . SER A 1 360 ? -21.224 9.448 16.298 1.00 92.38 360 SER A O 1
ATOM 2750 N N . THR A 1 361 ? -22.408 8.893 18.135 1.00 93.19 361 THR A N 1
ATOM 2751 C CA . THR A 1 361 ? -21.367 8.092 18.776 1.00 93.19 361 THR A CA 1
ATOM 2752 C C . THR A 1 361 ? -21.818 6.647 18.842 1.00 93.19 361 THR A C 1
ATOM 2754 O O . THR A 1 361 ? -22.931 6.375 19.273 1.00 93.19 361 THR A O 1
ATOM 2757 N N . ARG A 1 362 ? -20.937 5.730 18.447 1.00 93.44 362 ARG A N 1
ATOM 2758 C CA . ARG A 1 362 ? -21.109 4.287 18.622 1.00 93.44 362 ARG A CA 1
ATOM 2759 C C . ARG A 1 362 ? -19.970 3.744 19.454 1.00 93.44 362 ARG A C 1
ATOM 2761 O O . ARG A 1 362 ? -18.818 4.105 19.210 1.00 93.44 362 ARG A O 1
ATOM 2768 N N . THR A 1 363 ? -20.273 2.880 20.411 1.00 94.81 363 THR A N 1
ATOM 2769 C CA . THR A 1 363 ? -19.259 2.313 21.307 1.00 94.81 363 THR A CA 1
ATOM 2770 C C . THR A 1 363 ? -19.264 0.797 21.223 1.00 94.81 363 THR A C 1
ATOM 2772 O O . THR A 1 363 ? -20.306 0.160 21.082 1.00 94.81 363 THR A O 1
ATOM 2775 N N . SER A 1 364 ? -18.093 0.180 21.320 1.00 96.44 364 SER A N 1
ATOM 2776 C CA . SER A 1 364 ? -17.975 -1.258 21.549 1.00 96.44 364 SER A CA 1
ATOM 2777 C C . SER A 1 364 ? -16.953 -1.531 22.641 1.00 96.44 364 SER A C 1
ATOM 2779 O O . SER A 1 364 ? -15.948 -0.830 22.745 1.00 96.44 364 SER A O 1
ATOM 2781 N N . ALA A 1 365 ? -17.228 -2.526 23.477 1.00 96.69 365 ALA A N 1
ATOM 2782 C CA . ALA A 1 365 ? -16.357 -2.947 24.566 1.00 96.69 365 ALA A CA 1
ATOM 2783 C C . ALA A 1 365 ? -15.999 -4.421 24.422 1.00 96.69 365 ALA A C 1
ATOM 2785 O O . ALA A 1 365 ? -16.785 -5.216 23.911 1.00 96.69 365 ALA A O 1
ATOM 2786 N N . PHE A 1 366 ? -14.822 -4.784 24.908 1.00 97.94 366 PHE A N 1
ATOM 2787 C CA . PHE A 1 366 ? -14.280 -6.123 24.775 1.00 97.94 366 PHE A CA 1
ATOM 2788 C C . PHE A 1 366 ? -13.698 -6.582 26.107 1.00 97.94 366 PHE A C 1
ATOM 2790 O O . PHE A 1 366 ? -13.084 -5.804 26.841 1.00 97.94 366 PHE A O 1
ATOM 2797 N N . SER A 1 367 ? -13.868 -7.864 26.408 1.00 97.88 367 SER A N 1
ATOM 2798 C CA . SER A 1 367 ? -13.262 -8.504 27.571 1.00 97.88 367 SER A CA 1
ATOM 2799 C C . SER A 1 367 ? -12.481 -9.738 27.153 1.00 97.88 367 SER A C 1
ATOM 2801 O O . SER A 1 367 ? -12.713 -10.314 26.089 1.00 97.88 367 SER A O 1
ATOM 280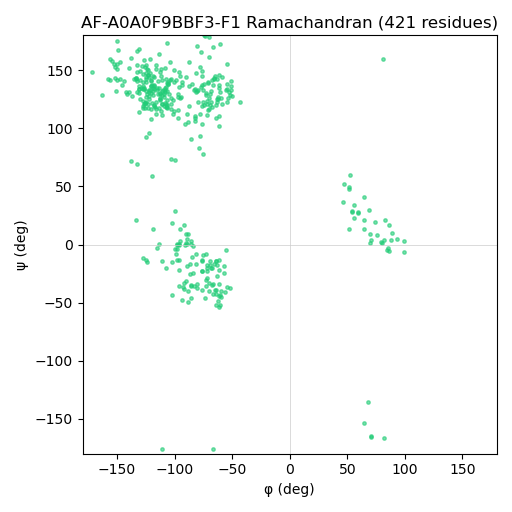3 N N . TYR A 1 368 ? -11.550 -10.154 28.002 1.00 98.19 368 TYR A N 1
ATOM 2804 C CA . TYR A 1 368 ? -10.641 -11.255 27.722 1.00 98.19 368 TYR A CA 1
ATOM 2805 C C . TYR A 1 368 ? -10.588 -12.196 28.913 1.00 98.19 368 TYR A C 1
ATOM 2807 O O . TYR A 1 368 ? -10.799 -11.790 30.057 1.00 98.19 368 TYR A O 1
ATOM 2815 N N . TYR A 1 369 ? -10.250 -13.453 28.653 1.00 97.31 369 TYR A N 1
ATOM 2816 C CA . TYR A 1 369 ? -9.887 -14.375 29.719 1.00 97.31 369 TYR A CA 1
ATOM 2817 C C . TYR A 1 369 ? -8.630 -13.850 30.425 1.00 97.31 369 TYR A C 1
ATOM 2819 O O . TYR A 1 369 ? -7.621 -13.551 29.787 1.00 97.31 369 TYR A O 1
ATOM 2827 N N . THR A 1 370 ? -8.684 -13.712 31.748 1.00 97.00 370 THR A N 1
ATOM 2828 C CA . THR A 1 370 ? -7.641 -13.021 32.529 1.00 97.00 370 THR A CA 1
ATOM 2829 C C . THR A 1 370 ? -6.605 -13.964 33.142 1.00 97.00 370 THR A C 1
ATOM 2831 O O . THR A 1 370 ? -5.539 -13.529 33.582 1.00 97.00 370 THR A O 1
ATOM 2834 N N . SER A 1 371 ? -6.882 -15.269 33.153 1.00 94.44 371 SER A N 1
ATOM 2835 C CA . SER A 1 371 ? -6.046 -16.290 33.784 1.00 94.44 371 SER A CA 1
ATOM 2836 C C . SER A 1 371 ? -6.148 -17.644 33.072 1.00 94.44 371 SER A C 1
ATOM 2838 O O . SER A 1 371 ? -6.919 -17.815 32.126 1.00 94.44 371 SER A O 1
ATOM 2840 N N . GLY A 1 372 ? -5.344 -18.609 33.526 1.00 93.94 372 GLY A N 1
ATOM 2841 C CA . GLY A 1 372 ? -5.324 -19.967 32.982 1.00 93.94 372 GLY A CA 1
ATOM 2842 C C . GLY A 1 372 ? -4.715 -20.062 31.581 1.00 93.94 372 GLY A C 1
ATOM 2843 O O . GLY A 1 372 ? -4.051 -19.141 31.105 1.00 93.94 372 GLY A O 1
ATOM 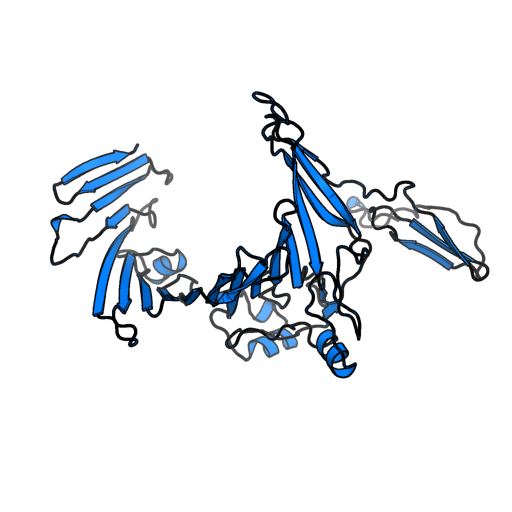2844 N N . THR A 1 373 ? -4.945 -21.197 30.920 1.00 94.25 373 THR A N 1
ATOM 2845 C CA . THR A 1 373 ? -4.410 -21.497 29.579 1.00 94.25 373 THR A CA 1
ATOM 2846 C C . THR A 1 373 ? -5.028 -20.645 28.472 1.00 94.25 373 THR A C 1
ATOM 2848 O O . THR A 1 373 ? -4.446 -20.532 27.401 1.00 94.25 373 THR A O 1
ATOM 2851 N N . LEU A 1 374 ? -6.180 -20.020 28.732 1.00 95.56 374 LEU A N 1
ATOM 2852 C CA . LEU A 1 374 ? -6.893 -19.165 27.780 1.00 95.56 374 LEU A CA 1
ATOM 2853 C C . LEU A 1 374 ? -6.574 -17.674 27.956 1.00 95.56 374 LEU A C 1
ATOM 2855 O O . LEU A 1 374 ? -7.176 -16.845 27.274 1.00 95.56 374 LEU A O 1
ATOM 2859 N N . LYS A 1 375 ? -5.667 -17.311 28.877 1.00 96.31 375 LYS A N 1
ATOM 2860 C CA . LYS A 1 375 ? -5.342 -15.914 29.187 1.00 96.31 375 LYS A CA 1
ATOM 2861 C C . LYS A 1 375 ? -5.042 -15.117 27.912 1.00 96.31 375 LYS A C 1
ATOM 2863 O O . LYS A 1 375 ? -4.196 -15.500 27.111 1.00 96.31 375 LYS A O 1
ATOM 2868 N N . GLY A 1 376 ? -5.718 -13.982 27.763 1.00 95.62 376 GLY A N 1
ATOM 2869 C CA . GLY A 1 376 ? -5.561 -13.071 26.635 1.00 95.62 376 GLY A CA 1
ATOM 2870 C C . GLY A 1 376 ? -6.426 -13.399 25.417 1.00 95.62 376 GLY A C 1
ATOM 2871 O O . GLY A 1 376 ? -6.445 -12.593 24.491 1.00 95.62 376 GLY A O 1
ATOM 2872 N N . LEU A 1 377 ? -7.163 -14.516 25.398 1.00 97.19 377 LEU A N 1
ATOM 2873 C CA . LEU A 1 377 ? -8.158 -14.781 24.354 1.00 97.19 377 LEU A CA 1
ATOM 2874 C C . LEU A 1 377 ? -9.420 -13.942 24.585 1.00 97.19 377 LEU A C 1
ATOM 2876 O O . LEU A 1 377 ? -9.814 -13.698 25.728 1.00 97.19 377 LEU A O 1
ATOM 2880 N N . LEU A 1 378 ? -10.049 -13.494 23.494 1.00 97.88 378 LEU A N 1
ATOM 2881 C CA . LEU A 1 378 ? -11.257 -12.666 23.531 1.00 97.88 378 LEU A CA 1
ATOM 2882 C C . LEU A 1 378 ? -12.413 -13.456 24.151 1.00 97.88 378 LEU A C 1
ATOM 2884 O O . LEU A 1 378 ? -12.794 -14.493 23.612 1.00 97.88 378 LEU A O 1
ATOM 2888 N N . ALA A 1 379 ? -12.967 -12.959 25.254 1.00 97.25 379 ALA A N 1
ATOM 2889 C CA . ALA A 1 379 ? -14.081 -13.569 25.972 1.00 97.25 379 ALA A CA 1
ATOM 2890 C C . ALA A 1 379 ? -15.423 -12.990 25.513 1.00 97.25 379 ALA A C 1
ATOM 2892 O O . ALA A 1 379 ? -16.336 -13.749 25.186 1.00 97.25 379 ALA A O 1
ATOM 2893 N N . THR A 1 380 ? -15.537 -11.662 25.435 1.00 96.88 380 THR A N 1
ATOM 2894 C CA . THR A 1 380 ? -16.752 -11.000 24.946 1.00 96.88 380 THR A CA 1
ATOM 2895 C C . THR A 1 380 ? -16.441 -9.803 24.066 1.00 96.88 380 THR A C 1
ATOM 2897 O O . THR A 1 380 ? -15.457 -9.104 24.289 1.00 96.88 380 THR A O 1
ATOM 2900 N N . GLU A 1 381 ? -17.350 -9.516 23.148 1.00 96.69 381 GLU A N 1
ATOM 2901 C CA . GLU A 1 381 ? -17.489 -8.234 22.461 1.00 96.69 381 GLU A CA 1
ATOM 2902 C C . GLU A 1 381 ? -18.927 -7.746 22.663 1.00 96.69 381 GLU A C 1
ATOM 2904 O O . GLU A 1 381 ? -19.874 -8.518 22.519 1.00 96.69 381 GLU A O 1
ATOM 2909 N N . THR A 1 382 ? -19.102 -6.486 23.041 1.00 95.12 382 THR A N 1
ATOM 2910 C CA . THR A 1 382 ? -20.414 -5.879 23.268 1.00 95.12 382 THR A CA 1
ATOM 2911 C C . THR A 1 382 ? -20.523 -4.609 22.449 1.00 95.12 382 THR A C 1
ATOM 2913 O O . THR A 1 382 ? -19.730 -3.687 22.634 1.00 95.12 382 THR A O 1
ATOM 2916 N N . ILE A 1 383 ? -21.515 -4.560 21.567 1.00 94.19 383 ILE A N 1
ATOM 2917 C CA . ILE A 1 383 ? -21.901 -3.385 20.786 1.00 94.19 383 ILE A CA 1
ATOM 2918 C C . ILE A 1 383 ? -22.892 -2.560 21.612 1.00 94.19 383 ILE A C 1
ATOM 2920 O O . ILE A 1 383 ? -23.779 -3.133 22.236 1.00 94.19 383 ILE A O 1
ATOM 2924 N N . GLU A 1 384 ? -22.714 -1.237 21.620 1.00 91.44 384 GLU A N 1
ATOM 2925 C CA . GLU A 1 384 ? -23.469 -0.255 22.417 1.00 91.44 384 GLU A CA 1
ATOM 2926 C C . GLU A 1 384 ? -23.638 -0.633 23.910 1.00 91.44 384 GLU A C 1
ATOM 2928 O O . GLU A 1 384 ? -24.748 -0.620 24.439 1.00 91.44 384 GLU A O 1
ATOM 2933 N N . PRO A 1 385 ? -22.546 -0.956 24.638 1.00 85.69 385 PRO A N 1
ATOM 2934 C CA . PRO A 1 385 ? -22.613 -1.405 26.036 1.00 85.69 385 PRO A CA 1
ATOM 2935 C C . PRO A 1 385 ? -23.082 -0.329 27.024 1.00 85.69 385 PRO A C 1
ATOM 2937 O O . PRO A 1 385 ? -23.454 -0.654 28.150 1.00 85.69 385 PRO A O 1
ATOM 2940 N N . PHE A 1 386 ? -22.987 0.947 26.641 1.00 75.94 386 PHE A N 1
ATOM 2941 C CA . PHE A 1 386 ? -23.151 2.089 27.540 1.00 75.94 386 PHE A CA 1
ATOM 2942 C C . PHE A 1 386 ? -24.058 3.175 26.960 1.00 75.94 386 PHE A C 1
ATOM 2944 O O . PHE A 1 386 ? -23.918 4.319 27.383 1.00 75.94 386 PHE A O 1
ATOM 2951 N N . ASP A 1 387 ? -24.931 2.870 25.990 1.00 70.50 387 ASP A N 1
ATOM 2952 C CA . ASP A 1 387 ? -25.871 3.879 25.489 1.00 70.50 387 ASP A CA 1
ATOM 2953 C C . ASP A 1 387 ? -26.822 4.287 26.633 1.00 70.50 387 ASP A C 1
ATOM 2955 O O . ASP A 1 387 ? -27.647 3.477 27.069 1.00 70.50 387 ASP A O 1
ATOM 2959 N N . PRO A 1 388 ? -26.690 5.512 27.180 1.00 61.91 388 PRO A N 1
ATOM 2960 C CA . PRO A 1 388 ? -27.470 5.927 28.336 1.00 61.91 388 PRO A CA 1
ATOM 2961 C C . PRO A 1 388 ? -28.915 6.277 27.955 1.00 61.91 388 PRO A C 1
ATOM 2963 O O . PRO A 1 388 ? -29.752 6.428 28.845 1.00 61.91 388 PRO A O 1
ATOM 2966 N N . LEU A 1 389 ? -29.202 6.438 26.659 1.00 65.44 389 LEU A N 1
ATOM 2967 C CA . LEU A 1 389 ? -30.514 6.778 26.118 1.00 65.44 389 LEU A CA 1
ATOM 2968 C C . LEU A 1 389 ? -31.270 5.522 25.674 1.00 65.44 389 LEU A C 1
ATOM 2970 O O . LEU A 1 389 ? -32.483 5.448 25.865 1.00 65.44 389 LEU A O 1
ATOM 2974 N N . GLU A 1 390 ? -30.562 4.522 25.145 1.00 71.00 390 GLU A N 1
ATOM 2975 C CA . GLU A 1 390 ? -31.154 3.283 24.638 1.00 71.00 390 GLU A CA 1
ATOM 2976 C C . GLU A 1 390 ? -30.427 2.018 25.143 1.00 71.00 390 GLU A C 1
ATOM 2978 O O . GLU A 1 390 ? -29.849 1.273 24.357 1.00 71.00 390 GLU A O 1
ATOM 2983 N N . PRO A 1 391 ? -30.511 1.663 26.440 1.00 69.69 391 PRO A N 1
ATOM 2984 C CA . PRO A 1 391 ? -29.830 0.475 26.981 1.00 69.69 391 PRO A CA 1
ATOM 2985 C C . PRO A 1 391 ? -30.289 -0.855 26.344 1.00 69.69 391 PRO A C 1
ATOM 2987 O O . PRO A 1 391 ? -29.633 -1.884 26.494 1.00 69.69 391 PRO A O 1
ATOM 2990 N N . ASN A 1 392 ? -31.407 -0.841 25.610 1.00 76.81 392 ASN A N 1
ATOM 2991 C CA . ASN A 1 392 ? -32.001 -2.013 24.971 1.00 76.81 392 ASN A CA 1
ATOM 2992 C C . ASN A 1 392 ? -31.389 -2.368 23.601 1.00 76.81 392 ASN A C 1
ATOM 2994 O O . ASN A 1 392 ? -31.825 -3.344 22.990 1.00 76.81 392 ASN A O 1
ATOM 2998 N N . ILE A 1 393 ? -30.412 -1.605 23.099 1.00 84.44 393 ILE A N 1
ATOM 2999 C CA . ILE A 1 393 ? -29.754 -1.890 21.806 1.00 84.44 393 ILE A CA 1
ATOM 3000 C C . ILE A 1 393 ? -28.423 -2.635 21.960 1.00 84.44 393 ILE A C 1
ATOM 3002 O O . ILE A 1 393 ? -27.776 -2.952 20.959 1.00 84.44 393 ILE A O 1
ATOM 3006 N N . ALA A 1 394 ? -28.020 -2.932 23.200 1.00 89.81 394 ALA A N 1
ATOM 3007 C CA . ALA A 1 394 ? -26.797 -3.665 23.477 1.00 89.81 394 ALA A CA 1
ATOM 3008 C C . ALA A 1 394 ? -26.843 -5.074 22.864 1.00 89.81 394 ALA A C 1
ATOM 3010 O O . ALA A 1 394 ? -27.829 -5.806 22.999 1.00 89.81 394 ALA A O 1
ATOM 3011 N N . LEU A 1 395 ? -25.749 -5.463 22.210 1.00 93.31 395 LEU A N 1
ATOM 3012 C CA . LEU A 1 395 ? -25.588 -6.787 21.616 1.00 93.31 395 LEU A CA 1
ATOM 3013 C C . LEU A 1 395 ? -24.245 -7.375 22.042 1.00 93.31 395 LEU A C 1
ATOM 3015 O O . LEU A 1 395 ? -23.195 -6.865 21.651 1.00 93.31 395 LEU A O 1
ATOM 3019 N N . THR A 1 396 ? -24.273 -8.449 22.829 1.00 94.81 396 THR A N 1
ATOM 3020 C CA . THR A 1 396 ? -23.067 -9.098 23.360 1.00 94.81 396 THR A CA 1
ATOM 3021 C C . THR A 1 396 ? -22.833 -10.438 22.688 1.00 94.81 396 THR A C 1
ATOM 3023 O O . THR A 1 396 ? -23.655 -11.343 22.816 1.00 94.81 396 THR A O 1
ATOM 3026 N N . THR A 1 397 ? -21.679 -10.612 22.052 1.00 96.00 397 THR A N 1
ATOM 3027 C CA . THR A 1 397 ? -21.183 -11.923 21.629 1.00 96.00 397 THR A CA 1
ATOM 3028 C C . THR A 1 397 ? -20.199 -12.459 22.664 1.00 96.00 397 THR A C 1
ATOM 3030 O O . THR A 1 397 ? -19.235 -11.792 23.032 1.00 96.00 397 THR A O 1
ATOM 3033 N N . THR A 1 398 ? -20.429 -13.681 23.139 1.00 96.81 398 THR A N 1
ATOM 3034 C CA . THR A 1 398 ? -19.525 -14.424 24.023 1.00 96.81 398 THR A CA 1
ATOM 3035 C C . THR A 1 398 ? -18.847 -15.545 23.249 1.00 96.81 398 THR A C 1
ATOM 3037 O O . THR A 1 398 ? -19.511 -16.324 22.558 1.00 96.81 398 THR A O 1
ATOM 3040 N N . HIS A 1 399 ? -17.530 -15.654 23.392 1.00 96.62 399 HIS A N 1
ATOM 3041 C CA . HIS A 1 399 ? -16.725 -16.703 22.780 1.00 96.62 399 HIS A CA 1
ATOM 3042 C C . HIS A 1 399 ? -16.324 -17.750 23.810 1.00 96.62 399 HIS A C 1
ATOM 3044 O O . HIS A 1 399 ? -16.011 -17.432 24.954 1.00 96.62 399 HIS A O 1
ATOM 3050 N N . SER A 1 400 ? -16.319 -19.013 23.398 1.00 95.62 400 SER A N 1
ATOM 3051 C CA . SER A 1 400 ? -15.815 -20.120 24.208 1.00 95.62 400 SER A CA 1
ATOM 3052 C C . SER A 1 400 ? -14.800 -20.925 23.415 1.00 95.62 400 SER A C 1
ATOM 3054 O O . SER A 1 400 ? -14.922 -21.065 22.194 1.00 95.62 400 SER A O 1
ATOM 3056 N N . TYR A 1 401 ? -13.815 -21.464 24.126 1.00 96.69 401 TYR A N 1
ATOM 3057 C CA . TYR A 1 401 ? -12.686 -22.178 23.547 1.00 96.69 401 TYR A CA 1
ATOM 3058 C C . TYR A 1 401 ? -12.510 -23.538 24.216 1.00 96.69 401 TYR A C 1
ATOM 3060 O O . TYR A 1 401 ? -12.898 -23.721 25.373 1.00 96.69 401 TYR A O 1
ATOM 3068 N N . ASP A 1 402 ? -11.922 -24.482 23.489 1.00 95.00 402 ASP A N 1
ATOM 3069 C CA . ASP A 1 402 ? -11.405 -25.710 24.086 1.00 95.00 402 ASP A CA 1
ATOM 3070 C C . ASP A 1 402 ? -10.102 -25.449 24.868 1.00 95.00 402 ASP A C 1
ATOM 3072 O O . ASP A 1 402 ? -9.591 -24.330 24.924 1.00 95.00 402 ASP A O 1
ATOM 3076 N N . SER A 1 403 ? -9.532 -26.494 25.473 1.00 93.50 403 SER A N 1
ATOM 3077 C CA . SER A 1 403 ? -8.287 -26.396 26.248 1.00 93.50 403 SER A CA 1
ATOM 3078 C C . SER A 1 403 ? -7.053 -25.998 25.431 1.00 93.50 403 SER A C 1
ATOM 3080 O O . SER A 1 403 ? -6.031 -25.660 26.026 1.00 93.50 403 SER A O 1
ATOM 3082 N N . PHE A 1 404 ? -7.129 -26.061 24.099 1.00 93.94 404 PHE A N 1
ATOM 3083 C CA . PHE A 1 404 ? -6.044 -25.734 23.176 1.00 93.94 404 PHE A CA 1
ATOM 3084 C C . PHE A 1 404 ? -6.187 -24.329 22.573 1.00 93.94 404 PHE A C 1
ATOM 3086 O O . PHE A 1 404 ? -5.290 -23.881 21.864 1.00 93.94 404 PHE A O 1
ATOM 3093 N N . GLY A 1 405 ? -7.282 -23.620 22.871 1.00 93.88 405 GLY A N 1
ATOM 3094 C CA . GLY A 1 405 ? -7.553 -22.282 22.351 1.00 93.88 405 GLY A CA 1
ATOM 3095 C C . GLY A 1 405 ? -8.303 -22.271 21.017 1.00 93.88 405 GLY A C 1
ATOM 3096 O O . GLY A 1 405 ? -8.452 -21.203 20.422 1.00 93.88 405 GLY A O 1
ATOM 3097 N N . ASN A 1 406 ? -8.819 -23.411 20.546 1.00 94.69 406 ASN A N 1
ATOM 3098 C CA . ASN A 1 406 ? -9.697 -23.428 19.378 1.00 94.69 406 ASN A CA 1
ATOM 3099 C C . ASN A 1 406 ? -11.075 -22.907 19.779 1.00 94.69 406 ASN A C 1
ATOM 3101 O O . ASN A 1 406 ? -11.634 -23.322 20.796 1.00 94.69 406 ASN A O 1
ATOM 3105 N N . LYS A 1 407 ? -11.642 -21.998 18.983 1.00 95.25 407 LYS A N 1
ATOM 3106 C CA . LYS A 1 407 ? -12.995 -21.480 19.216 1.00 95.25 407 LYS A CA 1
ATOM 3107 C C . LYS A 1 407 ? -14.009 -22.599 18.961 1.00 95.25 407 LYS A C 1
ATOM 3109 O O . LYS A 1 407 ? -14.047 -23.137 17.862 1.00 95.25 407 LYS A O 1
ATOM 3114 N N . VAL A 1 408 ? -14.826 -22.919 19.964 1.00 95.56 408 VAL A N 1
ATOM 3115 C CA . VAL A 1 408 ? -15.858 -23.976 19.894 1.00 95.56 408 VAL A CA 1
ATOM 3116 C C . VAL A 1 408 ? -17.284 -23.433 19.905 1.00 95.56 408 VAL A C 1
ATOM 3118 O O . VAL A 1 408 ? -18.230 -24.179 19.671 1.00 95.56 408 VAL A O 1
ATOM 3121 N N . ARG A 1 409 ? -17.460 -22.152 20.256 1.00 93.56 409 ARG A N 1
ATOM 3122 C CA . ARG A 1 409 ? -18.771 -21.498 20.276 1.00 93.56 409 ARG A CA 1
ATOM 3123 C C . ARG A 1 409 ? -18.644 -19.983 20.185 1.00 93.56 409 ARG A C 1
ATOM 3125 O O . ARG A 1 409 ? -17.778 -19.388 20.832 1.00 93.56 409 ARG A O 1
ATOM 3132 N N . ALA A 1 410 ? -19.572 -19.362 19.463 1.00 95.12 410 ALA A N 1
ATOM 3133 C CA . ALA A 1 410 ? -19.887 -17.943 19.580 1.00 95.12 410 ALA A CA 1
ATOM 3134 C C . ALA A 1 410 ? -21.398 -17.769 19.799 1.00 95.12 410 ALA A C 1
ATOM 3136 O O . ALA A 1 410 ? -22.210 -18.263 19.016 1.00 95.12 410 ALA A O 1
ATOM 3137 N N . ALA A 1 411 ? -21.786 -17.095 20.880 1.00 94.69 411 ALA A N 1
ATOM 3138 C CA . ALA A 1 411 ? -23.187 -16.866 21.222 1.00 94.69 411 ALA A CA 1
ATOM 3139 C C . ALA A 1 411 ? -23.462 -15.371 21.350 1.00 94.69 411 ALA A C 1
ATOM 3141 O O . ALA A 1 411 ? -22.856 -14.712 22.188 1.00 94.69 411 ALA A O 1
ATOM 3142 N N . THR A 1 412 ? -24.381 -14.857 20.543 1.00 94.25 412 THR A N 1
ATOM 3143 C CA . THR A 1 412 ? -24.771 -13.446 20.528 1.00 94.25 412 THR A CA 1
ATOM 3144 C C . THR A 1 412 ? -26.103 -13.290 21.247 1.00 94.25 412 THR A C 1
ATOM 3146 O O . THR A 1 412 ? -27.064 -13.974 20.897 1.00 94.25 412 THR A O 1
ATOM 3149 N N . THR A 1 413 ? -26.156 -12.408 22.240 1.00 92.75 413 THR A N 1
ATOM 3150 C CA . THR A 1 413 ? -27.327 -12.137 23.078 1.00 92.75 413 THR A CA 1
ATOM 3151 C C . THR A 1 413 ? -27.704 -10.665 22.976 1.00 92.75 413 THR A C 1
ATOM 3153 O O . THR A 1 413 ? -26.839 -9.802 23.136 1.00 92.75 413 THR A O 1
ATOM 3156 N N . ASP A 1 414 ? -28.972 -10.385 22.674 1.00 90.19 414 ASP A N 1
ATOM 3157 C CA . ASP A 1 414 ? -29.513 -9.022 22.682 1.00 90.19 414 ASP A CA 1
ATOM 3158 C C . ASP A 1 414 ? -29.868 -8.557 24.106 1.00 90.19 414 ASP A C 1
ATOM 3160 O O . ASP A 1 414 ? -29.879 -9.342 25.059 1.00 90.19 414 ASP A O 1
ATOM 3164 N N . ALA A 1 415 ? -30.197 -7.276 24.268 1.00 84.06 415 ALA A N 1
ATOM 3165 C CA . ALA A 1 415 ? -30.589 -6.726 25.566 1.00 84.06 415 ALA A CA 1
ATOM 3166 C C . ALA A 1 415 ? -31.884 -7.336 26.144 1.00 84.06 415 ALA A C 1
ATOM 3168 O O . ALA A 1 415 ? -32.136 -7.235 27.342 1.00 84.06 415 ALA A O 1
ATOM 3169 N N . SER A 1 416 ? -32.697 -8.001 25.314 1.00 84.31 416 SER A N 1
ATOM 3170 C CA . SER A 1 416 ? -33.890 -8.748 25.738 1.00 84.31 416 SER A CA 1
ATOM 3171 C C . SER A 1 416 ? -33.578 -10.202 26.114 1.00 84.31 416 SER A C 1
ATOM 3173 O O . SER A 1 416 ? -34.495 -10.981 26.366 1.00 84.31 416 SER A O 1
ATOM 3175 N N . SER A 1 417 ? -32.294 -10.571 26.197 1.00 84.62 417 SER A N 1
ATOM 3176 C CA . SER A 1 417 ? -31.811 -11.923 26.505 1.00 84.62 417 SER A CA 1
ATOM 3177 C C . SER A 1 417 ? -32.158 -12.989 25.456 1.00 84.62 417 SER A C 1
ATOM 3179 O O . SER A 1 417 ? -32.127 -14.183 25.756 1.00 84.62 417 SER A O 1
ATOM 3181 N N . ASN A 1 418 ? -32.449 -12.599 24.211 1.00 86.12 418 ASN A N 1
ATOM 3182 C CA . ASN A 1 418 ? -32.565 -13.551 23.111 1.00 86.12 418 ASN A CA 1
ATOM 3183 C C . ASN A 1 418 ? -31.168 -13.921 22.611 1.00 86.12 418 ASN A C 1
ATOM 3185 O O . ASN A 1 418 ? -30.407 -13.056 22.174 1.00 86.12 418 ASN A O 1
ATOM 3189 N N . THR A 1 419 ? -30.842 -15.214 22.623 1.00 88.31 419 THR A N 1
ATOM 3190 C CA . THR A 1 419 ? -29.521 -15.708 22.216 1.00 88.31 419 THR A CA 1
ATOM 3191 C C . THR A 1 419 ? -29.577 -16.464 20.889 1.00 88.31 419 THR A C 1
ATOM 3193 O O . THR A 1 419 ? -30.341 -17.416 20.731 1.00 88.31 419 THR A O 1
ATOM 3196 N N . ARG A 1 420 ? -28.694 -16.108 19.951 1.00 87.75 420 ARG A N 1
ATOM 3197 C CA . ARG A 1 420 ? -28.359 -16.914 18.766 1.00 87.75 420 ARG A CA 1
ATOM 3198 C C . ARG A 1 420 ? -26.971 -17.520 18.927 1.00 87.75 420 ARG A C 1
ATOM 3200 O O . ARG A 1 420 ? -26.039 -16.840 19.343 1.00 87.75 420 ARG A O 1
ATOM 3207 N N . CYS A 1 421 ? -26.829 -18.800 18.594 1.00 83.56 421 CYS A N 1
ATOM 3208 C CA . CYS A 1 421 ? -25.545 -19.497 18.629 1.00 83.56 421 CYS A CA 1
ATOM 3209 C C . CYS A 1 421 ? -25.085 -19.810 17.207 1.00 83.56 421 CYS A C 1
ATOM 3211 O O . CYS A 1 421 ? -25.835 -20.421 16.450 1.00 83.56 421 CYS A O 1
ATOM 3213 N N . ASN A 1 422 ? -23.845 -19.441 16.895 1.00 70.50 422 ASN A N 1
ATOM 3214 C CA . ASN A 1 422 ? -23.109 -19.993 15.768 1.00 70.50 422 ASN A CA 1
ATOM 3215 C C . ASN A 1 422 ? -22.135 -21.031 16.335 1.00 70.50 422 ASN A C 1
ATOM 3217 O O . ASN A 1 422 ? -21.392 -20.736 17.282 1.00 70.50 422 ASN A O 1
ATOM 3221 N N . VAL A 1 423 ? -22.228 -22.255 15.811 1.00 53.06 423 VAL A N 1
ATOM 3222 C CA . VAL A 1 423 ? -21.343 -23.373 16.166 1.00 53.06 423 VAL A CA 1
ATOM 3223 C C . VAL A 1 423 ? -20.079 -23.281 15.334 1.00 53.06 423 VAL A C 1
ATOM 3225 O O . VAL A 1 423 ? -20.228 -23.100 14.104 1.00 53.06 423 VAL A O 1
#

Foldseek 3Di:
DDQDPVVRDDDDDDDPDDDDDDPQKDWDWDQQLQLPHTWIWIDDPNDIDTGDPDPVSHRPDDDQWDDPVPLKIKGWDKFFCLDLVFEDEADAQDQNPPPRPHHDPDPVVSVVCQQQVFPPPAPPQADALGQLFHKGFDHGRHMDTAKMKIFDWDADPDPPDIPRPDIWMKGKHFYGWMQGPPPPGTLGTQWIWIAGPVFRKIKIWGAGSGPPRRRPTQKIWIAGNLRATFKIKGFRKDKQPDDPCQSVCCNPVNNCSVPDIDIDGQKMKMWGWDAPPVNPGTGGIAKIWMWGFDADNLRATQWIWIWMDGPLWIKIKIKGWDQCAPLADRVVSRNVVNTAKIKIKIFIDPPSPPDTPDIDMWMKGWHADNDDQRHPPTAKIWTRCDPVVCNQAIKMWGWDADSNRHTPWIWIATSVRDIDIDD

Organism: NCBI:txid412755

Nearest PDB structures (foldseek):
  2ns9-assembly1_B  TM=5.683E-01  e=8.018E+00  Aeropyrum pernix
  8anp-assembly4_D  TM=1.752E-01  e=3.232E+00  Legionella pneumophila
  8anp-assembly2_B  TM=1.837E-01  e=3.597E+00  Legionella pneumophila

InterPro domains:
  IPR022045 Insecticide toxin TcdB middle/N-terminal [PF12256] (27-83)

Mean predicted aligned error: 9.02 Å

pLDDT: mean 89.0, std 9.66, range [53.06, 98.56]